Protein AF-A0A099KH28-F1 (afdb_monomer_lite)

Organism: Colwellia psychrerythraea (NCBI:txid28229)

Structure (mmCIF, N/CA/C/O backbone):
data_AF-A0A099KH28-F1
#
_entry.id   AF-A0A099KH28-F1
#
loop_
_atom_site.group_PDB
_atom_site.id
_atom_site.type_symbol
_atom_site.label_atom_id
_atom_site.label_alt_id
_atom_site.label_comp_id
_atom_site.label_asym_id
_atom_site.label_entity_id
_atom_site.label_seq_id
_atom_site.pdbx_PDB_ins_code
_atom_site.Cartn_x
_atom_site.Cartn_y
_atom_site.Cartn_z
_atom_site.occupancy
_atom_site.B_iso_or_equiv
_atom_site.auth_seq_id
_atom_site.auth_comp_id
_atom_site.auth_asym_id
_atom_site.auth_atom_id
_atom_site.pdbx_PDB_model_num
ATOM 1 N N . MET A 1 1 ? 15.726 55.937 -79.355 1.00 38.59 1 MET A N 1
ATOM 2 C CA . MET A 1 1 ? 15.031 55.006 -80.270 1.00 38.59 1 MET A CA 1
ATOM 3 C C . MET A 1 1 ? 15.348 53.570 -79.877 1.00 38.59 1 MET A C 1
ATOM 5 O O . MET A 1 1 ? 16.279 52.956 -80.372 1.00 38.59 1 MET A O 1
ATOM 9 N N . LYS A 1 2 ? 14.594 53.097 -78.889 1.00 41.78 2 LYS A N 1
ATOM 10 C CA . LYS A 1 2 ? 14.445 51.715 -78.422 1.00 41.78 2 LYS A CA 1
ATOM 11 C C . LYS A 1 2 ? 12.955 51.394 -78.629 1.00 41.78 2 LYS A C 1
ATOM 13 O O . LYS A 1 2 ? 12.173 52.337 -78.676 1.00 41.78 2 LYS A O 1
ATOM 18 N N . LEU A 1 3 ? 12.589 50.115 -78.699 1.00 41.41 3 LEU A N 1
ATOM 19 C CA . LEU A 1 3 ? 11.306 49.544 -79.164 1.00 41.41 3 LEU A CA 1
ATOM 20 C C . LEU A 1 3 ? 11.269 49.260 -80.670 1.00 41.41 3 LEU A C 1
ATOM 22 O O . LEU A 1 3 ? 10.902 50.130 -81.450 1.00 41.41 3 LEU A O 1
ATOM 26 N N . ARG A 1 4 ? 11.602 48.012 -81.040 1.00 39.97 4 ARG A N 1
ATOM 27 C CA . ARG A 1 4 ? 10.895 47.217 -82.077 1.00 39.97 4 ARG A CA 1
ATOM 28 C C . ARG A 1 4 ? 11.436 45.794 -82.310 1.00 39.97 4 ARG A C 1
ATOM 30 O O . ARG A 1 4 ? 10.966 45.129 -83.218 1.00 39.97 4 ARG A O 1
ATOM 37 N N . ILE A 1 5 ? 12.348 45.284 -81.473 1.00 47.41 5 ILE A N 1
ATOM 38 C CA . ILE A 1 5 ? 12.841 43.888 -81.581 1.00 47.41 5 ILE A CA 1
ATOM 39 C C . ILE A 1 5 ? 12.370 42.992 -80.413 1.00 47.41 5 ILE A C 1
ATOM 41 O O . ILE A 1 5 ? 12.363 41.773 -80.526 1.00 47.41 5 ILE A O 1
ATOM 45 N N . PHE A 1 6 ? 11.845 43.563 -79.323 1.00 40.78 6 PHE A N 1
ATOM 46 C CA . PHE A 1 6 ? 11.377 42.782 -78.163 1.00 40.78 6 PHE A CA 1
ATOM 47 C C . PHE A 1 6 ? 9.974 42.164 -78.311 1.00 40.78 6 PHE A C 1
ATOM 49 O O . PHE A 1 6 ? 9.549 41.400 -77.451 1.00 40.78 6 PHE A O 1
ATOM 56 N N . SER A 1 7 ? 9.253 42.463 -79.393 1.00 39.69 7 SER A N 1
ATOM 57 C CA . SER A 1 7 ? 7.846 42.064 -79.560 1.00 39.69 7 SER A CA 1
ATOM 58 C C . SER A 1 7 ? 7.646 40.790 -80.389 1.00 39.69 7 SER A C 1
ATOM 60 O O . SER A 1 7 ? 6.521 40.313 -80.465 1.00 39.69 7 SER A O 1
ATOM 62 N N . LEU A 1 8 ? 8.706 40.225 -80.987 1.00 36.72 8 LEU A N 1
ATOM 63 C CA . LEU A 1 8 ? 8.608 39.001 -81.803 1.00 36.72 8 LEU A CA 1
ATOM 64 C C . LEU A 1 8 ? 9.158 37.735 -81.122 1.00 36.72 8 LEU A C 1
ATOM 66 O O . LEU A 1 8 ? 8.902 36.639 -81.601 1.00 36.72 8 LEU A O 1
ATOM 70 N N . VAL A 1 9 ? 9.856 37.864 -79.987 1.00 40.44 9 VAL A N 1
ATOM 71 C CA . VAL A 1 9 ? 10.317 36.714 -79.177 1.00 40.44 9 VAL A CA 1
ATOM 72 C C . VAL A 1 9 ? 9.330 36.382 -78.044 1.00 40.44 9 VAL A C 1
ATOM 74 O O . VAL A 1 9 ? 9.375 35.299 -77.475 1.00 40.44 9 VAL A O 1
ATOM 77 N N . LEU A 1 10 ? 8.381 37.279 -77.743 1.00 38.94 10 LEU A N 1
ATOM 78 C CA . LEU A 1 10 ? 7.411 37.098 -76.655 1.00 38.94 10 LEU A CA 1
ATOM 79 C C . LEU A 1 10 ? 6.073 36.460 -77.086 1.00 38.94 10 LEU A C 1
ATOM 81 O O . LEU A 1 10 ? 5.221 36.233 -76.235 1.00 38.94 10 LEU A O 1
ATOM 85 N N . MET A 1 11 ? 5.874 36.178 -78.381 1.00 33.53 11 MET A N 1
ATOM 86 C CA . MET A 1 11 ? 4.630 35.586 -78.913 1.00 33.53 11 MET A CA 1
ATOM 87 C C . MET A 1 11 ? 4.768 34.138 -79.411 1.00 33.53 11 MET A C 1
ATOM 89 O O . MET A 1 11 ? 3.835 33.598 -79.993 1.00 33.53 11 MET A O 1
ATOM 93 N N . SER A 1 12 ? 5.894 33.479 -79.132 1.00 36.12 12 SER A N 1
ATOM 94 C CA . SER A 1 12 ? 6.093 32.034 -79.345 1.00 36.12 12 SER A CA 1
ATOM 95 C C . SER A 1 12 ? 6.120 31.221 -78.040 1.00 36.12 12 SER A C 1
ATOM 97 O O . SER A 1 12 ? 6.329 30.012 -78.072 1.00 36.12 12 SER A O 1
ATOM 99 N N . SER A 1 13 ? 5.854 31.849 -76.889 1.00 36.50 13 SER A N 1
ATOM 100 C CA . SER A 1 13 ? 5.781 31.199 -75.567 1.00 36.50 13 SER A CA 1
ATOM 101 C C . SER A 1 13 ? 4.354 30.984 -75.044 1.00 36.50 13 SER A C 1
ATOM 103 O O . SER A 1 13 ? 4.171 30.541 -73.911 1.00 36.50 13 SER A O 1
ATOM 105 N N . ILE A 1 14 ? 3.328 31.244 -75.858 1.00 44.50 14 ILE A N 1
ATOM 106 C CA . ILE A 1 14 ? 1.927 31.009 -75.495 1.00 44.50 14 ILE A CA 1
ATOM 107 C C . ILE A 1 14 ? 1.301 30.146 -76.589 1.00 44.50 14 ILE A C 1
ATOM 109 O O . ILE A 1 14 ? 0.924 30.672 -77.628 1.00 44.50 14 ILE A O 1
ATOM 113 N N . LEU A 1 15 ? 1.234 28.833 -76.317 1.00 33.09 15 LEU A N 1
ATOM 114 C CA . LEU A 1 15 ? 0.427 27.760 -76.943 1.00 33.09 15 LEU A CA 1
ATOM 115 C C . LEU A 1 15 ? 1.265 26.527 -77.330 1.00 33.09 15 LEU A C 1
ATOM 117 O O . LEU A 1 15 ? 1.525 26.286 -78.502 1.00 33.09 15 LEU A O 1
ATOM 121 N N . CYS A 1 16 ? 1.648 25.720 -76.334 1.00 28.89 16 CYS A N 1
ATOM 122 C CA . CYS A 1 16 ? 1.421 24.261 -76.315 1.00 28.89 16 CYS A CA 1
ATOM 123 C C . CYS A 1 16 ? 2.163 23.593 -75.149 1.00 28.89 16 CYS A C 1
ATOM 125 O O . CYS A 1 16 ? 3.308 23.169 -75.256 1.00 28.89 16 CYS A O 1
ATOM 127 N N . SER A 1 17 ? 1.476 23.501 -74.016 1.00 28.42 17 SER A N 1
ATOM 128 C CA . SER A 1 17 ? 1.350 22.303 -73.170 1.00 28.42 17 SER A CA 1
ATOM 129 C C . SER A 1 17 ? 0.640 22.798 -71.907 1.00 28.42 17 SER A C 1
ATOM 131 O O . SER A 1 17 ? 1.212 23.453 -71.053 1.00 28.42 17 SER A O 1
ATOM 133 N N . CYS A 1 18 ? -0.674 22.638 -71.751 1.00 34.62 18 CYS A N 1
ATOM 134 C CA . CYS A 1 18 ? -1.283 21.332 -71.514 1.00 34.62 18 CYS A CA 1
ATOM 135 C C . CYS A 1 18 ? -0.309 20.352 -70.838 1.00 34.62 18 CYS A C 1
ATOM 137 O O . CYS A 1 18 ? -0.177 19.209 -71.260 1.00 34.62 18 CYS A O 1
ATOM 139 N N . ALA A 1 19 ? 0.369 20.789 -69.771 1.00 31.89 19 ALA A N 1
ATOM 140 C CA . ALA A 1 19 ? 0.719 19.871 -68.705 1.00 31.89 19 ALA A CA 1
ATOM 141 C C . ALA A 1 19 ? -0.605 19.499 -68.044 1.00 31.89 19 ALA A C 1
ATOM 143 O O . ALA A 1 19 ? -1.118 20.193 -67.166 1.00 31.89 19 ALA A O 1
ATOM 144 N N . SER A 1 20 ? -1.192 18.436 -68.586 1.00 27.61 20 SER A N 1
ATOM 145 C CA . SER A 1 20 ? -2.231 17.647 -67.960 1.00 27.61 20 SER A CA 1
ATOM 146 C C . SER A 1 20 ? -2.029 17.656 -66.450 1.00 27.61 20 SER A C 1
ATOM 148 O O . SER A 1 20 ? -0.919 17.390 -65.969 1.00 27.61 20 SER A O 1
ATOM 150 N N . THR A 1 21 ? -3.102 17.906 -65.707 1.00 34.91 21 THR A N 1
ATOM 151 C CA . THR A 1 21 ? -3.273 17.402 -64.347 1.00 34.91 21 THR A CA 1
ATOM 152 C C . THR A 1 21 ? -3.148 15.884 -64.406 1.00 34.91 21 THR A C 1
ATOM 154 O O . THR A 1 21 ? -4.115 15.129 -64.421 1.00 34.91 21 THR A O 1
ATOM 157 N N . SER A 1 22 ? -1.902 15.439 -64.512 1.00 28.25 22 SER A N 1
ATOM 158 C CA . SER A 1 22 ? -1.502 14.061 -64.362 1.00 28.25 22 SER A CA 1
ATOM 159 C C . SER A 1 22 ? -2.029 13.657 -62.992 1.00 28.25 22 SER A C 1
ATOM 161 O O . SER A 1 22 ? -1.884 14.452 -62.050 1.00 28.25 22 SER A O 1
ATOM 163 N N . PRO A 1 23 ? -2.649 12.477 -62.843 1.00 30.72 23 PRO A N 1
ATOM 164 C CA . PRO A 1 23 ? -2.986 11.994 -61.515 1.00 30.72 23 PRO A CA 1
ATOM 165 C C . PRO A 1 23 ? -1.705 12.108 -60.693 1.00 30.72 23 PRO A C 1
ATOM 167 O O . PRO A 1 23 ? -0.655 11.682 -61.183 1.00 30.72 23 PRO A O 1
ATOM 170 N N . LYS A 1 24 ? -1.757 12.781 -59.528 1.00 35.69 24 LYS A N 1
ATOM 171 C CA . LYS A 1 24 ? -0.627 12.858 -58.589 1.00 35.69 24 LYS A CA 1
ATOM 172 C C . LYS A 1 24 ? -0.091 11.438 -58.488 1.00 35.69 24 LYS A C 1
ATOM 174 O O . LYS A 1 24 ? -0.749 10.604 -57.870 1.00 35.69 24 LYS A O 1
ATOM 179 N N . LYS A 1 25 ? 1.026 11.146 -59.170 1.00 39.75 25 LYS A N 1
ATOM 180 C CA . LYS A 1 25 ? 1.624 9.817 -59.142 1.00 39.75 25 LYS A CA 1
ATOM 181 C C . LYS A 1 25 ? 1.888 9.574 -57.674 1.00 39.75 25 LYS A C 1
ATOM 183 O O . LYS A 1 25 ? 2.644 10.326 -57.058 1.00 39.75 25 LYS A O 1
ATOM 188 N N . THR A 1 26 ? 1.181 8.606 -57.107 1.00 46.62 26 THR A N 1
ATOM 189 C CA . THR A 1 26 ? 1.431 8.140 -55.752 1.00 46.62 26 THR A CA 1
ATOM 190 C C . THR A 1 26 ? 2.940 7.926 -55.670 1.00 46.62 26 THR A C 1
ATOM 192 O O . THR A 1 26 ? 3.465 7.237 -56.550 1.00 46.62 26 THR A O 1
ATOM 195 N N . PRO A 1 27 ? 3.663 8.588 -54.749 1.00 54.19 27 PRO A N 1
ATOM 196 C CA . PRO A 1 27 ? 5.117 8.517 -54.739 1.00 54.19 27 PRO A CA 1
ATOM 197 C C . PRO A 1 27 ? 5.497 7.044 -54.634 1.00 54.19 27 PRO A C 1
ATOM 199 O O . PRO A 1 27 ? 5.148 6.401 -53.649 1.00 54.19 27 PRO A O 1
ATOM 202 N N . MET A 1 28 ? 6.116 6.479 -55.674 1.00 60.16 28 MET A N 1
ATOM 203 C CA . MET A 1 28 ? 6.602 5.104 -55.596 1.00 60.16 28 MET A CA 1
ATOM 204 C C . MET A 1 28 ? 7.652 5.056 -54.492 1.00 60.16 28 MET A C 1
ATOM 206 O O . MET A 1 28 ? 8.473 5.967 -54.379 1.00 60.16 28 MET A O 1
ATOM 210 N N . LEU A 1 29 ? 7.649 3.986 -53.697 1.00 71.31 29 LEU A N 1
ATOM 211 C CA . LEU A 1 29 ? 8.588 3.774 -52.591 1.00 71.31 29 LEU A CA 1
ATOM 212 C C . LEU A 1 29 ? 10.009 3.438 -53.095 1.00 71.31 29 LEU A C 1
ATOM 214 O O . LEU A 1 29 ? 10.719 2.636 -52.504 1.00 71.31 29 LEU A O 1
ATOM 218 N N . GLN A 1 30 ? 10.431 4.010 -54.223 1.00 77.69 30 GLN A N 1
ATOM 219 C CA . GLN A 1 30 ? 11.746 3.805 -54.815 1.00 77.69 30 GLN A CA 1
ATOM 220 C C . GLN A 1 30 ? 12.762 4.750 -54.180 1.00 77.69 30 GLN A C 1
ATOM 222 O O . GLN A 1 30 ? 12.545 5.956 -54.082 1.00 77.69 30 GLN A O 1
ATOM 227 N N . LEU A 1 31 ? 13.898 4.194 -53.773 1.00 80.88 31 LEU A N 1
ATOM 228 C CA . LEU A 1 31 ? 15.011 4.967 -53.245 1.00 80.88 31 LEU A CA 1
ATOM 229 C C . LEU A 1 31 ? 15.893 5.494 -54.389 1.00 80.88 31 LEU A C 1
ATOM 231 O O . LEU A 1 31 ? 16.514 4.716 -55.117 1.00 80.88 31 LEU A O 1
ATOM 235 N N . THR A 1 32 ? 15.967 6.812 -54.553 1.00 85.69 32 THR A N 1
ATOM 236 C CA . THR A 1 32 ? 16.828 7.477 -55.553 1.00 85.69 32 THR A CA 1
ATOM 237 C C . THR A 1 32 ? 18.271 7.639 -55.057 1.00 85.69 32 THR A C 1
ATOM 239 O O . THR A 1 32 ? 18.492 7.700 -53.847 1.00 85.69 32 THR A O 1
ATOM 242 N N . ASN A 1 33 ? 19.241 7.787 -55.969 1.00 84.81 33 ASN A N 1
ATOM 243 C CA . ASN A 1 33 ? 20.641 8.065 -55.606 1.00 84.81 33 ASN A CA 1
ATOM 244 C C . ASN A 1 33 ? 20.808 9.404 -54.867 1.00 84.81 33 ASN A C 1
ATOM 246 O O . ASN A 1 33 ? 21.551 9.460 -53.898 1.00 84.81 33 ASN A O 1
ATOM 250 N N . GLU A 1 34 ? 20.049 10.434 -55.242 1.00 85.69 34 GLU A N 1
ATOM 251 C CA . GLU A 1 34 ? 20.071 11.746 -54.575 1.00 85.69 34 GLU A CA 1
ATOM 252 C C . GLU A 1 34 ? 19.713 11.634 -53.086 1.00 85.69 34 GLU A C 1
ATOM 254 O O . GLU A 1 34 ? 20.405 12.174 -52.228 1.00 85.69 34 GLU A O 1
ATOM 259 N N . ILE A 1 35 ? 18.667 10.866 -52.759 1.00 84.44 35 ILE A N 1
ATOM 260 C CA . ILE A 1 35 ? 18.275 10.589 -51.369 1.00 84.44 35 ILE A CA 1
ATOM 261 C C . ILE A 1 35 ? 19.341 9.751 -50.644 1.00 84.44 35 ILE A C 1
ATOM 263 O O . ILE A 1 35 ? 19.626 10.021 -49.479 1.00 84.44 35 ILE A O 1
ATOM 267 N N . LEU A 1 36 ? 19.945 8.758 -51.310 1.00 84.12 36 LEU A N 1
ATOM 268 C CA . LEU A 1 36 ? 21.043 7.958 -50.741 1.00 84.12 36 LEU A CA 1
ATOM 269 C C . LEU A 1 36 ? 22.250 8.829 -50.367 1.00 84.12 36 LEU A C 1
ATOM 271 O O . LEU A 1 36 ? 22.803 8.683 -49.276 1.00 84.12 36 LEU A O 1
ATOM 275 N N . GLU A 1 37 ? 22.638 9.735 -51.259 1.00 85.50 37 GLU A N 1
ATOM 276 C CA . GLU A 1 37 ? 23.742 10.674 -51.062 1.00 85.50 37 GLU A CA 1
ATOM 277 C C . GLU A 1 37 ? 23.404 11.708 -49.983 1.00 85.50 37 GLU A C 1
ATOM 279 O O . GLU A 1 37 ? 24.198 11.927 -49.068 1.00 85.50 37 GLU A O 1
ATOM 284 N N . ALA A 1 38 ? 22.194 12.276 -50.011 1.00 86.88 38 ALA A N 1
ATOM 285 C CA . ALA A 1 38 ? 21.730 13.248 -49.023 1.00 86.88 38 ALA A CA 1
ATOM 286 C C . ALA A 1 38 ? 21.603 12.655 -47.610 1.00 86.88 38 ALA A C 1
ATOM 288 O O . ALA A 1 38 ? 21.879 13.348 -46.621 1.00 86.88 38 ALA A O 1
ATOM 289 N N . ALA A 1 39 ? 21.211 11.380 -47.505 1.00 84.12 39 ALA A N 1
ATOM 290 C CA . ALA A 1 39 ? 21.202 10.632 -46.252 1.00 84.12 39 ALA A CA 1
ATOM 291 C C . ALA A 1 39 ? 22.624 10.396 -45.716 1.00 84.12 39 ALA A C 1
ATOM 293 O O . ALA A 1 39 ? 22.793 10.267 -44.509 1.00 84.12 39 ALA A O 1
ATOM 294 N N . ASN A 1 40 ? 23.646 10.379 -46.582 1.00 86.19 40 ASN A N 1
ATOM 295 C CA . ASN A 1 40 ? 25.063 10.264 -46.223 1.00 86.19 40 ASN A CA 1
ATOM 296 C C . ASN A 1 40 ? 25.344 9.149 -45.198 1.00 86.19 40 ASN A C 1
ATOM 298 O O . ASN A 1 40 ? 25.969 9.372 -44.162 1.00 86.19 40 ASN A O 1
ATOM 302 N N . LYS A 1 41 ? 24.841 7.938 -45.473 1.00 81.75 41 LYS A N 1
ATOM 303 C CA . LYS A 1 41 ? 24.972 6.754 -44.599 1.00 81.75 41 LYS A CA 1
ATOM 304 C C . LYS A 1 41 ? 24.302 6.883 -43.214 1.00 81.75 41 LYS A C 1
ATOM 306 O O . LYS A 1 41 ? 24.467 5.986 -42.389 1.00 81.75 41 LYS A O 1
ATOM 311 N N . ASP A 1 42 ? 23.516 7.931 -42.961 1.00 83.81 42 ASP A N 1
ATOM 312 C CA . ASP A 1 42 ? 22.706 8.085 -41.748 1.00 83.81 42 ASP A CA 1
ATOM 313 C C . ASP A 1 42 ? 21.317 7.448 -41.936 1.00 83.81 42 ASP A C 1
ATOM 315 O O . ASP A 1 42 ? 20.541 7.821 -42.819 1.00 83.81 42 ASP A O 1
ATOM 319 N N . TYR A 1 43 ? 21.014 6.455 -41.098 1.00 81.81 43 TYR A N 1
ATOM 320 C CA . TYR A 1 43 ? 19.775 5.677 -41.144 1.00 81.81 43 TYR A CA 1
ATOM 321 C C . TYR A 1 43 ? 18.533 6.491 -40.738 1.00 81.81 43 TYR A C 1
ATOM 323 O O . TYR A 1 43 ? 17.461 6.262 -41.295 1.00 81.81 43 TYR A O 1
ATOM 331 N N . GLU A 1 44 ? 18.655 7.434 -39.796 1.00 81.00 44 GLU A N 1
ATOM 332 C CA . GLU A 1 44 ? 17.536 8.306 -39.397 1.00 81.00 44 GLU A CA 1
ATOM 333 C C . GLU A 1 44 ? 17.245 9.312 -40.505 1.00 81.00 44 GLU A C 1
ATOM 335 O O . GLU A 1 44 ? 16.103 9.488 -40.924 1.00 81.00 44 GLU A O 1
ATOM 340 N N . LYS A 1 45 ? 18.300 9.896 -41.076 1.00 83.44 45 LYS A N 1
ATOM 341 C CA . LYS A 1 45 ? 18.153 10.825 -42.196 1.00 83.44 45 LYS A CA 1
ATOM 342 C C . LYS A 1 45 ? 17.558 10.142 -43.430 1.00 83.44 45 LYS A C 1
ATOM 344 O O . LYS A 1 45 ? 16.752 10.739 -44.138 1.00 83.44 45 LYS A O 1
ATOM 349 N N . LEU A 1 46 ? 17.897 8.873 -43.673 1.00 82.31 46 LEU A N 1
ATOM 350 C CA . LEU A 1 46 ? 17.250 8.075 -44.715 1.00 82.31 46 LEU A CA 1
ATOM 351 C C . LEU A 1 46 ? 15.745 7.922 -44.455 1.00 82.31 46 LEU A C 1
ATOM 353 O O . LEU A 1 46 ? 14.951 8.070 -45.381 1.00 82.31 46 LEU A O 1
ATOM 357 N N . TYR A 1 47 ? 15.338 7.644 -43.214 1.00 77.75 47 TYR A N 1
ATOM 358 C CA . TYR A 1 47 ? 13.921 7.571 -42.860 1.00 77.75 47 TYR A CA 1
ATOM 359 C C . TYR A 1 47 ? 13.200 8.884 -43.128 1.00 77.75 47 TYR A C 1
ATOM 361 O O . TYR A 1 47 ? 12.173 8.876 -43.803 1.00 77.75 47 TYR A O 1
ATOM 369 N N . GLU A 1 48 ? 13.750 9.994 -42.643 1.00 80.62 48 GLU A N 1
ATOM 370 C CA . GLU A 1 48 ? 13.168 11.329 -42.791 1.00 80.62 48 GLU A CA 1
ATOM 371 C C . GLU A 1 48 ? 13.015 11.744 -44.259 1.00 80.62 48 GLU A C 1
ATOM 373 O O . GLU A 1 48 ? 11.992 12.313 -44.640 1.00 80.62 48 GLU A O 1
ATOM 378 N N . LEU A 1 49 ? 14.013 11.441 -45.097 1.00 81.81 49 LEU A N 1
ATOM 379 C CA . LEU A 1 49 ? 14.040 11.857 -46.501 1.00 81.81 49 LEU A CA 1
ATOM 380 C C . LEU A 1 49 ? 13.266 10.922 -47.438 1.00 81.81 49 LEU A C 1
ATOM 382 O O . LEU A 1 49 ? 12.752 11.379 -48.458 1.00 81.81 49 LEU A O 1
ATOM 386 N N . TRP A 1 50 ? 13.183 9.627 -47.126 1.00 81.00 50 TRP A N 1
ATOM 387 C CA . TRP A 1 50 ? 12.607 8.622 -48.027 1.00 81.00 50 TRP A CA 1
ATOM 388 C C . TRP A 1 50 ? 11.262 8.078 -47.548 1.00 81.00 50 TRP A C 1
ATOM 390 O O . TRP A 1 50 ? 10.273 8.098 -48.280 1.00 81.00 50 TRP A O 1
ATOM 400 N N . LEU A 1 51 ? 11.218 7.574 -46.316 1.00 75.06 51 LEU A N 1
ATOM 401 C CA . LEU A 1 51 ? 10.110 6.754 -45.828 1.00 75.06 51 LEU A CA 1
ATOM 402 C C . LEU A 1 51 ? 9.038 7.608 -45.145 1.00 75.06 51 LEU A C 1
ATOM 404 O O . LEU A 1 51 ? 7.848 7.459 -45.419 1.00 75.06 51 LEU A O 1
ATOM 408 N N . GLN A 1 52 ? 9.439 8.556 -44.299 1.00 74.88 52 GLN A N 1
ATOM 409 C CA . GLN A 1 52 ? 8.529 9.450 -43.590 1.00 74.88 52 GLN A CA 1
ATOM 410 C C . GLN A 1 52 ? 7.601 10.237 -44.534 1.00 74.88 52 GLN A C 1
ATOM 412 O O . GLN A 1 52 ? 6.406 10.288 -44.237 1.00 74.88 52 GLN A O 1
ATOM 417 N N . PRO A 1 53 ? 8.049 10.799 -45.678 1.00 75.62 53 PRO A N 1
ATOM 418 C CA . PRO A 1 53 ? 7.166 11.508 -46.605 1.00 75.62 53 PRO A CA 1
ATOM 419 C C . PRO A 1 53 ? 6.091 10.602 -47.216 1.00 75.62 53 PRO A C 1
ATOM 421 O O . PRO A 1 53 ? 4.971 11.053 -47.446 1.00 75.62 53 PRO A O 1
ATOM 424 N N . PHE A 1 54 ? 6.398 9.317 -47.422 1.00 69.56 54 PHE A N 1
ATOM 425 C CA . PHE A 1 54 ? 5.447 8.327 -47.932 1.00 69.56 54 PHE A CA 1
ATOM 426 C C . PHE A 1 54 ? 4.367 7.949 -46.896 1.00 69.56 54 PHE A C 1
ATOM 428 O O . PHE A 1 54 ? 3.226 7.640 -47.265 1.00 69.56 54 PHE A O 1
ATOM 435 N N . PHE A 1 55 ? 4.705 8.006 -45.602 1.00 65.19 55 PHE A N 1
ATOM 436 C CA . PHE A 1 55 ? 3.798 7.690 -44.487 1.00 65.19 55 PHE A CA 1
ATOM 437 C C . PHE A 1 55 ? 3.140 8.919 -43.837 1.00 65.19 55 PHE A C 1
ATOM 439 O O . PHE A 1 55 ? 2.193 8.776 -43.059 1.00 65.19 55 PHE A O 1
ATOM 446 N N . LYS A 1 56 ? 3.592 10.138 -44.154 1.00 61.72 56 LYS A N 1
ATOM 447 C CA . LYS A 1 56 ? 3.081 11.385 -43.571 1.00 61.72 56 LYS A CA 1
ATOM 448 C C . LYS A 1 56 ? 1.583 11.551 -43.861 1.00 61.72 56 LYS A C 1
ATOM 450 O O . LYS A 1 56 ? 1.161 11.596 -45.011 1.00 61.72 56 LYS A O 1
ATOM 455 N N . GLY A 1 57 ? 0.776 11.662 -42.803 1.00 52.84 57 GLY A N 1
ATOM 456 C CA . GLY A 1 57 ? -0.677 11.865 -42.894 1.00 52.84 57 GLY A CA 1
ATOM 457 C C . GLY A 1 57 ? -1.519 10.591 -43.050 1.00 52.84 57 GLY A C 1
ATOM 458 O O . GLY A 1 57 ? -2.745 10.679 -43.006 1.00 52.84 57 GLY A O 1
ATOM 459 N N . LYS A 1 58 ? -0.905 9.406 -43.165 1.00 56.97 58 LYS A N 1
ATOM 460 C CA . LYS A 1 58 ? -1.621 8.122 -43.185 1.00 56.97 58 LYS A CA 1
ATOM 461 C C . LYS A 1 58 ? -1.817 7.623 -41.746 1.00 56.97 58 LYS A C 1
ATOM 463 O O . LYS A 1 58 ? -0.868 7.173 -41.114 1.00 56.97 58 LYS A O 1
ATOM 468 N N . LYS A 1 59 ? -3.038 7.743 -41.201 1.00 42.47 59 LYS A N 1
ATOM 469 C CA . LYS A 1 59 ? -3.390 7.232 -39.852 1.00 42.47 59 LYS A CA 1
ATOM 470 C C . LYS A 1 59 ? -3.547 5.707 -39.813 1.00 42.47 59 LYS A C 1
ATOM 472 O O . LYS A 1 59 ? -3.375 5.101 -38.763 1.00 42.47 59 LYS A O 1
ATOM 477 N N . SER A 1 60 ? -3.852 5.107 -40.956 1.00 48.09 60 SER A N 1
ATOM 478 C CA . SER A 1 60 ? -3.845 3.672 -41.202 1.00 48.09 60 SER A CA 1
ATOM 479 C C . SER A 1 60 ? -3.058 3.424 -42.482 1.00 48.09 60 SER A C 1
ATOM 481 O O . SER A 1 60 ? -3.123 4.213 -43.427 1.00 48.09 60 SER A O 1
ATOM 483 N N . LEU A 1 61 ? -2.291 2.337 -42.513 1.00 50.91 61 LEU A N 1
ATOM 484 C CA . LEU A 1 61 ? -1.590 1.927 -43.727 1.00 50.91 61 LEU A CA 1
ATOM 485 C C . LEU A 1 61 ? -2.543 1.266 -44.746 1.00 50.91 61 LEU A C 1
ATOM 487 O O . LEU A 1 61 ? -2.108 1.043 -45.870 1.00 50.91 61 LEU A O 1
ATOM 491 N N . HIS A 1 62 ? -3.827 1.033 -44.394 1.00 50.75 62 HIS A N 1
ATOM 492 C CA . HIS A 1 62 ? -4.800 0.271 -45.200 1.00 50.75 62 HIS A CA 1
ATOM 493 C C . HIS A 1 62 ? -6.270 0.720 -45.143 1.00 50.75 62 HIS A C 1
ATOM 495 O O . HIS A 1 62 ? -6.708 1.400 -44.207 1.00 50.75 62 HIS A O 1
ATOM 501 N N . THR A 1 63 ? -7.003 0.207 -46.146 1.00 41.66 63 THR A N 1
ATOM 502 C CA . THR A 1 63 ? -8.439 -0.123 -46.217 1.00 41.66 63 THR A CA 1
ATOM 503 C C . THR A 1 63 ? -8.612 -1.662 -46.173 1.00 41.66 63 THR A C 1
ATOM 505 O O . THR A 1 63 ? -8.395 -2.318 -47.187 1.00 41.66 63 THR A O 1
ATOM 508 N N . GLY A 1 64 ? -8.985 -2.264 -45.031 1.00 45.78 64 GLY A N 1
ATOM 509 C CA . GLY A 1 64 ? -9.237 -3.722 -44.898 1.00 45.78 64 GLY A CA 1
ATOM 510 C C . GLY A 1 64 ? -8.144 -4.532 -44.169 1.00 45.78 64 GLY A C 1
ATOM 511 O O . GLY A 1 64 ? -7.255 -3.938 -43.574 1.00 45.78 64 GLY A O 1
ATOM 512 N N . ASN A 1 65 ? -8.229 -5.876 -44.205 1.00 39.94 65 ASN A N 1
ATOM 513 C CA . ASN A 1 65 ? -7.477 -6.847 -43.367 1.00 39.94 65 ASN A CA 1
ATOM 514 C C . ASN A 1 65 ? -6.069 -7.263 -43.869 1.00 39.94 65 ASN A C 1
ATOM 516 O O . ASN A 1 65 ? -5.498 -8.206 -43.327 1.00 39.94 65 ASN A O 1
ATOM 520 N N . TYR A 1 66 ? -5.498 -6.611 -44.886 1.00 49.59 66 TYR A N 1
ATOM 521 C CA . TYR A 1 66 ? -4.228 -7.029 -45.505 1.00 49.59 66 TYR A CA 1
ATOM 522 C C . TYR A 1 66 ? -3.273 -5.858 -45.696 1.00 49.59 66 TYR A C 1
ATOM 524 O O . TYR A 1 66 ? -3.734 -4.734 -45.910 1.00 49.59 66 TYR A O 1
ATOM 532 N N . ILE A 1 67 ? -1.958 -6.130 -45.699 1.00 49.72 67 ILE A N 1
ATOM 533 C CA . ILE A 1 67 ? -0.974 -5.130 -46.120 1.00 49.72 67 ILE A CA 1
ATOM 534 C C . ILE A 1 67 ? -1.029 -4.931 -47.645 1.00 49.72 67 ILE A C 1
ATOM 536 O O . ILE A 1 67 ? -0.225 -5.489 -48.385 1.00 49.72 67 ILE A O 1
ATOM 540 N N . ASP A 1 68 ? -1.968 -4.122 -48.141 1.00 51.47 68 ASP A N 1
ATOM 541 C CA . ASP A 1 68 ? -2.017 -3.677 -49.543 1.00 51.47 68 ASP A CA 1
ATOM 542 C C . ASP A 1 68 ? -0.955 -2.598 -49.847 1.00 51.47 68 ASP A C 1
ATOM 544 O O . ASP A 1 68 ? -1.239 -1.418 -50.055 1.00 51.47 68 ASP A O 1
ATOM 548 N N . TRP A 1 69 ? 0.319 -2.986 -49.775 1.00 55.41 69 TRP A N 1
ATOM 549 C CA . TRP A 1 69 ? 1.440 -2.217 -50.338 1.00 55.41 69 TRP A CA 1
ATOM 550 C C . TRP A 1 69 ? 1.773 -2.678 -51.770 1.00 55.41 69 TRP A C 1
ATOM 552 O O . TRP A 1 69 ? 2.507 -1.991 -52.490 1.00 55.41 69 TRP A O 1
ATOM 562 N N . ASP A 1 70 ? 1.230 -3.823 -52.195 1.00 51.78 70 ASP A N 1
ATOM 563 C CA . ASP A 1 70 ? 1.673 -4.553 -53.385 1.00 51.78 70 ASP A CA 1
ATOM 564 C C . ASP A 1 70 ? 0.899 -4.267 -54.669 1.00 51.78 70 ASP A C 1
ATOM 566 O O . ASP A 1 70 ? 1.403 -4.620 -55.734 1.00 51.78 70 ASP A O 1
ATOM 570 N N . GLY A 1 71 ? -0.218 -3.526 -54.633 1.00 50.16 71 GLY A N 1
ATOM 571 C CA . GLY A 1 71 ? -0.890 -3.078 -55.864 1.00 50.16 71 GLY A CA 1
ATOM 572 C C . GLY A 1 71 ? 0.020 -2.314 -56.849 1.00 50.16 71 GLY A C 1
ATOM 573 O O . GLY A 1 71 ? -0.335 -2.148 -58.012 1.00 50.16 71 GLY A O 1
ATOM 574 N N . TRP A 1 72 ? 1.206 -1.873 -56.397 1.00 53.09 72 TRP A N 1
ATOM 575 C CA . TRP A 1 72 ? 2.202 -1.113 -57.167 1.00 53.09 72 TRP A CA 1
ATOM 576 C C . TRP A 1 72 ? 3.657 -1.603 -56.979 1.00 53.09 72 TRP A C 1
ATOM 578 O O . TRP A 1 72 ? 4.592 -0.886 -57.337 1.00 53.09 72 TRP A O 1
ATOM 588 N N . GLY A 1 73 ? 3.882 -2.786 -56.388 1.00 59.84 73 GLY A N 1
ATOM 589 C CA . GLY A 1 73 ? 5.231 -3.340 -56.166 1.00 59.84 73 GLY A CA 1
ATOM 590 C C . GLY A 1 73 ? 6.078 -2.622 -55.102 1.00 59.84 73 GLY A C 1
ATOM 591 O O . GLY A 1 73 ? 7.311 -2.697 -55.134 1.00 59.84 73 GLY A O 1
ATOM 592 N N . ASN A 1 74 ? 5.450 -1.915 -54.151 1.00 68.44 74 ASN A N 1
ATOM 593 C CA . ASN A 1 74 ? 6.179 -1.148 -53.135 1.00 68.44 74 ASN A CA 1
ATOM 594 C C . ASN A 1 74 ? 6.905 -2.036 -52.118 1.00 68.44 74 ASN A C 1
ATOM 596 O O . ASN A 1 74 ? 7.893 -1.584 -51.550 1.00 68.44 74 ASN A O 1
ATOM 600 N N . ASN A 1 75 ? 6.482 -3.288 -51.915 1.00 69.44 75 ASN A N 1
ATOM 601 C CA . ASN A 1 75 ? 7.178 -4.221 -51.023 1.00 69.44 75 ASN A CA 1
ATOM 602 C C . ASN A 1 75 ? 8.572 -4.541 -51.551 1.00 69.44 75 ASN A C 1
ATOM 604 O O . ASN A 1 75 ? 9.570 -4.414 -50.841 1.00 69.44 75 ASN A O 1
ATOM 608 N N . ARG A 1 76 ? 8.649 -4.871 -52.842 1.00 72.12 76 ARG A N 1
ATOM 609 C CA . ARG A 1 76 ? 9.918 -5.087 -53.531 1.00 72.12 76 ARG A CA 1
ATOM 610 C C . ARG A 1 76 ? 10.748 -3.805 -53.581 1.00 72.12 76 ARG A C 1
ATOM 612 O O . ARG A 1 76 ? 11.922 -3.845 -53.241 1.00 72.12 76 ARG A O 1
ATOM 619 N N . ALA A 1 77 ? 10.138 -2.663 -53.912 1.00 75.81 77 ALA A N 1
ATOM 620 C CA . ALA A 1 77 ? 10.840 -1.376 -53.950 1.00 75.81 77 ALA A CA 1
ATOM 621 C C . ALA A 1 77 ? 11.405 -0.956 -52.579 1.00 75.81 77 ALA A C 1
ATOM 623 O O . ALA A 1 77 ? 12.510 -0.417 -52.505 1.00 75.81 77 ALA A O 1
ATOM 624 N N . PHE A 1 78 ? 10.683 -1.250 -51.496 1.00 77.50 78 PHE A N 1
ATOM 625 C CA . PHE A 1 78 ? 11.127 -1.040 -50.124 1.00 77.50 78 PHE A CA 1
ATOM 626 C C . PHE A 1 78 ? 12.340 -1.902 -49.781 1.00 77.50 78 PHE A C 1
ATOM 628 O O . PHE A 1 78 ? 13.360 -1.373 -49.338 1.00 77.50 78 PHE A O 1
ATOM 635 N N . ILE A 1 79 ? 12.254 -3.216 -50.010 1.00 75.88 79 ILE A N 1
ATOM 636 C CA . ILE A 1 79 ? 13.362 -4.136 -49.734 1.00 75.88 79 ILE A CA 1
ATOM 637 C C . ILE A 1 79 ? 14.572 -3.790 -50.601 1.00 75.88 79 ILE A C 1
ATOM 639 O O . ILE A 1 79 ? 15.683 -3.722 -50.080 1.00 75.88 79 ILE A O 1
ATOM 643 N N . ASP A 1 80 ? 14.378 -3.502 -51.887 1.00 80.81 80 ASP A N 1
ATOM 644 C CA . ASP A 1 80 ? 15.454 -3.132 -52.809 1.00 80.81 80 ASP A CA 1
ATOM 645 C C . ASP A 1 80 ? 16.112 -1.808 -52.401 1.00 80.81 80 ASP A C 1
ATOM 647 O O . ASP A 1 80 ? 17.341 -1.697 -52.379 1.00 80.81 80 ASP A O 1
ATOM 651 N N . GLY A 1 81 ? 15.317 -0.802 -52.029 1.00 82.25 81 GLY A N 1
ATOM 652 C CA . GLY A 1 81 ? 15.826 0.474 -51.534 1.00 82.25 81 GLY A CA 1
ATOM 653 C C . GLY A 1 81 ? 16.616 0.303 -50.237 1.00 82.25 81 GLY A C 1
ATOM 654 O O . GLY A 1 81 ? 17.770 0.727 -50.151 1.00 82.25 81 GLY A O 1
ATOM 655 N N . PHE A 1 82 ? 16.056 -0.409 -49.258 1.00 83.00 82 PHE A N 1
ATOM 656 C CA . PHE A 1 82 ? 16.735 -0.670 -47.993 1.00 83.00 82 PHE A CA 1
ATOM 657 C C . PHE A 1 82 ? 18.011 -1.503 -48.202 1.00 83.00 82 PHE A C 1
ATOM 659 O O . PHE A 1 82 ? 19.052 -1.183 -47.634 1.00 83.00 82 PHE A O 1
ATOM 666 N N . SER A 1 83 ? 17.984 -2.493 -49.103 1.00 82.62 83 SER A N 1
ATOM 667 C CA . SER A 1 83 ? 19.153 -3.288 -49.518 1.00 82.62 83 SER A CA 1
ATOM 668 C C . SER A 1 83 ? 20.262 -2.429 -50.109 1.00 82.62 83 SER A C 1
ATOM 670 O O . SER A 1 83 ? 21.435 -2.624 -49.788 1.00 82.62 83 SER A O 1
ATOM 672 N N . ARG A 1 84 ? 19.913 -1.485 -50.990 1.00 84.69 84 ARG A N 1
ATOM 673 C CA . ARG A 1 84 ? 20.877 -0.571 -51.616 1.00 84.69 84 ARG A CA 1
ATOM 674 C C . ARG A 1 84 ? 21.537 0.325 -50.581 1.00 84.69 84 ARG A C 1
ATOM 676 O O . ARG A 1 84 ? 22.758 0.459 -50.600 1.00 84.69 84 ARG A O 1
ATOM 683 N N . PHE A 1 85 ? 20.758 0.872 -49.652 1.00 84.31 85 PHE A N 1
ATOM 684 C CA . PHE A 1 85 ? 21.312 1.657 -48.555 1.00 84.31 85 PHE A CA 1
ATOM 685 C C . PHE A 1 85 ? 22.227 0.816 -47.660 1.00 84.31 85 PHE A C 1
ATOM 687 O O . PHE A 1 85 ? 23.357 1.209 -47.377 1.00 84.31 85 PHE A O 1
ATOM 694 N N . CYS A 1 86 ? 21.787 -0.390 -47.301 1.00 85.19 86 CYS A N 1
ATOM 695 C CA . CYS A 1 86 ? 22.566 -1.326 -46.502 1.00 85.19 86 CYS A CA 1
ATOM 696 C C . CYS A 1 86 ? 23.952 -1.588 -47.102 1.00 85.19 86 CYS A C 1
ATOM 698 O O . CYS A 1 86 ? 24.981 -1.400 -46.448 1.00 85.19 86 CYS A O 1
ATOM 700 N N . LYS A 1 87 ? 23.979 -1.913 -48.399 1.00 85.12 87 LYS A N 1
ATOM 701 C CA . LYS A 1 87 ? 25.208 -2.145 -49.163 1.00 85.12 87 LYS A CA 1
ATOM 702 C C . LYS A 1 87 ? 26.084 -0.893 -49.246 1.00 85.12 87 LYS A C 1
ATOM 704 O O . LYS A 1 87 ? 27.295 -1.003 -49.081 1.00 85.12 87 LYS A O 1
ATOM 709 N N . ALA A 1 88 ? 25.499 0.294 -49.424 1.00 84.38 88 ALA A N 1
ATOM 710 C CA . ALA A 1 88 ? 26.234 1.566 -49.450 1.00 84.38 88 ALA A CA 1
ATOM 711 C C . ALA A 1 88 ? 26.937 1.890 -48.114 1.00 84.38 88 ALA A C 1
ATOM 713 O O . ALA A 1 88 ? 27.940 2.607 -48.086 1.00 84.38 88 ALA A O 1
ATOM 714 N N . THR A 1 89 ? 26.446 1.328 -47.006 1.00 80.81 89 THR A N 1
ATOM 715 C CA . THR A 1 89 ? 27.103 1.407 -45.691 1.00 80.81 89 THR A CA 1
ATOM 716 C C . THR A 1 89 ? 28.128 0.292 -45.434 1.00 80.81 89 THR A C 1
ATOM 718 O O . THR A 1 89 ? 28.744 0.277 -44.374 1.00 80.81 89 THR A O 1
ATOM 721 N N . GLY A 1 90 ? 28.356 -0.608 -46.399 1.00 83.81 90 GLY A N 1
ATOM 722 C CA . GLY A 1 90 ? 29.302 -1.725 -46.291 1.00 83.81 90 GLY A CA 1
ATOM 723 C C . GLY A 1 90 ? 28.744 -2.975 -45.602 1.00 83.81 90 GLY A C 1
ATOM 724 O O . GLY A 1 90 ? 29.527 -3.831 -45.191 1.00 83.81 90 GLY A O 1
ATOM 725 N N . ASN A 1 91 ? 27.417 -3.074 -45.476 1.00 88.31 91 ASN A N 1
ATOM 726 C CA . ASN A 1 91 ? 26.724 -4.106 -44.707 1.00 88.31 91 ASN A CA 1
ATOM 727 C C . ASN A 1 91 ? 25.887 -5.027 -45.605 1.00 88.31 91 ASN A C 1
ATOM 729 O O . ASN A 1 91 ? 25.596 -4.722 -46.765 1.00 88.31 91 ASN A O 1
ATOM 733 N N . THR A 1 92 ? 25.514 -6.180 -45.061 1.00 86.31 92 THR A N 1
ATOM 734 C CA . THR A 1 92 ? 24.700 -7.196 -45.739 1.00 86.31 92 THR A CA 1
ATOM 735 C C . THR A 1 92 ? 23.242 -7.088 -45.312 1.00 86.31 92 THR A C 1
ATOM 737 O O . THR A 1 92 ? 22.945 -6.541 -44.254 1.00 86.31 92 THR A O 1
ATOM 740 N N . ILE A 1 93 ? 22.315 -7.578 -46.136 1.00 85.25 93 ILE A N 1
ATOM 741 C CA . ILE A 1 93 ? 20.888 -7.573 -45.805 1.00 85.25 93 ILE A CA 1
ATOM 742 C C . ILE A 1 93 ? 20.399 -8.987 -45.503 1.00 85.25 93 ILE A C 1
ATOM 744 O O . ILE A 1 93 ? 20.723 -9.932 -46.219 1.00 85.25 93 ILE A O 1
ATOM 748 N N . LYS A 1 94 ? 19.547 -9.104 -44.487 1.00 84.69 94 LYS A N 1
ATOM 749 C CA . LYS A 1 94 ? 18.670 -10.250 -44.257 1.00 84.69 94 LYS A CA 1
ATOM 750 C C . LYS A 1 94 ? 17.226 -9.774 -44.318 1.00 84.69 94 LYS A C 1
ATOM 752 O O . LYS A 1 94 ? 16.878 -8.778 -43.693 1.00 84.69 94 LYS A O 1
ATOM 757 N N . SER A 1 95 ? 16.377 -10.457 -45.074 1.00 78.00 95 SER A N 1
ATOM 758 C CA . SER A 1 95 ? 14.957 -10.110 -45.170 1.00 78.00 95 SER A CA 1
ATOM 759 C C . SER A 1 95 ? 14.093 -11.362 -45.137 1.00 78.00 95 SER A C 1
ATOM 761 O O . SER A 1 95 ? 14.559 -12.450 -45.471 1.00 78.00 95 SER A O 1
ATOM 763 N N . ASN A 1 96 ? 12.835 -11.217 -44.730 1.00 68.06 96 ASN A N 1
ATOM 764 C CA . ASN A 1 96 ? 11.843 -12.296 -44.757 1.00 68.06 96 ASN A CA 1
ATOM 765 C C . ASN A 1 96 ? 11.083 -12.369 -46.099 1.00 68.06 96 ASN A C 1
ATOM 767 O O . ASN A 1 96 ? 9.960 -12.865 -46.145 1.00 68.06 96 ASN A O 1
ATOM 771 N N . MET A 1 97 ? 11.691 -11.880 -47.187 1.00 63.78 97 MET A N 1
ATOM 772 C CA . MET A 1 97 ? 11.058 -11.699 -48.499 1.00 63.78 97 MET A CA 1
ATOM 773 C C . MET A 1 97 ? 10.560 -13.008 -49.143 1.00 63.78 97 MET A C 1
ATOM 775 O O . MET A 1 97 ? 9.656 -12.969 -49.969 1.00 63.78 97 MET A O 1
ATOM 779 N N . GLU A 1 98 ? 11.097 -14.166 -48.752 1.00 54.16 98 GLU A N 1
ATOM 780 C CA . GLU A 1 98 ? 10.652 -15.480 -49.253 1.00 54.16 98 GLU A CA 1
ATOM 781 C C . GLU A 1 98 ? 9.371 -15.998 -48.567 1.00 54.16 98 GLU A C 1
ATOM 783 O O . GLU A 1 98 ? 8.714 -16.898 -49.081 1.00 54.16 98 GLU A O 1
ATOM 788 N N . LEU A 1 99 ? 8.987 -15.421 -47.421 1.00 50.47 99 LEU A N 1
ATOM 789 C CA . LEU A 1 99 ? 7.863 -15.850 -46.577 1.00 50.47 99 LEU A CA 1
ATOM 790 C C . LEU A 1 99 ? 6.862 -14.707 -46.360 1.00 50.47 99 LEU A C 1
ATOM 792 O O . LEU A 1 99 ? 6.378 -14.521 -45.242 1.00 50.47 99 LEU A O 1
ATOM 796 N N . VAL A 1 100 ? 6.560 -13.921 -47.402 1.00 50.03 100 VAL A N 1
ATOM 797 C CA . VAL A 1 100 ? 5.547 -12.846 -47.366 1.00 50.03 100 VAL A CA 1
ATOM 798 C C . VAL A 1 100 ? 4.150 -13.457 -47.180 1.00 50.03 100 VAL A C 1
ATOM 800 O O . VAL A 1 100 ? 3.305 -13.468 -48.067 1.00 50.03 100 VAL A O 1
ATOM 803 N N . ASN A 1 101 ? 3.877 -13.971 -45.985 1.00 48.59 101 ASN A N 1
ATOM 804 C CA . ASN A 1 101 ? 2.540 -14.261 -45.498 1.00 48.59 101 ASN A CA 1
ATOM 805 C C . ASN A 1 101 ? 1.933 -12.939 -45.020 1.00 48.59 101 ASN A C 1
ATOM 807 O O . ASN A 1 101 ? 1.905 -12.665 -43.827 1.00 48.59 101 ASN A O 1
ATOM 811 N N . GLN A 1 102 ? 1.533 -12.109 -45.990 1.00 55.69 102 GLN A N 1
ATOM 812 C CA . GLN A 1 102 ? 0.503 -11.048 -46.003 1.00 55.69 102 GLN A CA 1
ATOM 813 C C . GLN A 1 102 ? 0.395 -10.003 -44.854 1.00 55.69 102 GLN A C 1
ATOM 815 O O . GLN A 1 102 ? -0.362 -9.044 -45.004 1.00 55.69 102 GLN A O 1
ATOM 820 N N . ASN A 1 103 ? 1.158 -10.105 -43.758 1.00 58.75 103 ASN A N 1
ATOM 821 C CA . ASN A 1 103 ? 0.936 -9.356 -42.510 1.00 58.75 103 ASN A CA 1
ATOM 822 C C . ASN A 1 103 ? 2.193 -8.687 -41.911 1.00 58.75 103 ASN A C 1
ATOM 824 O O . ASN A 1 103 ? 2.052 -7.869 -40.998 1.00 58.75 103 ASN A O 1
ATOM 828 N N . GLU A 1 104 ? 3.405 -9.005 -42.386 1.00 68.56 104 GLU A N 1
ATOM 829 C CA . GLU A 1 104 ? 4.653 -8.396 -41.897 1.00 68.56 104 GLU A CA 1
ATOM 830 C C . GLU A 1 104 ? 5.784 -8.421 -42.943 1.00 68.56 104 GLU A C 1
ATOM 832 O O . GLU A 1 104 ? 6.116 -9.475 -43.486 1.00 68.56 104 GLU A O 1
ATOM 837 N N . ILE A 1 105 ? 6.442 -7.277 -43.160 1.00 74.38 105 ILE A N 1
ATOM 838 C CA . ILE A 1 105 ? 7.672 -7.148 -43.957 1.00 74.38 105 ILE A CA 1
ATOM 839 C C . ILE A 1 105 ? 8.801 -6.705 -43.037 1.00 74.38 105 ILE A C 1
ATOM 841 O O . ILE A 1 105 ? 8.673 -5.705 -42.331 1.00 74.38 105 ILE A O 1
ATOM 845 N N . MET A 1 106 ? 9.921 -7.420 -43.069 1.00 80.00 106 MET A N 1
ATOM 846 C CA . MET A 1 106 ? 11.092 -7.124 -42.256 1.00 80.00 106 MET A CA 1
ATOM 847 C C . MET A 1 106 ? 12.372 -7.181 -43.093 1.00 80.00 106 MET A C 1
ATOM 849 O O . MET A 1 106 ? 12.648 -8.163 -43.784 1.00 80.00 106 MET A O 1
ATOM 853 N N . ALA A 1 107 ? 13.186 -6.137 -42.962 1.00 84.19 107 ALA A N 1
ATOM 854 C CA . ALA A 1 107 ? 14.546 -6.073 -43.473 1.00 84.19 107 ALA A CA 1
ATOM 855 C C . ALA A 1 107 ? 15.515 -5.692 -42.353 1.00 84.19 107 ALA A C 1
ATOM 857 O O . ALA A 1 107 ? 15.268 -4.764 -41.583 1.00 84.19 107 ALA A O 1
ATOM 858 N N . GLU A 1 108 ? 16.635 -6.397 -42.280 1.00 89.12 108 GLU A N 1
ATOM 859 C CA . GLU A 1 108 ? 17.703 -6.186 -41.313 1.00 89.12 108 GLU A CA 1
ATOM 860 C C . GLU A 1 108 ? 19.009 -5.927 -42.055 1.00 89.12 108 GLU A C 1
ATOM 862 O O . GLU A 1 108 ? 19.409 -6.703 -42.922 1.00 89.12 108 GLU A O 1
ATOM 867 N N . CYS A 1 109 ? 19.682 -4.842 -41.690 1.00 89.06 109 CYS A N 1
ATOM 868 C CA . CYS A 1 109 ? 21.069 -4.611 -42.043 1.00 89.06 109 CYS A CA 1
ATOM 869 C C . CYS A 1 109 ? 21.976 -5.279 -41.030 1.00 89.06 109 CYS A C 1
ATOM 871 O O . CYS A 1 109 ? 21.808 -5.076 -39.827 1.00 89.06 109 CYS A O 1
ATOM 873 N N . ILE A 1 110 ? 22.941 -6.039 -41.529 1.00 90.12 110 ILE A N 1
ATOM 874 C CA . ILE A 1 110 ? 23.830 -6.881 -40.749 1.00 90.12 110 ILE A CA 1
ATOM 875 C C . ILE A 1 110 ? 25.285 -6.541 -41.075 1.00 90.12 110 ILE A C 1
ATOM 877 O O . ILE A 1 110 ? 25.666 -6.470 -42.248 1.00 90.12 110 ILE A O 1
ATOM 881 N N . ASP A 1 111 ? 26.094 -6.341 -40.039 1.00 88.06 111 ASP A N 1
ATOM 882 C CA . ASP A 1 111 ? 27.532 -6.111 -40.178 1.00 88.06 111 ASP A CA 1
ATOM 883 C C . ASP A 1 111 ? 28.317 -7.392 -40.535 1.00 88.06 111 ASP A C 1
ATOM 885 O O . ASP A 1 111 ? 27.765 -8.478 -40.726 1.00 88.06 111 ASP A O 1
ATOM 889 N N . ARG A 1 112 ? 29.643 -7.270 -40.653 1.00 85.00 112 ARG A N 1
ATOM 890 C CA . ARG A 1 112 ? 30.536 -8.399 -40.976 1.00 85.00 112 ARG A CA 1
ATOM 891 C C . ARG A 1 112 ? 30.611 -9.459 -39.871 1.00 85.00 112 ARG A C 1
ATOM 893 O O . ARG A 1 112 ? 31.030 -10.577 -40.147 1.00 85.00 112 ARG A O 1
ATOM 900 N N . GLU A 1 113 ? 30.214 -9.114 -38.651 1.00 87.06 113 GLU A N 1
ATOM 901 C CA . GLU A 1 113 ? 30.180 -9.995 -37.479 1.00 87.06 113 GLU A CA 1
ATOM 902 C C . GLU A 1 113 ? 28.797 -10.637 -37.281 1.00 87.06 113 GLU A C 1
ATOM 904 O O . GLU A 1 113 ? 28.556 -11.322 -36.287 1.00 87.06 113 GLU A O 1
ATOM 909 N N . ASN A 1 114 ? 27.894 -10.459 -38.249 1.00 85.06 114 ASN A N 1
ATOM 910 C CA . ASN A 1 114 ? 26.527 -10.956 -38.226 1.00 85.06 114 ASN A CA 1
ATOM 911 C C . ASN A 1 114 ? 25.617 -10.275 -37.172 1.00 85.06 114 ASN A C 1
ATOM 913 O O . ASN A 1 114 ? 24.593 -10.841 -36.775 1.00 85.06 114 ASN A O 1
ATOM 917 N N . ASN A 1 115 ? 25.945 -9.054 -36.727 1.00 85.38 115 ASN A N 1
ATOM 918 C CA . ASN A 1 115 ? 25.097 -8.261 -35.832 1.00 85.38 115 ASN A CA 1
ATOM 919 C C . ASN A 1 115 ? 24.128 -7.365 -36.613 1.00 85.38 115 ASN A C 1
ATOM 921 O O . ASN A 1 115 ? 24.507 -6.704 -37.577 1.00 85.38 115 ASN A O 1
ATOM 925 N N . VAL A 1 116 ? 22.882 -7.263 -36.140 1.00 87.44 116 VAL A N 1
ATOM 926 C CA . VAL A 1 116 ? 21.879 -6.349 -36.712 1.00 87.44 116 VAL A CA 1
ATOM 927 C C . VAL A 1 116 ? 22.198 -4.903 -36.317 1.00 87.44 116 VAL A C 1
ATOM 929 O O . VAL A 1 116 ? 22.127 -4.550 -35.140 1.00 87.44 116 VAL A O 1
ATOM 932 N N . ILE A 1 117 ? 22.497 -4.060 -37.305 1.00 87.25 117 ILE A N 1
ATOM 933 C CA . ILE A 1 117 ? 22.825 -2.635 -37.135 1.00 87.25 117 ILE A CA 1
ATOM 934 C C . ILE A 1 117 ? 21.660 -1.701 -37.467 1.00 87.25 117 ILE A C 1
ATOM 936 O O . ILE A 1 117 ? 21.634 -0.560 -37.017 1.00 87.25 117 ILE A O 1
ATOM 940 N N . SER A 1 118 ? 20.678 -2.172 -38.232 1.00 86.81 118 SER A N 1
ATOM 941 C CA . SER A 1 118 ? 19.415 -1.472 -38.445 1.00 86.81 118 SER A CA 1
ATOM 942 C C . SER A 1 118 ? 18.334 -2.467 -38.829 1.00 86.81 118 SER A C 1
ATOM 944 O O . SER A 1 118 ? 18.613 -3.455 -39.507 1.00 86.81 118 SER A O 1
ATOM 946 N N . ARG A 1 119 ? 17.099 -2.213 -38.406 1.00 86.25 119 ARG A N 1
ATOM 947 C CA . ARG A 1 119 ? 15.937 -3.022 -38.769 1.00 86.25 119 ARG A CA 1
ATOM 948 C C . ARG A 1 119 ? 14.817 -2.117 -39.233 1.00 86.25 119 ARG A C 1
ATOM 950 O O . ARG A 1 119 ? 14.448 -1.186 -38.528 1.00 86.25 119 ARG A O 1
ATOM 957 N N . ALA A 1 120 ? 14.226 -2.433 -40.371 1.00 81.00 120 ALA A N 1
ATOM 958 C CA . ALA A 1 120 ? 12.993 -1.826 -40.824 1.00 81.00 120 ALA A CA 1
ATOM 959 C C . ALA A 1 120 ? 11.896 -2.892 -40.832 1.00 81.00 120 ALA A C 1
ATOM 961 O O . ALA A 1 120 ? 12.080 -3.980 -41.379 1.00 81.00 120 ALA A O 1
ATOM 962 N N . LYS A 1 121 ? 10.774 -2.594 -40.182 1.00 78.00 121 LYS A N 1
ATOM 963 C CA . LYS A 1 121 ? 9.657 -3.517 -40.013 1.00 78.00 121 LYS A CA 1
ATOM 964 C C . LYS A 1 121 ? 8.337 -2.813 -40.308 1.00 78.00 121 LYS A C 1
ATOM 966 O O . LYS A 1 121 ? 8.037 -1.783 -39.706 1.00 78.00 121 LYS A O 1
ATOM 971 N N . ALA A 1 122 ? 7.551 -3.380 -41.211 1.00 71.94 122 ALA A N 1
ATOM 972 C CA . ALA A 1 122 ? 6.201 -2.947 -41.536 1.00 71.94 122 ALA A CA 1
ATOM 973 C C . ALA A 1 122 ? 5.209 -4.049 -41.140 1.00 71.94 122 ALA A C 1
ATOM 975 O O . ALA A 1 122 ? 5.259 -5.148 -41.679 1.00 71.94 122 ALA A O 1
ATOM 976 N N . GLU A 1 123 ? 4.328 -3.755 -40.188 1.00 67.56 123 GLU A N 1
ATOM 977 C CA . GLU A 1 123 ? 3.192 -4.585 -39.768 1.00 67.56 123 GLU A CA 1
ATOM 978 C C . GLU A 1 123 ? 1.873 -3.916 -40.187 1.00 67.56 123 GLU A C 1
ATOM 980 O O . GLU A 1 123 ? 1.843 -2.711 -40.446 1.00 67.56 123 GLU A O 1
ATOM 985 N N . TYR A 1 124 ? 0.771 -4.674 -40.137 1.00 57.81 124 TYR A N 1
ATOM 986 C CA . TYR A 1 124 ? -0.605 -4.259 -40.466 1.00 57.81 124 TYR A CA 1
ATOM 987 C C . TYR A 1 124 ? -0.999 -2.826 -40.034 1.00 57.81 124 TYR A C 1
ATOM 989 O O . TYR A 1 124 ? -1.690 -2.111 -40.755 1.00 57.81 124 TYR A O 1
ATOM 997 N N . TRP A 1 125 ? -0.536 -2.371 -38.869 1.00 57.53 125 TRP A N 1
ATOM 998 C CA . TRP A 1 125 ? -0.866 -1.064 -38.283 1.00 57.53 125 TRP A CA 1
ATOM 999 C C . TRP A 1 125 ? 0.338 -0.154 -38.016 1.00 57.53 125 TRP A C 1
ATOM 1001 O O . TRP A 1 125 ? 0.170 0.935 -37.466 1.00 57.53 125 TRP A O 1
ATOM 1011 N N . ARG A 1 126 ? 1.565 -0.585 -38.332 1.00 64.00 126 ARG A N 1
ATOM 1012 C CA . ARG A 1 126 ? 2.761 0.101 -37.834 1.00 64.00 126 ARG A CA 1
ATOM 1013 C C . ARG A 1 126 ? 3.966 -0.092 -38.740 1.00 64.00 126 ARG A C 1
ATOM 1015 O O . ARG A 1 126 ? 4.406 -1.211 -38.968 1.00 64.00 126 ARG A O 1
ATOM 1022 N N . PHE A 1 127 ? 4.580 1.020 -39.127 1.00 67.12 127 PHE A N 1
ATOM 1023 C CA . PHE A 1 127 ? 5.955 1.035 -39.608 1.00 67.12 127 PHE A CA 1
ATOM 1024 C C . PHE A 1 127 ? 6.905 1.364 -38.452 1.00 67.12 127 PHE A C 1
ATOM 1026 O O . PHE A 1 127 ? 6.640 2.262 -37.653 1.00 67.12 127 PHE A O 1
ATOM 1033 N N . THR A 1 128 ? 8.010 0.635 -38.349 1.00 72.75 128 THR A N 1
ATOM 1034 C CA . THR A 1 128 ? 9.076 0.895 -37.383 1.00 72.75 128 THR A CA 1
ATOM 1035 C C . THR A 1 128 ? 10.416 0.823 -38.099 1.00 72.75 128 THR A C 1
ATOM 1037 O O . THR A 1 128 ? 10.771 -0.234 -38.618 1.00 72.75 128 THR A O 1
ATOM 1040 N N . LEU A 1 129 ? 11.176 1.919 -38.080 1.00 77.56 129 LEU A N 1
ATOM 1041 C CA . LEU A 1 129 ? 12.612 1.872 -38.327 1.00 77.56 129 LEU A CA 1
ATOM 1042 C C . LEU A 1 129 ? 13.344 1.885 -36.987 1.00 77.56 129 LEU A C 1
ATOM 1044 O O . LEU A 1 129 ? 13.059 2.688 -36.103 1.00 77.56 129 LEU A O 1
ATOM 1048 N N . GLU A 1 130 ? 14.286 0.969 -36.847 1.00 82.62 130 GLU A N 1
ATOM 1049 C CA . GLU A 1 130 ? 15.247 0.904 -35.763 1.00 82.62 130 GLU A CA 1
ATOM 1050 C C . GLU A 1 130 ? 16.616 1.244 -36.372 1.00 82.62 130 GLU A C 1
ATOM 1052 O O . GLU A 1 130 ? 17.224 0.416 -37.057 1.00 82.62 130 GLU A O 1
ATOM 1057 N N . SER A 1 131 ? 17.083 2.481 -36.186 1.00 82.31 131 SER A N 1
ATOM 1058 C CA . SER A 1 131 ? 18.428 2.902 -36.600 1.00 82.31 131 SER A CA 1
ATOM 1059 C C . SER A 1 131 ? 19.499 2.296 -35.677 1.00 82.31 131 SER A C 1
ATOM 1061 O O . SER A 1 131 ? 19.152 1.770 -34.612 1.00 82.31 131 SER A O 1
ATOM 1063 N N . PRO A 1 132 ? 20.804 2.412 -35.998 1.00 81.50 132 PRO A N 1
ATOM 1064 C CA . PRO A 1 132 ? 21.866 2.010 -35.077 1.00 81.50 132 PRO A CA 1
ATOM 1065 C C . PRO A 1 132 ? 21.729 2.660 -33.694 1.00 81.50 132 PRO A C 1
ATOM 1067 O O . PRO A 1 132 ? 21.913 1.994 -32.676 1.00 81.50 132 PRO A O 1
ATOM 1070 N N . LYS A 1 133 ? 21.324 3.939 -33.641 1.00 79.38 133 LYS A N 1
ATOM 1071 C CA . LYS A 1 133 ? 21.073 4.663 -32.385 1.00 79.38 133 LYS A CA 1
ATOM 1072 C C . LYS A 1 133 ? 19.882 4.066 -31.633 1.00 79.38 133 LYS A C 1
ATOM 1074 O O . LYS A 1 133 ? 19.995 3.784 -30.441 1.00 79.38 133 LYS A O 1
ATOM 1079 N N . THR A 1 134 ? 18.762 3.809 -32.316 1.00 78.94 134 THR A N 1
ATOM 1080 C CA . THR A 1 134 ? 17.573 3.197 -31.698 1.00 78.94 134 THR A CA 1
ATOM 1081 C C . THR A 1 134 ? 17.851 1.778 -31.201 1.00 78.94 134 THR A C 1
ATOM 1083 O O . THR A 1 134 ? 17.391 1.399 -30.125 1.00 78.94 134 THR A O 1
ATOM 1086 N N . LEU A 1 135 ? 18.594 0.974 -31.965 1.00 81.75 135 LEU A N 1
ATOM 1087 C CA . LEU A 1 135 ? 18.959 -0.393 -31.594 1.00 81.75 135 LEU A CA 1
ATOM 1088 C C . LEU A 1 135 ? 19.936 -0.422 -30.421 1.00 81.75 135 LEU A C 1
ATOM 1090 O O . LEU A 1 135 ? 19.732 -1.210 -29.496 1.00 81.75 135 LEU A O 1
ATOM 1094 N N . ALA A 1 136 ? 20.942 0.458 -30.417 1.00 80.81 136 ALA A N 1
ATOM 1095 C CA . ALA A 1 136 ? 21.848 0.630 -29.286 1.00 80.81 136 ALA A CA 1
ATOM 1096 C C . ALA A 1 136 ? 21.071 1.010 -28.018 1.00 80.81 136 ALA A C 1
ATOM 1098 O O . ALA A 1 136 ? 21.245 0.368 -26.983 1.00 80.81 136 ALA A O 1
ATOM 1099 N N . LEU A 1 137 ? 20.136 1.961 -28.120 1.00 78.69 137 LEU A N 1
ATOM 1100 C CA . LEU A 1 137 ? 19.258 2.340 -27.016 1.00 78.69 137 LEU A CA 1
ATOM 1101 C C . LEU A 1 137 ? 18.406 1.154 -26.537 1.00 78.69 137 LEU A C 1
ATOM 1103 O O . LEU A 1 137 ? 18.412 0.835 -25.353 1.00 78.69 137 LEU A O 1
ATOM 1107 N N . LYS A 1 138 ? 17.732 0.426 -27.441 1.00 79.31 138 LYS A N 1
ATOM 1108 C CA . LYS A 1 138 ? 16.934 -0.764 -27.082 1.00 79.31 138 LYS A CA 1
ATOM 1109 C C . LYS A 1 138 ? 17.772 -1.851 -26.414 1.00 79.31 138 LYS A C 1
ATOM 1111 O O . LYS A 1 138 ? 17.289 -2.509 -25.489 1.00 79.31 138 LYS A O 1
ATOM 1116 N N . ARG A 1 139 ? 19.008 -2.058 -26.876 1.00 81.44 139 ARG A N 1
ATOM 1117 C CA . ARG A 1 139 ? 19.962 -2.994 -26.275 1.00 81.44 139 ARG A CA 1
ATOM 1118 C C . ARG A 1 139 ? 20.328 -2.551 -24.863 1.00 81.44 139 ARG A C 1
ATOM 1120 O O . ARG A 1 139 ? 20.147 -3.349 -23.947 1.00 81.44 139 ARG A O 1
ATOM 1127 N N . GLN A 1 140 ? 20.707 -1.287 -24.676 1.00 78.25 140 GLN A N 1
ATOM 1128 C CA . GLN A 1 140 ? 20.979 -0.707 -23.358 1.00 78.25 140 GLN A CA 1
ATOM 1129 C C . GLN A 1 140 ? 19.768 -0.841 -22.422 1.00 78.25 140 GLN A C 1
ATOM 1131 O O . GLN A 1 140 ? 19.904 -1.327 -21.303 1.00 78.25 140 GLN A O 1
ATOM 1136 N N . THR A 1 141 ? 18.552 -0.527 -22.886 1.00 71.81 141 THR A N 1
ATOM 1137 C CA . THR A 1 141 ? 17.322 -0.702 -22.096 1.00 71.81 141 THR A CA 1
ATOM 1138 C C . THR A 1 141 ? 17.080 -2.170 -21.727 1.00 71.81 141 THR A C 1
ATOM 1140 O O . THR A 1 141 ? 16.664 -2.479 -20.607 1.00 71.81 141 THR A O 1
ATOM 1143 N N . LYS A 1 142 ? 17.323 -3.108 -22.652 1.00 77.69 142 LYS A N 1
ATOM 1144 C CA . LYS A 1 142 ? 17.161 -4.551 -22.412 1.00 77.69 142 LYS A CA 1
ATOM 1145 C C . LYS A 1 142 ? 18.191 -5.075 -21.410 1.00 77.69 142 LYS A C 1
ATOM 1147 O O . LYS A 1 142 ? 17.819 -5.859 -20.535 1.00 77.69 142 LYS A O 1
ATOM 1152 N N .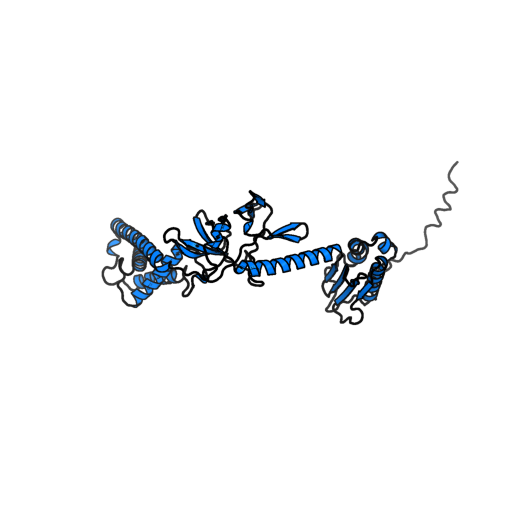 GLU A 1 143 ? 19.445 -4.653 -21.531 1.00 79.25 143 GLU A N 1
ATOM 1153 C CA . GLU A 1 143 ? 20.541 -4.995 -20.621 1.00 79.25 143 GLU A CA 1
ATOM 1154 C C . GLU A 1 143 ? 20.265 -4.445 -19.217 1.00 79.25 143 GLU A C 1
ATOM 1156 O O . GLU A 1 143 ? 20.203 -5.232 -18.270 1.00 79.25 143 GLU A O 1
ATOM 1161 N N . ALA A 1 144 ? 19.922 -3.158 -19.100 1.00 68.31 144 ALA A N 1
ATOM 1162 C CA . ALA A 1 144 ? 19.519 -2.531 -17.840 1.00 68.31 144 ALA A CA 1
ATOM 1163 C C . ALA A 1 144 ? 18.323 -3.254 -17.189 1.00 68.31 144 ALA A C 1
ATOM 1165 O O . ALA A 1 144 ? 18.307 -3.529 -15.988 1.00 68.31 144 ALA A O 1
ATOM 1166 N N . LYS A 1 145 ? 17.323 -3.664 -17.983 1.00 70.94 145 LYS A N 1
ATOM 1167 C CA . LYS A 1 145 ? 16.174 -4.447 -17.492 1.00 70.94 145 LYS A CA 1
ATOM 1168 C C . LYS A 1 145 ? 16.575 -5.837 -16.988 1.00 70.94 145 LYS A C 1
ATOM 1170 O O . LYS A 1 145 ? 15.995 -6.333 -16.016 1.00 70.94 145 LYS A O 1
ATOM 1175 N N . ALA A 1 146 ? 17.515 -6.499 -17.658 1.00 73.81 146 ALA A N 1
ATOM 1176 C CA . ALA A 1 146 ? 18.011 -7.810 -17.252 1.00 73.81 146 ALA A CA 1
ATOM 1177 C C . ALA A 1 146 ? 18.837 -7.720 -15.961 1.00 73.81 146 ALA A C 1
ATOM 1179 O O . ALA A 1 146 ? 18.639 -8.532 -15.053 1.00 73.81 146 ALA A O 1
ATOM 1180 N N . GLU A 1 147 ? 19.702 -6.715 -15.858 1.00 72.69 147 GLU A N 1
ATOM 1181 C CA . GLU A 1 147 ? 20.476 -6.403 -14.658 1.00 72.69 147 GLU A CA 1
ATOM 1182 C C . GLU A 1 147 ? 19.556 -6.112 -13.466 1.00 72.69 147 GLU A C 1
ATOM 1184 O O . GLU A 1 147 ? 19.658 -6.775 -12.430 1.00 72.69 147 GLU A O 1
ATOM 1189 N N . ARG A 1 148 ? 18.548 -5.252 -13.661 1.00 65.31 148 ARG A N 1
ATOM 1190 C CA . ARG A 1 148 ? 17.490 -4.974 -12.679 1.00 65.31 148 ARG A CA 1
ATOM 1191 C C . ARG A 1 148 ? 16.835 -6.252 -12.163 1.00 65.31 148 ARG A C 1
ATOM 1193 O O . ARG A 1 148 ? 16.677 -6.423 -10.956 1.00 65.31 148 ARG A O 1
ATOM 1200 N N . LYS A 1 149 ? 16.458 -7.179 -13.054 1.00 69.00 149 LYS A N 1
ATOM 1201 C CA . LYS A 1 149 ? 15.834 -8.454 -12.655 1.00 69.00 149 LYS A CA 1
ATOM 1202 C C . LYS A 1 149 ? 16.775 -9.295 -11.784 1.00 69.00 149 LYS A C 1
ATOM 1204 O O . LYS A 1 149 ? 16.319 -9.884 -10.803 1.00 69.00 149 LYS A O 1
ATOM 1209 N N . LYS A 1 150 ? 18.063 -9.364 -12.135 1.00 72.94 150 LYS A N 1
ATOM 1210 C CA . LYS A 1 150 ? 19.073 -10.115 -11.371 1.00 72.94 150 LYS A CA 1
ATOM 1211 C C . LYS A 1 150 ? 19.287 -9.504 -9.987 1.00 72.94 150 LYS A C 1
ATOM 1213 O O . LYS A 1 150 ? 19.241 -10.227 -8.992 1.00 72.94 150 LYS A O 1
ATOM 1218 N N . LEU A 1 151 ? 19.463 -8.186 -9.912 1.00 68.31 151 LEU A N 1
ATOM 1219 C CA . LEU A 1 151 ? 19.686 -7.497 -8.646 1.00 68.31 151 LEU A CA 1
ATOM 1220 C C . LEU A 1 151 ? 18.456 -7.578 -7.736 1.00 68.31 151 LEU A C 1
ATOM 1222 O O . LEU A 1 151 ? 18.594 -7.912 -6.562 1.00 68.31 151 LEU A O 1
ATOM 1226 N N . PHE A 1 152 ? 17.252 -7.387 -8.281 1.00 66.38 152 PHE A N 1
ATOM 1227 C CA . PHE A 1 152 ? 15.994 -7.568 -7.552 1.00 66.38 152 PHE A CA 1
ATOM 1228 C C . PHE A 1 152 ? 15.889 -8.967 -6.931 1.00 66.38 152 PHE A C 1
ATOM 1230 O O . PHE A 1 152 ? 15.619 -9.106 -5.739 1.00 66.38 152 PHE A O 1
ATOM 1237 N N . ALA A 1 153 ? 16.157 -10.016 -7.717 1.00 68.31 153 ALA A N 1
ATOM 1238 C CA . ALA A 1 153 ? 16.117 -11.397 -7.240 1.00 68.31 153 ALA A CA 1
ATOM 1239 C C . ALA A 1 153 ? 17.152 -11.682 -6.134 1.00 68.31 153 ALA A C 1
ATOM 1241 O O . ALA A 1 153 ? 16.908 -12.522 -5.267 1.00 68.31 153 ALA A O 1
ATOM 1242 N N . LYS A 1 154 ? 18.290 -10.975 -6.141 1.00 69.12 154 LYS A N 1
ATOM 1243 C CA . LYS A 1 154 ? 19.297 -11.033 -5.072 1.00 69.12 154 LYS A CA 1
ATOM 1244 C C . LYS A 1 154 ? 18.834 -10.278 -3.820 1.00 69.12 154 LYS A C 1
ATOM 1246 O O . LYS A 1 154 ? 18.948 -10.804 -2.717 1.00 69.12 154 LYS A O 1
ATOM 1251 N N . LYS A 1 155 ? 18.297 -9.066 -3.987 1.00 65.44 155 LYS A N 1
ATOM 1252 C CA . LYS A 1 155 ? 17.948 -8.143 -2.894 1.00 65.44 155 LYS A CA 1
ATOM 1253 C C . LYS A 1 155 ? 16.635 -8.498 -2.185 1.00 65.44 155 LYS A C 1
ATOM 1255 O O . LYS A 1 155 ? 16.549 -8.273 -0.988 1.00 65.44 155 LYS A O 1
ATOM 1260 N N . ILE A 1 156 ? 15.664 -9.142 -2.845 1.00 62.31 156 ILE A N 1
ATOM 1261 C CA . ILE A 1 156 ? 14.415 -9.604 -2.193 1.00 62.31 156 ILE A CA 1
ATOM 1262 C C . ILE A 1 156 ? 14.664 -10.616 -1.061 1.00 62.31 156 ILE A C 1
ATOM 1264 O O . ILE A 1 156 ? 13.790 -10.842 -0.235 1.00 62.31 156 ILE A O 1
ATOM 1268 N N . LYS A 1 157 ? 15.847 -11.241 -1.021 1.00 63.88 157 LYS A N 1
ATOM 1269 C CA . LYS A 1 157 ? 16.258 -12.155 0.055 1.00 63.88 157 LYS A CA 1
ATOM 1270 C C . LYS A 1 157 ? 16.945 -11.446 1.224 1.00 63.88 157 LYS A C 1
ATOM 1272 O O . LYS A 1 157 ? 17.193 -12.079 2.245 1.00 63.88 157 LYS A O 1
ATOM 1277 N N . LEU A 1 158 ? 17.287 -10.171 1.066 1.00 66.31 158 LEU A N 1
ATOM 1278 C CA . LEU A 1 158 ? 17.898 -9.354 2.108 1.00 66.31 158 LEU A CA 1
ATOM 1279 C C . LEU A 1 158 ? 16.815 -8.607 2.883 1.00 66.31 158 LEU A C 1
ATOM 1281 O O . LEU A 1 158 ? 15.651 -8.555 2.472 1.00 66.31 158 LEU A O 1
ATOM 1285 N N . ASN A 1 159 ? 17.203 -8.054 4.027 1.00 69.25 159 ASN A N 1
ATOM 1286 C CA . ASN A 1 159 ? 16.308 -7.230 4.821 1.00 69.25 159 ASN A CA 1
ATOM 1287 C C . ASN A 1 159 ? 16.039 -5.908 4.097 1.00 69.25 159 ASN A C 1
ATOM 1289 O O . ASN A 1 159 ? 16.907 -5.382 3.399 1.00 69.25 159 ASN A O 1
ATOM 1293 N N . GLY A 1 160 ? 14.800 -5.435 4.209 1.00 71.56 160 GLY A N 1
ATOM 1294 C CA . GLY A 1 160 ? 14.354 -4.202 3.572 1.00 71.56 160 GLY A CA 1
ATOM 1295 C C . GLY A 1 160 ? 14.686 -2.965 4.409 1.00 71.56 160 GLY A C 1
ATOM 1296 O O . GLY A 1 160 ? 15.079 -3.101 5.567 1.00 71.56 160 GLY A O 1
ATOM 1297 N N . PRO A 1 161 ? 14.498 -1.768 3.838 1.00 78.31 161 PRO A N 1
ATOM 1298 C CA . PRO A 1 161 ? 14.684 -0.511 4.545 1.00 78.31 161 PRO A CA 1
ATOM 1299 C C . PRO A 1 161 ? 13.694 -0.391 5.705 1.00 78.31 161 PRO A C 1
ATOM 1301 O O . PRO A 1 161 ? 12.489 -0.615 5.548 1.00 78.31 161 PRO A O 1
ATOM 1304 N N . THR A 1 162 ? 14.221 -0.004 6.860 1.00 87.88 162 THR A N 1
ATOM 1305 C CA . THR A 1 162 ? 13.452 0.416 8.032 1.00 87.88 162 THR A CA 1
ATOM 1306 C C . THR A 1 162 ? 13.508 1.933 8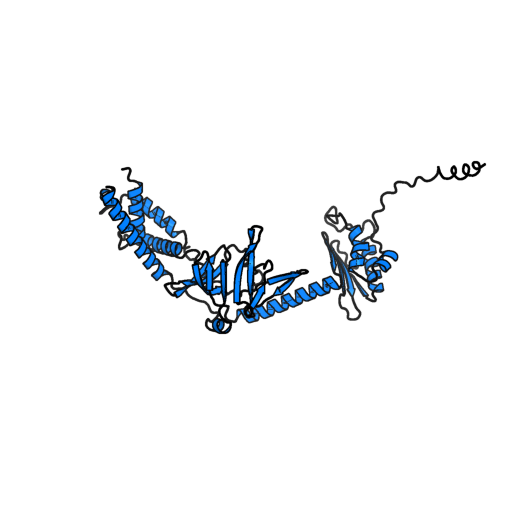.148 1.00 87.88 162 THR A C 1
ATOM 1308 O O . THR A 1 162 ? 14.316 2.589 7.485 1.00 87.88 162 THR A O 1
ATOM 1311 N N . GLY A 1 163 ? 12.636 2.518 8.962 1.00 92.19 163 GLY A N 1
ATOM 1312 C CA . GLY A 1 163 ? 12.673 3.959 9.154 1.00 92.19 163 GLY A CA 1
ATOM 1313 C C . GLY A 1 163 ? 11.415 4.522 9.775 1.00 92.19 163 GLY A C 1
ATOM 1314 O O . GLY A 1 163 ? 10.833 3.949 10.697 1.00 92.19 163 GLY A O 1
ATOM 1315 N N . TRP A 1 164 ? 10.990 5.662 9.256 1.00 94.38 164 TRP A N 1
ATOM 1316 C CA . TRP A 1 164 ? 9.795 6.373 9.674 1.00 94.38 164 TRP A CA 1
ATOM 1317 C C . TRP A 1 164 ? 8.970 6.761 8.458 1.00 94.38 164 TRP A C 1
ATOM 1319 O O . TRP A 1 164 ? 9.507 7.277 7.479 1.00 94.38 164 TRP A O 1
ATOM 1329 N N . ILE A 1 165 ? 7.664 6.531 8.540 1.00 92.06 165 ILE A N 1
ATOM 1330 C CA . ILE A 1 165 ? 6.697 6.927 7.519 1.00 92.06 165 ILE A CA 1
ATOM 1331 C C . ILE A 1 165 ? 5.678 7.892 8.120 1.00 92.06 165 ILE A C 1
ATOM 1333 O O . ILE A 1 165 ? 5.284 7.744 9.278 1.00 92.06 165 ILE A O 1
ATOM 1337 N N . TYR A 1 166 ? 5.294 8.896 7.335 1.00 92.12 166 TYR A N 1
ATOM 1338 C CA . TYR A 1 166 ? 4.437 9.992 7.765 1.00 92.12 166 TYR A CA 1
ATOM 1339 C C . TYR A 1 166 ? 3.194 10.068 6.876 1.00 92.12 166 TYR A C 1
ATOM 1341 O O . TYR A 1 166 ? 3.316 10.190 5.655 1.00 92.12 166 TYR A O 1
ATOM 1349 N N . PHE A 1 167 ? 2.017 10.021 7.498 1.00 87.31 167 PHE A N 1
ATOM 1350 C CA . PHE A 1 167 ? 0.714 10.173 6.847 1.00 87.31 167 PHE A CA 1
ATOM 1351 C C . PHE A 1 167 ? -0.138 11.160 7.631 1.00 87.31 167 PHE A C 1
ATOM 1353 O O . PHE A 1 167 ? -0.387 10.916 8.808 1.00 87.31 167 PHE A O 1
ATOM 1360 N N . ASN A 1 168 ? -0.622 12.232 6.997 1.00 82.19 168 ASN A N 1
ATOM 1361 C CA . ASN A 1 168 ? -1.560 13.179 7.613 1.00 82.19 168 ASN A CA 1
ATOM 1362 C C . ASN A 1 168 ? -1.083 13.655 9.003 1.00 82.19 168 ASN A C 1
ATOM 1364 O O . ASN A 1 168 ? -1.844 13.659 9.966 1.00 82.19 168 ASN A O 1
ATOM 1368 N N . ASN A 1 169 ? 0.202 14.013 9.116 1.00 80.81 169 ASN A N 1
ATOM 1369 C CA . ASN A 1 169 ? 0.893 14.394 10.363 1.00 80.81 169 ASN A CA 1
ATOM 1370 C C . ASN A 1 169 ? 1.081 13.285 11.417 1.00 80.81 169 ASN A C 1
ATOM 1372 O O . ASN A 1 169 ? 1.670 13.544 12.466 1.00 80.81 169 ASN A O 1
ATOM 1376 N N . VAL A 1 170 ? 0.666 12.048 11.150 1.00 88.56 170 VAL A N 1
ATOM 1377 C CA . VAL A 1 170 ? 0.948 10.901 12.017 1.00 88.56 170 VAL A CA 1
ATOM 1378 C C . VAL A 1 170 ? 2.261 10.248 11.601 1.00 88.56 170 VAL A C 1
ATOM 1380 O O . VAL A 1 170 ? 2.496 9.970 10.425 1.00 88.56 170 VAL A O 1
ATOM 1383 N N . LYS A 1 171 ? 3.129 10.004 12.585 1.00 93.50 171 LYS A N 1
ATOM 1384 C CA . LYS A 1 171 ? 4.431 9.351 12.425 1.00 93.50 171 LYS A CA 1
ATOM 1385 C C . LYS A 1 171 ? 4.329 7.890 12.865 1.00 93.50 171 LYS A C 1
ATOM 1387 O O . LYS A 1 171 ? 3.923 7.629 13.995 1.00 93.50 171 LYS A O 1
ATOM 1392 N N . TYR A 1 172 ? 4.769 6.967 12.011 1.00 93.88 172 TYR A N 1
ATOM 1393 C CA . TYR A 1 172 ? 4.813 5.531 12.303 1.00 93.88 172 TYR A CA 1
ATOM 1394 C C . TYR A 1 172 ? 6.214 4.962 12.100 1.00 93.88 172 TYR A C 1
ATOM 1396 O O . TYR A 1 172 ? 6.901 5.305 11.130 1.00 93.88 172 TYR A O 1
ATOM 1404 N N . ARG A 1 173 ? 6.637 4.053 12.986 1.00 94.75 173 ARG A N 1
ATOM 1405 C CA . ARG A 1 173 ? 7.889 3.309 12.801 1.00 94.75 173 ARG A CA 1
ATOM 1406 C C . ARG A 1 173 ? 7.703 2.308 11.666 1.00 94.75 173 ARG A C 1
ATOM 1408 O O . ARG A 1 173 ? 6.923 1.371 11.800 1.00 94.75 173 ARG A O 1
ATOM 1415 N N . LEU A 1 174 ? 8.418 2.500 10.562 1.00 91.62 174 LEU A N 1
ATOM 1416 C CA . LEU A 1 174 ? 8.386 1.628 9.392 1.00 91.62 174 LEU A CA 1
ATOM 1417 C C . LEU A 1 174 ? 9.325 0.437 9.597 1.00 91.62 174 LEU A C 1
ATOM 1419 O O . LEU A 1 174 ? 10.516 0.616 9.855 1.00 91.62 174 LEU A O 1
ATOM 1423 N N . LEU A 1 175 ? 8.796 -0.774 9.421 1.00 88.62 175 LEU A N 1
ATOM 1424 C CA . LEU A 1 175 ? 9.585 -2.006 9.426 1.00 88.62 175 LEU A CA 1
ATOM 1425 C C . LEU A 1 175 ? 9.927 -2.490 8.015 1.00 88.62 175 LEU A C 1
ATOM 1427 O O . LEU A 1 175 ? 11.018 -3.002 7.796 1.00 88.62 175 LEU A O 1
ATOM 1431 N N . ARG A 1 176 ? 8.979 -2.397 7.074 1.00 83.31 176 ARG A N 1
ATOM 1432 C CA . ARG A 1 176 ? 9.181 -2.723 5.652 1.00 83.31 176 ARG A CA 1
ATOM 1433 C C . ARG A 1 176 ? 7.998 -2.273 4.802 1.00 83.31 176 ARG A C 1
ATOM 1435 O O . ARG A 1 176 ? 6.905 -2.072 5.324 1.00 83.31 176 ARG A O 1
ATOM 1442 N N . ILE A 1 177 ? 8.178 -2.247 3.485 1.00 81.06 177 ILE A N 1
ATOM 1443 C CA . ILE A 1 177 ? 7.061 -2.179 2.533 1.00 81.06 177 ILE A CA 1
ATOM 1444 C C . ILE A 1 177 ? 6.482 -3.576 2.278 1.00 81.06 177 ILE A C 1
ATOM 1446 O O . ILE A 1 177 ? 7.204 -4.580 2.236 1.00 81.06 177 ILE A O 1
ATOM 1450 N N . GLY A 1 178 ? 5.160 -3.631 2.132 1.00 81.19 178 GLY A N 1
ATOM 1451 C CA . GLY A 1 178 ? 4.372 -4.834 1.913 1.00 81.19 178 GLY A CA 1
ATOM 1452 C C . GLY A 1 178 ? 3.444 -5.149 3.078 1.00 81.19 178 GLY A C 1
ATOM 1453 O O . GLY A 1 178 ? 2.980 -4.265 3.790 1.00 81.19 178 GLY A O 1
ATOM 1454 N N . SER A 1 179 ? 3.149 -6.434 3.248 1.00 83.50 179 SER A N 1
ATOM 1455 C CA . SER A 1 179 ? 2.257 -6.949 4.285 1.00 83.50 179 SER A CA 1
ATOM 1456 C C . SER A 1 179 ? 3.019 -7.757 5.335 1.00 83.50 179 SER A C 1
ATOM 1458 O O . SER A 1 179 ? 4.216 -8.017 5.209 1.00 83.50 179 SER A O 1
ATOM 1460 N N . LEU A 1 180 ? 2.331 -8.245 6.367 1.00 83.56 180 LEU A N 1
ATOM 1461 C CA . LEU A 1 180 ? 2.907 -9.191 7.336 1.00 83.56 180 LEU A CA 1
ATOM 1462 C C . LEU A 1 180 ? 3.358 -10.523 6.695 1.00 83.56 180 LEU A C 1
ATOM 1464 O O . LEU A 1 180 ? 4.295 -11.152 7.191 1.00 83.56 180 LEU A O 1
ATOM 1468 N N . ASN A 1 181 ? 2.783 -10.914 5.551 1.00 80.25 181 ASN A N 1
ATOM 1469 C CA . ASN A 1 181 ? 3.119 -12.161 4.848 1.00 80.25 181 ASN A CA 1
ATOM 1470 C C . ASN A 1 181 ? 4.031 -11.974 3.632 1.00 80.25 181 ASN A C 1
ATOM 1472 O O . ASN A 1 181 ? 4.649 -12.939 3.189 1.00 80.25 181 ASN A O 1
ATOM 1476 N N . THR A 1 182 ? 4.112 -10.763 3.085 1.00 76.25 182 THR A N 1
ATOM 1477 C CA . THR A 1 182 ? 4.863 -10.467 1.860 1.00 76.25 182 THR A CA 1
ATOM 1478 C C . THR A 1 182 ? 5.698 -9.214 2.041 1.00 76.25 182 THR A C 1
ATOM 1480 O O . THR A 1 182 ? 5.201 -8.206 2.529 1.00 76.25 182 THR A O 1
ATOM 1483 N N . SER A 1 183 ? 6.957 -9.251 1.623 1.00 73.00 183 SER A N 1
ATOM 1484 C CA . SER A 1 183 ? 7.792 -8.057 1.530 1.00 73.00 183 SER A CA 1
ATOM 1485 C C . SER A 1 183 ? 7.906 -7.594 0.085 1.00 73.00 183 SER A C 1
ATOM 1487 O O . SER A 1 183 ? 7.911 -8.401 -0.854 1.00 73.00 183 SER A O 1
ATOM 1489 N N . HIS A 1 184 ? 8.012 -6.283 -0.080 1.00 70.69 184 HIS A N 1
ATOM 1490 C CA . HIS A 1 184 ? 8.299 -5.652 -1.355 1.00 70.69 184 HIS A CA 1
ATOM 1491 C C . HIS A 1 184 ? 9.490 -4.706 -1.175 1.00 70.69 184 HIS A C 1
ATOM 1493 O O . HIS A 1 184 ? 9.554 -3.986 -0.175 1.00 70.69 184 HIS A O 1
ATOM 1499 N N . PRO A 1 185 ? 10.482 -4.727 -2.076 1.00 62.72 185 PRO A N 1
ATOM 1500 C CA . PRO A 1 185 ? 11.552 -3.748 -2.035 1.00 62.72 185 PRO A CA 1
ATOM 1501 C C . PRO A 1 185 ? 11.079 -2.434 -2.672 1.00 62.72 185 PRO A C 1
ATOM 1503 O O . PRO A 1 185 ? 10.410 -2.432 -3.704 1.00 62.72 185 PRO A O 1
ATOM 1506 N N . ILE A 1 186 ? 11.490 -1.314 -2.086 1.00 64.44 186 ILE A N 1
ATOM 1507 C CA . ILE A 1 186 ? 11.384 0.006 -2.715 1.00 64.44 186 ILE A CA 1
ATOM 1508 C C . ILE A 1 186 ? 12.427 0.081 -3.827 1.00 64.44 186 ILE A C 1
ATOM 1510 O O . ILE A 1 186 ? 13.582 -0.261 -3.603 1.00 64.44 186 ILE A O 1
ATOM 1514 N N . VAL A 1 187 ? 12.074 0.570 -5.009 1.00 60.84 187 VAL A N 1
ATOM 1515 C CA . VAL A 1 187 ? 13.062 1.237 -5.863 1.00 60.84 187 VAL A CA 1
ATOM 1516 C C . VAL A 1 187 ? 12.386 2.437 -6.498 1.00 60.84 187 VAL A C 1
ATOM 1518 O O . VAL A 1 187 ? 11.181 2.426 -6.734 1.00 60.84 187 VAL A O 1
ATOM 1521 N N . LEU A 1 188 ? 13.163 3.484 -6.721 1.00 60.09 188 LEU A N 1
ATOM 1522 C CA . LEU A 1 188 ? 12.707 4.666 -7.421 1.00 60.09 188 LEU A CA 1
ATOM 1523 C C . LEU A 1 188 ? 13.343 4.666 -8.806 1.00 60.09 188 LEU A C 1
ATOM 1525 O O . LEU A 1 188 ? 14.542 4.435 -8.971 1.00 60.09 188 LEU A O 1
ATOM 1529 N N . GLU A 1 189 ? 12.498 4.867 -9.805 1.00 61.44 189 GLU A N 1
ATOM 1530 C CA . GLU A 1 189 ? 12.884 4.911 -11.204 1.00 61.44 189 GLU A CA 1
ATOM 1531 C C . GLU A 1 189 ? 12.760 6.368 -11.646 1.00 61.44 189 GLU A C 1
ATOM 1533 O O . GLU A 1 189 ? 11.665 6.927 -11.689 1.00 61.44 189 GLU A O 1
ATOM 1538 N N . GLN A 1 190 ? 13.897 7.010 -11.902 1.00 61.88 190 GLN A N 1
ATOM 1539 C CA . GLN A 1 190 ? 13.935 8.362 -12.435 1.00 61.88 190 GLN A CA 1
ATOM 1540 C C . GLN A 1 190 ? 13.932 8.260 -13.959 1.00 61.88 190 GLN A C 1
ATOM 1542 O O . GLN A 1 190 ? 14.833 7.666 -14.548 1.00 61.88 190 GLN A O 1
ATOM 1547 N N . GLU A 1 191 ? 12.924 8.837 -14.601 1.00 56.84 191 GLU A N 1
ATOM 1548 C CA . GLU A 1 191 ? 12.925 9.013 -16.052 1.00 56.84 191 GLU A CA 1
ATOM 1549 C C . GLU A 1 191 ? 14.014 10.044 -16.395 1.00 56.84 191 GLU A C 1
ATOM 1551 O O . GLU A 1 191 ? 13.931 11.192 -15.956 1.00 56.84 191 GLU A O 1
ATOM 1556 N N . VAL A 1 192 ? 15.071 9.626 -17.101 1.00 59.94 192 VAL A N 1
ATOM 1557 C CA . VAL A 1 192 ? 16.059 10.547 -17.687 1.00 59.94 192 VAL A CA 1
ATOM 1558 C C . VAL A 1 192 ? 15.782 10.727 -19.182 1.00 59.94 192 VAL A C 1
ATOM 1560 O O . VAL A 1 192 ? 14.950 10.028 -19.768 1.00 59.94 192 VAL A O 1
ATOM 1563 N N . GLU A 1 193 ? 16.430 11.724 -19.793 1.00 52.41 193 GLU A N 1
ATOM 1564 C CA . GLU A 1 193 ? 16.246 12.066 -21.208 1.00 52.41 193 GLU A CA 1
ATOM 1565 C C . GLU A 1 193 ? 16.307 10.829 -22.122 1.00 52.41 193 GLU A C 1
ATOM 1567 O O . GLU A 1 193 ? 17.090 9.899 -21.914 1.00 52.41 193 GLU A O 1
ATOM 1572 N N . ASN A 1 194 ? 15.476 10.832 -23.168 1.00 51.59 194 ASN A N 1
ATOM 1573 C CA . ASN A 1 194 ? 15.382 9.772 -24.178 1.00 51.59 194 ASN A CA 1
ATOM 1574 C C . ASN A 1 194 ? 14.894 8.400 -23.665 1.00 51.59 194 ASN A C 1
ATOM 1576 O O . ASN A 1 194 ? 15.143 7.376 -24.302 1.00 51.59 194 ASN A O 1
ATOM 1580 N N . GLY A 1 195 ? 14.161 8.360 -22.545 1.00 51.84 195 GLY A N 1
ATOM 1581 C CA . GLY A 1 195 ? 13.472 7.151 -22.068 1.00 51.84 195 GLY A CA 1
ATOM 1582 C C . GLY A 1 195 ? 14.397 6.102 -21.446 1.00 51.84 195 GLY A C 1
ATOM 1583 O O . GLY A 1 195 ? 13.979 4.967 -21.196 1.00 51.84 195 GLY A O 1
ATOM 1584 N N . VAL A 1 196 ? 15.655 6.466 -21.191 1.00 54.09 196 VAL A N 1
ATOM 1585 C CA . VAL A 1 196 ? 16.517 5.710 -20.288 1.00 54.09 196 VAL A CA 1
ATOM 1586 C C . VAL A 1 196 ? 16.042 6.030 -18.877 1.00 54.09 196 VAL A C 1
ATOM 1588 O O . VAL A 1 196 ? 15.807 7.183 -18.544 1.00 54.09 196 VAL A O 1
ATOM 1591 N N . ASN A 1 197 ? 15.866 5.019 -18.037 1.00 60.03 197 ASN A N 1
ATOM 1592 C CA . ASN A 1 197 ? 15.543 5.248 -16.636 1.00 60.03 197 ASN A CA 1
ATOM 1593 C C . ASN A 1 197 ? 16.825 5.140 -15.814 1.00 60.03 197 ASN A C 1
ATOM 1595 O O . ASN A 1 197 ? 17.519 4.122 -15.888 1.00 60.03 197 ASN A O 1
ATOM 1599 N N . LYS A 1 198 ? 17.138 6.170 -15.025 1.00 61.00 198 LYS A N 1
ATOM 1600 C CA . LYS A 1 198 ? 18.173 6.090 -13.998 1.00 61.00 198 LYS A CA 1
ATOM 1601 C C . LYS A 1 198 ? 17.554 5.441 -12.769 1.00 61.00 198 LYS A C 1
ATOM 1603 O O . LYS A 1 198 ? 16.529 5.882 -12.252 1.00 61.00 198 LYS A O 1
ATOM 1608 N N . PHE A 1 199 ? 18.182 4.366 -12.320 1.00 62.66 199 PHE A N 1
ATOM 1609 C CA . PHE A 1 199 ? 17.809 3.699 -11.086 1.00 62.66 199 PHE A CA 1
ATOM 1610 C C . PHE A 1 199 ? 18.752 4.155 -10.000 1.00 62.66 199 PHE A C 1
ATOM 1612 O O . PHE A 1 199 ? 19.970 4.092 -10.161 1.00 62.66 199 PHE A O 1
ATOM 1619 N N . THR A 1 200 ? 18.169 4.562 -8.891 1.00 65.38 200 THR A N 1
ATOM 1620 C CA . THR A 1 200 ? 18.917 4.791 -7.671 1.00 65.38 200 THR A CA 1
ATOM 1621 C C . THR A 1 200 ? 18.491 3.717 -6.689 1.00 65.38 200 THR A C 1
ATOM 1623 O O . THR A 1 200 ? 17.308 3.364 -6.583 1.00 65.38 200 THR A O 1
ATOM 1626 N N . TYR A 1 201 ? 19.477 3.097 -6.056 1.00 68.19 201 TYR A N 1
ATOM 1627 C CA . TYR A 1 201 ? 19.238 1.954 -5.204 1.00 68.19 201 TYR A CA 1
ATOM 1628 C C . TYR A 1 201 ? 18.796 2.408 -3.828 1.00 68.19 201 TYR A C 1
ATOM 1630 O O . TYR A 1 201 ? 18.950 3.555 -3.425 1.00 68.19 201 TYR A O 1
ATOM 1638 N N . LEU A 1 202 ? 18.219 1.468 -3.089 1.00 62.62 202 LEU A N 1
ATOM 1639 C CA . LEU A 1 202 ? 17.696 1.754 -1.766 1.00 62.62 202 LEU A CA 1
ATOM 1640 C C . LEU A 1 202 ? 18.721 2.331 -0.816 1.00 62.62 202 LEU A C 1
ATOM 1642 O O . LEU A 1 202 ? 18.424 3.295 -0.125 1.00 62.62 202 LEU A O 1
ATOM 1646 N N . GLU A 1 203 ? 19.905 1.726 -0.824 1.00 67.62 203 GLU A N 1
ATOM 1647 C CA . GLU A 1 203 ? 21.063 2.109 -0.016 1.00 67.62 203 GLU A CA 1
ATOM 1648 C C . GLU A 1 203 ? 21.516 3.536 -0.303 1.00 67.62 203 GLU A C 1
ATOM 1650 O O . GLU A 1 203 ? 22.244 4.102 0.494 1.00 67.62 203 GLU A O 1
ATOM 1655 N N . ASP A 1 204 ? 21.056 4.130 -1.399 1.00 75.44 204 ASP A N 1
ATOM 1656 C CA . ASP A 1 204 ? 21.399 5.491 -1.750 1.00 75.44 204 ASP A CA 1
ATOM 1657 C C . ASP A 1 204 ? 20.378 6.482 -1.188 1.00 75.44 204 ASP A C 1
ATOM 1659 O O . ASP A 1 204 ? 20.658 7.668 -1.198 1.00 75.44 204 ASP A O 1
ATOM 1663 N N . TYR A 1 205 ? 19.215 6.052 -0.681 1.00 79.00 205 TYR A N 1
ATOM 1664 C CA . TYR A 1 205 ? 18.160 6.947 -0.204 1.00 79.00 205 TYR A CA 1
ATOM 1665 C C . TYR A 1 205 ? 18.210 7.195 1.299 1.00 79.00 205 TYR A C 1
ATOM 1667 O O . TYR A 1 205 ? 18.162 6.274 2.110 1.00 79.00 205 TYR A O 1
ATOM 1675 N N . LYS A 1 206 ? 18.166 8.477 1.666 1.00 87.19 206 LYS A N 1
ATOM 1676 C CA . LYS A 1 206 ? 17.984 8.938 3.046 1.00 87.19 206 LYS A CA 1
ATOM 1677 C C . LYS A 1 206 ? 16.544 9.362 3.317 1.00 87.19 206 LYS A C 1
ATOM 1679 O O . LYS A 1 206 ? 15.978 9.055 4.365 1.00 87.19 206 LYS A O 1
ATOM 1684 N N . GLU A 1 207 ? 15.942 10.078 2.372 1.00 88.75 207 GLU A N 1
ATOM 1685 C CA . GLU A 1 207 ? 14.611 10.660 2.529 1.00 88.75 207 GLU A CA 1
ATOM 1686 C C . GLU A 1 207 ? 13.861 10.679 1.197 1.00 88.75 207 GLU A C 1
ATOM 1688 O O . GLU A 1 207 ? 14.436 10.976 0.152 1.00 88.75 207 GLU A O 1
ATOM 1693 N N . ILE A 1 208 ? 12.559 10.402 1.245 1.00 84.69 208 ILE A N 1
ATOM 1694 C CA . ILE A 1 208 ? 11.621 10.629 0.143 1.00 84.69 208 ILE A CA 1
ATOM 1695 C C . ILE A 1 208 ? 10.487 11.485 0.694 1.00 84.69 208 ILE A C 1
ATOM 1697 O O . ILE A 1 208 ? 9.902 11.152 1.725 1.00 84.69 208 ILE A O 1
ATOM 1701 N N . ARG A 1 209 ? 10.152 12.579 0.016 1.00 86.19 209 ARG A N 1
ATOM 1702 C CA . ARG A 1 209 ? 9.066 13.470 0.429 1.00 86.19 209 ARG A CA 1
ATOM 1703 C C . ARG A 1 209 ? 8.154 13.806 -0.732 1.00 86.19 209 ARG A C 1
ATOM 1705 O O . ARG A 1 209 ? 8.599 14.011 -1.862 1.00 86.19 209 ARG A O 1
ATOM 1712 N N . ARG A 1 210 ? 6.872 13.912 -0.418 1.00 80.25 210 ARG A N 1
ATOM 1713 C CA . ARG A 1 210 ? 5.852 14.396 -1.334 1.00 80.25 210 ARG A CA 1
ATOM 1714 C C . ARG A 1 210 ? 6.098 15.875 -1.635 1.00 80.25 210 ARG A C 1
ATOM 1716 O O . ARG A 1 210 ? 6.296 16.672 -0.719 1.00 80.25 210 ARG A O 1
ATOM 1723 N N . THR A 1 211 ? 6.065 16.253 -2.907 1.00 74.69 211 THR A N 1
ATOM 1724 C CA . THR A 1 211 ? 6.154 17.650 -3.348 1.00 74.69 211 THR A CA 1
ATOM 1725 C C . THR A 1 211 ? 4.871 18.060 -4.061 1.00 74.69 211 THR A C 1
ATOM 1727 O O . THR A 1 211 ? 4.139 17.234 -4.611 1.00 74.69 211 THR A O 1
ATOM 1730 N N . LYS A 1 212 ? 4.556 19.356 -4.019 1.00 67.94 212 LYS A N 1
ATOM 1731 C CA . LYS A 1 212 ? 3.480 19.942 -4.822 1.00 67.94 212 LYS A CA 1
ATOM 1732 C C . LYS A 1 212 ? 4.127 20.655 -5.999 1.00 67.94 212 LYS A C 1
ATOM 1734 O O . LYS A 1 212 ? 4.925 21.565 -5.790 1.00 67.94 212 LYS A O 1
ATOM 1739 N N . SER A 1 213 ? 3.794 20.247 -7.218 1.00 61.03 213 SER A N 1
ATOM 1740 C CA . SER A 1 213 ? 4.107 21.069 -8.388 1.00 61.03 213 SER A CA 1
ATOM 1741 C C . SER A 1 213 ? 3.233 22.331 -8.392 1.00 61.03 213 SER A C 1
ATOM 1743 O O . SER A 1 213 ? 2.173 22.367 -7.759 1.00 61.03 213 SER A O 1
ATOM 1745 N N . LYS A 1 214 ? 3.655 23.361 -9.136 1.00 51.72 214 LYS A N 1
ATOM 1746 C CA . LYS A 1 214 ? 2.877 24.599 -9.332 1.00 51.72 214 LYS A CA 1
ATOM 1747 C C . LYS A 1 214 ? 1.491 24.350 -9.954 1.00 51.72 214 LYS A C 1
ATOM 1749 O O . LYS A 1 214 ? 0.593 25.155 -9.757 1.00 51.72 214 LYS A O 1
ATOM 1754 N N . GLU A 1 215 ? 1.315 23.228 -10.650 1.00 55.22 215 GLU A N 1
ATOM 1755 C CA . GLU A 1 215 ? 0.082 22.831 -11.347 1.00 55.22 215 GLU A CA 1
ATOM 1756 C C . GLU A 1 215 ? -0.803 21.875 -10.521 1.00 55.22 215 GLU A C 1
ATOM 1758 O O . GLU A 1 215 ? -1.802 21.364 -11.014 1.00 55.22 215 GLU A O 1
ATOM 1763 N N . GLY A 1 216 ? -0.453 21.603 -9.258 1.00 53.47 216 GLY A N 1
ATOM 1764 C CA . GLY A 1 216 ? -1.251 20.750 -8.371 1.00 53.47 216 GLY A CA 1
ATOM 1765 C C . GLY A 1 216 ? -0.990 19.244 -8.501 1.00 53.47 216 GLY A C 1
ATOM 1766 O O . GLY A 1 216 ? -1.525 18.473 -7.703 1.00 53.47 216 GLY A O 1
ATOM 1767 N N . TYR A 1 217 ? -0.121 18.802 -9.418 1.00 51.97 217 TYR A N 1
ATOM 1768 C CA . TYR A 1 217 ? 0.348 17.413 -9.436 1.00 51.97 217 TYR A CA 1
ATOM 1769 C C . TYR A 1 217 ? 1.202 17.111 -8.201 1.00 51.97 217 TYR A C 1
ATOM 1771 O O . TYR A 1 217 ? 2.082 17.901 -7.831 1.00 51.97 217 TYR A O 1
ATOM 1779 N N . ILE A 1 218 ? 0.946 15.954 -7.584 1.00 59.88 218 ILE A N 1
ATOM 1780 C CA . ILE A 1 218 ? 1.747 15.411 -6.486 1.00 59.88 218 ILE A CA 1
ATOM 1781 C C . ILE A 1 218 ? 3.012 14.796 -7.090 1.00 59.88 218 ILE A C 1
ATOM 1783 O O . ILE A 1 218 ? 2.966 13.709 -7.663 1.00 59.88 218 ILE A O 1
ATOM 1787 N N . GLY A 1 219 ? 4.125 15.516 -6.981 1.00 65.88 219 GLY A N 1
ATOM 1788 C CA . GLY A 1 219 ? 5.453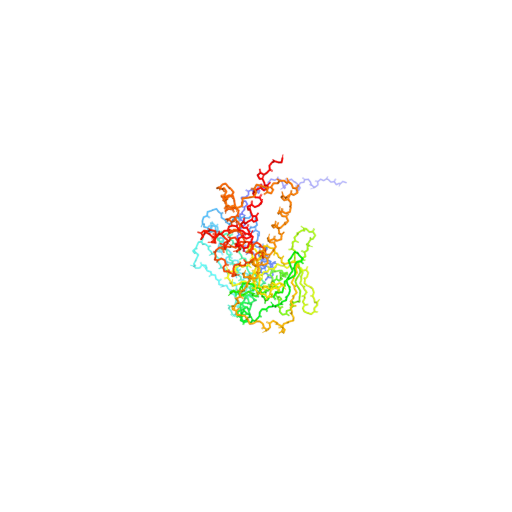 15.001 -7.286 1.00 65.88 219 GLY A CA 1
ATOM 1789 C C . GLY A 1 219 ? 6.104 14.388 -6.050 1.00 65.88 219 GLY A C 1
ATOM 1790 O O . GLY A 1 219 ? 5.520 14.325 -4.962 1.00 65.88 219 GLY A O 1
ATOM 1791 N N . MET A 1 220 ? 7.353 13.965 -6.204 1.00 73.25 220 MET A N 1
ATOM 1792 C CA . MET A 1 220 ? 8.213 13.611 -5.084 1.00 73.25 220 MET A CA 1
ATOM 1793 C C . MET A 1 220 ? 9.614 14.150 -5.311 1.00 73.25 220 MET A C 1
ATOM 1795 O O . MET A 1 220 ? 10.107 14.144 -6.438 1.00 73.25 220 MET A O 1
ATOM 1799 N N . ALA A 1 221 ? 10.254 14.537 -4.217 1.00 78.50 221 ALA A N 1
ATOM 1800 C CA . ALA A 1 221 ? 11.684 14.778 -4.158 1.00 78.50 221 ALA A CA 1
ATOM 1801 C C . ALA A 1 221 ? 12.324 13.701 -3.285 1.00 78.50 221 ALA A C 1
ATOM 1803 O O . ALA A 1 221 ? 11.714 13.225 -2.319 1.00 78.50 221 ALA A O 1
ATOM 1804 N N . ALA A 1 222 ? 13.556 13.336 -3.610 1.00 80.50 222 ALA A N 1
ATOM 1805 C CA . ALA A 1 222 ? 14.327 12.397 -2.814 1.00 80.50 222 ALA A CA 1
ATOM 1806 C C . ALA A 1 222 ? 15.705 12.970 -2.488 1.00 80.50 222 ALA A C 1
ATOM 1808 O O . ALA A 1 222 ? 16.338 13.600 -3.332 1.00 80.50 222 ALA A O 1
ATOM 1809 N N . THR A 1 223 ? 16.161 12.727 -1.265 1.00 86.25 223 THR A N 1
ATOM 1810 C CA . THR A 1 223 ? 17.507 13.065 -0.806 1.00 86.25 223 THR A CA 1
ATOM 1811 C C . THR A 1 223 ? 18.295 11.779 -0.646 1.00 86.25 223 THR A C 1
ATOM 1813 O O . THR A 1 223 ? 17.831 10.837 0.012 1.00 86.25 223 THR A O 1
ATOM 1816 N N . LEU A 1 224 ? 19.482 11.744 -1.238 1.00 85.38 224 LEU A N 1
ATOM 1817 C CA . LEU A 1 224 ? 20.374 10.602 -1.146 1.00 85.38 224 LEU A CA 1
ATOM 1818 C C . LEU A 1 224 ? 21.210 10.633 0.143 1.00 85.38 224 LEU A C 1
ATOM 1820 O O . LEU A 1 224 ? 21.283 11.655 0.830 1.00 85.38 224 LEU A O 1
ATOM 1824 N N . ILE A 1 225 ? 21.836 9.508 0.497 1.00 82.06 225 ILE A N 1
ATOM 1825 C CA . ILE A 1 225 ? 22.727 9.402 1.664 1.00 82.06 225 ILE A CA 1
ATOM 1826 C C . ILE A 1 225 ? 23.916 10.363 1.535 1.00 82.06 225 ILE A C 1
ATOM 1828 O O . ILE A 1 225 ? 24.316 10.960 2.533 1.00 82.06 225 ILE A O 1
ATOM 1832 N N . ASP A 1 226 ? 24.416 10.579 0.316 1.00 81.69 226 ASP A N 1
ATOM 1833 C CA . ASP A 1 226 ? 25.495 11.533 0.018 1.00 81.69 226 ASP A CA 1
ATOM 1834 C C . ASP A 1 226 ? 25.065 13.015 0.088 1.00 81.69 226 ASP A C 1
ATOM 1836 O O . ASP A 1 226 ? 25.892 13.911 -0.066 1.00 81.69 226 ASP A O 1
ATOM 1840 N N . GLY A 1 227 ? 23.781 13.286 0.349 1.00 82.56 227 GLY A N 1
ATOM 1841 C CA . GLY A 1 227 ? 23.216 14.630 0.458 1.00 82.56 227 GLY A CA 1
ATOM 1842 C C . GLY A 1 227 ? 22.731 15.231 -0.861 1.00 82.56 227 GLY A C 1
ATOM 1843 O O . GLY A 1 227 ? 22.117 16.298 -0.838 1.00 82.56 227 GLY A O 1
ATOM 1844 N N . SER A 1 228 ? 22.943 14.562 -1.997 1.00 82.75 228 SER A N 1
ATOM 1845 C CA . SER A 1 228 ? 22.405 15.014 -3.279 1.00 82.75 228 SER A CA 1
ATOM 1846 C C . SER A 1 228 ? 20.874 14.942 -3.306 1.00 82.75 228 SER A C 1
ATOM 1848 O O . SER A 1 228 ? 20.245 14.105 -2.650 1.00 82.75 228 SER A O 1
ATOM 1850 N N . ILE A 1 229 ? 20.259 15.862 -4.051 1.00 81.19 229 ILE A N 1
ATOM 1851 C CA . ILE A 1 229 ? 18.803 15.987 -4.155 1.00 81.19 229 ILE A CA 1
ATOM 1852 C C . ILE A 1 229 ? 18.376 15.649 -5.579 1.00 81.19 229 ILE A C 1
ATOM 1854 O O . ILE A 1 229 ? 18.893 16.201 -6.549 1.00 81.19 229 ILE A O 1
ATOM 1858 N N . ILE A 1 230 ? 17.389 14.766 -5.690 1.00 74.12 230 ILE A N 1
ATOM 1859 C CA . ILE A 1 230 ? 16.694 14.448 -6.933 1.00 74.12 230 ILE A CA 1
ATOM 1860 C C . ILE A 1 230 ? 15.341 15.171 -6.895 1.00 74.12 230 ILE A C 1
ATOM 1862 O O . ILE A 1 230 ? 14.442 14.759 -6.159 1.00 74.12 230 ILE A O 1
ATOM 1866 N N . ASP A 1 231 ? 15.210 16.254 -7.671 1.00 64.38 231 ASP A N 1
ATOM 1867 C CA . ASP A 1 231 ? 14.032 17.151 -7.691 1.00 64.38 231 ASP A CA 1
ATOM 1868 C C . ASP A 1 231 ? 13.205 17.071 -8.993 1.00 64.38 231 ASP A C 1
ATOM 1870 O O . ASP A 1 231 ? 12.436 17.961 -9.344 1.00 64.38 231 ASP A O 1
ATOM 1874 N N . SER A 1 232 ? 13.367 16.001 -9.769 1.00 54.81 232 SER A N 1
ATOM 1875 C CA . SER A 1 232 ? 12.696 15.849 -11.063 1.00 54.81 232 SER A CA 1
ATOM 1876 C C . SER A 1 232 ? 11.529 14.879 -10.951 1.00 54.81 232 SER A C 1
ATOM 1878 O O . SER A 1 232 ? 11.821 13.709 -10.746 1.00 54.81 232 SER A O 1
ATOM 1880 N N . ASN A 1 233 ? 10.272 15.325 -11.119 1.00 55.66 233 ASN A N 1
ATOM 1881 C CA . ASN A 1 233 ? 9.051 14.533 -11.407 1.00 55.66 233 ASN A CA 1
ATOM 1882 C C . ASN A 1 233 ? 9.197 12.998 -11.268 1.00 55.66 233 ASN A C 1
ATOM 1884 O O . ASN A 1 233 ? 8.996 12.256 -12.233 1.00 55.66 233 ASN A O 1
ATOM 1888 N N . ILE A 1 234 ? 9.585 12.510 -10.082 1.00 54.91 234 ILE A N 1
ATOM 1889 C CA . ILE A 1 234 ? 9.959 11.106 -9.922 1.00 54.91 234 ILE A CA 1
ATOM 1890 C C . ILE A 1 234 ? 8.655 10.327 -9.970 1.00 54.91 234 ILE A C 1
ATOM 1892 O O . ILE A 1 234 ? 7.804 10.476 -9.090 1.00 54.91 234 ILE A O 1
ATOM 1896 N N . LYS A 1 235 ? 8.486 9.481 -10.985 1.00 55.34 235 LYS A N 1
ATOM 1897 C CA . LYS A 1 235 ? 7.399 8.505 -10.989 1.00 55.34 235 LYS A CA 1
ATOM 1898 C C . LYS A 1 235 ? 7.784 7.407 -9.999 1.00 55.34 235 LYS A C 1
ATOM 1900 O O . LYS A 1 235 ? 8.701 6.629 -10.254 1.00 55.34 235 LYS A O 1
ATOM 1905 N N . TYR A 1 236 ? 7.110 7.355 -8.847 1.00 50.16 236 TYR A N 1
ATOM 1906 C CA . TYR A 1 236 ? 7.287 6.241 -7.912 1.00 50.16 236 TYR A CA 1
ATOM 1907 C C . TYR A 1 236 ? 6.796 4.960 -8.590 1.00 50.16 236 TYR A C 1
ATOM 1909 O O . TYR A 1 236 ? 5.593 4.754 -8.744 1.00 50.16 236 TYR A O 1
ATOM 1917 N N . ASN A 1 237 ? 7.713 4.074 -8.957 1.00 52.66 237 ASN A N 1
ATOM 1918 C CA . ASN A 1 237 ? 7.370 2.752 -9.459 1.00 52.66 237 ASN A CA 1
ATOM 1919 C C . ASN A 1 237 ? 7.872 1.706 -8.468 1.00 52.66 237 ASN A C 1
ATOM 1921 O O . ASN A 1 237 ? 9.049 1.359 -8.469 1.00 52.66 237 ASN A O 1
ATOM 1925 N N . GLU A 1 238 ? 6.975 1.164 -7.642 1.00 50.97 238 GLU A N 1
ATOM 1926 C CA . GLU A 1 238 ? 7.316 -0.004 -6.835 1.00 50.97 238 GLU A CA 1
ATOM 1927 C C . GLU A 1 238 ? 7.577 -1.190 -7.757 1.00 50.97 238 GLU A C 1
ATOM 1929 O O . GLU A 1 238 ? 6.788 -1.507 -8.656 1.00 50.97 238 GLU A O 1
ATOM 1934 N N . LEU A 1 239 ? 8.693 -1.877 -7.542 1.00 46.34 239 LEU A N 1
ATOM 1935 C CA . LEU A 1 239 ? 8.982 -3.076 -8.303 1.00 46.34 239 LEU A CA 1
ATOM 1936 C C . LEU A 1 239 ? 8.354 -4.270 -7.603 1.00 46.34 239 LEU A C 1
ATOM 1938 O O . LEU A 1 239 ? 8.999 -4.991 -6.853 1.00 46.34 239 LEU A O 1
ATOM 1942 N N . GLY A 1 240 ? 7.083 -4.524 -7.885 1.00 45.00 240 GLY A N 1
ATOM 1943 C CA . GLY A 1 240 ? 6.530 -5.851 -7.652 1.00 45.00 240 GLY A CA 1
ATOM 1944 C C . GLY A 1 240 ? 7.191 -6.908 -8.552 1.00 45.00 240 GLY A C 1
ATOM 1945 O O . GLY A 1 240 ? 7.925 -6.603 -9.502 1.00 45.00 240 GLY A O 1
ATOM 1946 N N . ARG A 1 241 ? 6.897 -8.193 -8.299 1.00 39.53 241 ARG A N 1
ATOM 1947 C CA . ARG A 1 241 ? 7.133 -9.251 -9.298 1.00 39.53 241 ARG A CA 1
ATOM 1948 C C . ARG A 1 241 ? 6.499 -8.817 -10.628 1.00 39.53 241 ARG A C 1
ATOM 1950 O O . ARG A 1 241 ? 5.460 -8.169 -10.652 1.00 39.53 241 ARG A O 1
ATOM 1957 N N . LYS A 1 242 ? 7.111 -9.182 -11.755 1.00 38.00 242 LYS A N 1
ATOM 1958 C CA . LYS A 1 242 ? 6.570 -8.926 -13.103 1.00 38.00 242 LYS A CA 1
ATOM 1959 C C . LYS A 1 242 ? 5.082 -9.349 -13.145 1.00 38.00 242 LYS A C 1
ATOM 1961 O O . LYS A 1 242 ? 4.805 -10.525 -12.940 1.00 38.00 242 LYS A O 1
ATOM 1966 N N . GLY A 1 243 ? 4.152 -8.411 -13.350 1.00 35.81 243 GLY A N 1
ATOM 1967 C CA . GLY A 1 243 ? 2.698 -8.667 -13.344 1.00 35.81 243 GLY A CA 1
ATOM 1968 C C . GLY A 1 243 ? 1.980 -8.460 -12.000 1.00 35.81 243 GLY A C 1
ATOM 1969 O O . GLY A 1 243 ? 0.779 -8.225 -12.002 1.00 35.81 243 GLY A O 1
ATOM 1970 N N . SER A 1 244 ? 2.686 -8.427 -10.865 1.00 37.91 244 SER A N 1
ATOM 1971 C CA . SER A 1 244 ? 2.173 -7.805 -9.639 1.00 37.91 244 SER A CA 1
ATOM 1972 C C . SER A 1 244 ? 2.511 -6.323 -9.710 1.00 37.91 244 SER A C 1
ATOM 1974 O O . SER A 1 244 ? 3.399 -5.827 -9.017 1.00 37.91 244 SER A O 1
ATOM 1976 N N . ALA A 1 245 ? 1.867 -5.622 -10.633 1.00 33.62 245 ALA A N 1
ATOM 1977 C CA . ALA A 1 245 ? 1.864 -4.183 -10.574 1.00 33.62 245 ALA A CA 1
ATOM 1978 C C . ALA A 1 245 ? 1.087 -3.782 -9.315 1.00 33.62 245 ALA A C 1
ATOM 1980 O O . ALA A 1 245 ? -0.100 -3.483 -9.370 1.00 33.62 245 ALA A O 1
ATOM 1981 N N . VAL A 1 246 ? 1.778 -3.712 -8.179 1.00 38.44 246 VAL A N 1
ATOM 1982 C CA . VAL A 1 246 ? 1.531 -2.582 -7.293 1.00 38.44 246 VAL A CA 1
ATOM 1983 C C . VAL A 1 246 ? 2.154 -1.397 -8.027 1.00 38.44 246 VAL A C 1
ATOM 1985 O O . VAL A 1 246 ? 3.228 -0.912 -7.703 1.00 38.44 246 VAL A O 1
ATOM 1988 N N . HIS A 1 247 ? 1.515 -0.981 -9.128 1.00 37.44 247 HIS A N 1
ATOM 1989 C CA . HIS A 1 247 ? 1.642 0.405 -9.533 1.00 37.44 247 HIS A CA 1
ATOM 1990 C C . HIS A 1 247 ? 1.325 1.208 -8.273 1.00 37.44 247 HIS A C 1
ATOM 1992 O O . HIS A 1 247 ? 0.442 0.811 -7.506 1.00 37.44 247 HIS A O 1
ATOM 1998 N N . PHE A 1 248 ? 1.981 2.337 -8.056 1.00 40.59 248 PHE A N 1
ATOM 1999 C CA . PHE A 1 248 ? 1.372 3.360 -7.219 1.00 40.59 248 PHE A CA 1
ATOM 2000 C C . PHE A 1 248 ? 0.126 3.877 -7.976 1.00 40.59 248 PHE A C 1
ATOM 2002 O O . PHE A 1 248 ? 0.172 4.874 -8.682 1.00 40.59 248 PHE A O 1
ATOM 2009 N N . GLY A 1 249 ? -0.933 3.059 -7.960 1.00 35.25 249 GLY A N 1
ATOM 2010 C CA . GLY A 1 249 ? -2.007 2.960 -8.956 1.00 35.25 249 GLY A CA 1
ATOM 2011 C C . GLY A 1 249 ? -2.814 1.652 -8.831 1.00 35.25 249 GLY A C 1
ATOM 2012 O O . GLY A 1 249 ? -4.002 1.627 -9.148 1.00 35.25 249 GLY A O 1
ATOM 2013 N N . ALA A 1 250 ? -2.233 0.582 -8.263 1.00 44.97 250 ALA A N 1
ATOM 2014 C CA . ALA A 1 250 ? -3.023 -0.343 -7.463 1.00 44.97 250 ALA A CA 1
ATOM 2015 C C . ALA A 1 250 ? -3.531 0.469 -6.275 1.00 44.97 250 ALA A C 1
ATOM 2017 O O . ALA A 1 250 ? -2.752 1.051 -5.529 1.00 44.97 250 ALA A O 1
ATOM 2018 N N . ARG A 1 251 ? -4.848 0.535 -6.169 1.00 52.88 251 ARG A N 1
ATOM 2019 C CA . ARG A 1 251 ? -5.636 1.376 -5.274 1.00 52.88 251 ARG A CA 1
ATOM 2020 C C . ARG A 1 251 ? -5.131 1.485 -3.808 1.00 52.88 251 ARG A C 1
ATOM 2022 O O . ARG A 1 251 ? -5.421 2.480 -3.170 1.00 52.88 251 ARG A O 1
ATOM 2029 N N . ASN A 1 252 ? -4.329 0.540 -3.302 1.00 68.06 252 ASN A N 1
ATOM 2030 C CA . ASN A 1 252 ? -3.836 0.506 -1.920 1.00 68.06 252 ASN A CA 1
ATOM 2031 C C . ASN A 1 252 ? -2.324 0.234 -1.798 1.00 68.06 252 ASN A C 1
ATOM 2033 O O . ASN A 1 252 ? -1.854 -0.846 -2.162 1.00 68.06 252 ASN A O 1
ATOM 2037 N N . HIS A 1 253 ? -1.585 1.167 -1.197 1.00 77.25 253 HIS A N 1
ATOM 2038 C CA . HIS A 1 253 ? -0.213 0.999 -0.707 1.00 77.25 253 HIS A CA 1
ATOM 2039 C C . HIS A 1 253 ? -0.204 0.246 0.621 1.00 77.25 253 HIS A C 1
ATOM 2041 O O . HIS A 1 253 ? -1.097 0.448 1.439 1.00 77.25 253 HIS A O 1
ATOM 2047 N N . ARG A 1 254 ? 0.815 -0.587 0.866 1.00 81.94 254 ARG A N 1
ATOM 2048 C CA . ARG A 1 254 ? 0.919 -1.386 2.095 1.00 81.94 254 ARG A CA 1
ATOM 2049 C C . ARG A 1 254 ? 2.282 -1.242 2.751 1.00 81.94 254 ARG A C 1
ATOM 2051 O O . ARG A 1 254 ? 3.311 -1.457 2.112 1.00 81.94 254 ARG A O 1
ATOM 2058 N N . PHE A 1 255 ? 2.275 -0.940 4.041 1.00 86.44 255 PHE A N 1
ATOM 2059 C CA . PHE A 1 255 ? 3.474 -0.771 4.851 1.00 86.44 255 PHE A CA 1
ATOM 2060 C C . PHE A 1 255 ? 3.333 -1.586 6.123 1.00 86.44 255 PHE A C 1
ATOM 2062 O O . PHE A 1 255 ? 2.294 -1.540 6.768 1.00 86.44 255 PHE A O 1
ATOM 2069 N N . VAL A 1 256 ? 4.376 -2.299 6.533 1.00 89.06 256 VAL A N 1
ATOM 2070 C CA . VAL A 1 256 ? 4.408 -2.868 7.879 1.00 89.06 256 VAL A CA 1
ATOM 2071 C C . VAL A 1 256 ? 4.980 -1.821 8.819 1.00 89.06 256 VAL A C 1
ATOM 2073 O O . VAL A 1 256 ? 6.147 -1.444 8.686 1.00 89.06 256 VAL A O 1
ATOM 2076 N N . VAL A 1 257 ? 4.166 -1.374 9.769 1.00 92.44 257 VAL A N 1
ATOM 2077 C CA . VAL A 1 257 ? 4.527 -0.352 10.753 1.00 92.44 257 VAL A CA 1
ATOM 2078 C C . VAL A 1 257 ? 4.265 -0.837 12.176 1.00 92.44 257 VAL A C 1
ATOM 2080 O O . VAL A 1 257 ? 3.581 -1.842 12.365 1.00 92.44 257 VAL A O 1
ATOM 2083 N N . LEU A 1 258 ? 4.812 -0.142 13.173 1.00 91.88 258 LEU A N 1
ATOM 2084 C CA . LEU A 1 258 ? 4.469 -0.358 14.581 1.00 91.88 258 LEU A CA 1
ATOM 2085 C C . LEU A 1 258 ? 3.352 0.587 15.021 1.00 91.88 258 LEU A C 1
ATOM 2087 O O . LEU A 1 258 ? 3.371 1.772 14.684 1.00 91.88 258 LEU A O 1
ATOM 2091 N N . ASP A 1 259 ? 2.418 0.066 15.814 1.00 90.12 259 ASP A N 1
ATOM 2092 C CA . ASP A 1 259 ? 1.549 0.902 16.639 1.00 90.12 259 ASP A CA 1
ATOM 2093 C C . ASP A 1 259 ? 2.393 1.669 17.670 1.00 90.12 259 ASP A C 1
ATOM 2095 O O . ASP A 1 259 ? 3.232 1.079 18.355 1.00 90.12 259 ASP A O 1
ATOM 2099 N N . ASN A 1 260 ? 2.169 2.979 17.783 1.00 87.19 260 ASN A N 1
ATOM 2100 C CA . ASN A 1 260 ? 2.987 3.865 18.613 1.00 87.19 260 ASN A CA 1
ATOM 2101 C C . ASN A 1 260 ? 2.908 3.505 20.101 1.00 87.19 260 ASN A C 1
ATOM 2103 O O . ASN A 1 260 ? 3.889 3.669 20.823 1.00 87.19 260 ASN A O 1
ATOM 2107 N N . GLU A 1 261 ? 1.777 2.970 20.553 1.00 83.81 261 GLU A N 1
ATOM 2108 C CA . GLU A 1 261 ? 1.568 2.655 21.963 1.00 83.81 261 GLU A CA 1
ATOM 2109 C C . GLU A 1 261 ? 1.932 1.202 22.296 1.00 83.81 261 GLU A C 1
ATOM 2111 O O . GLU A 1 261 ? 2.694 0.951 23.223 1.00 83.81 261 GLU A O 1
ATOM 2116 N N . SER A 1 262 ? 1.397 0.221 21.559 1.00 84.75 262 SER A N 1
ATOM 2117 C CA . SER A 1 262 ? 1.620 -1.206 21.856 1.00 84.75 262 SER A CA 1
ATOM 2118 C C . SER A 1 262 ? 2.927 -1.768 21.294 1.00 84.75 262 SER A C 1
ATOM 2120 O O . SER A 1 262 ? 3.304 -2.891 21.640 1.00 84.75 262 SER A O 1
ATOM 2122 N N . GLN A 1 263 ? 3.586 -1.031 20.391 1.00 88.69 263 GLN A N 1
ATOM 2123 C CA . GLN A 1 263 ? 4.762 -1.481 19.639 1.00 88.69 263 GLN A CA 1
ATOM 2124 C C . GLN A 1 263 ? 4.525 -2.787 18.860 1.00 88.69 263 GLN A C 1
ATOM 2126 O O . GLN A 1 263 ? 5.472 -3.450 18.434 1.00 88.69 263 GLN A O 1
ATOM 2131 N N . GLN A 1 264 ? 3.262 -3.177 18.651 1.00 88.06 264 GLN A N 1
ATOM 2132 C CA . GLN A 1 264 ? 2.922 -4.354 17.863 1.00 88.06 264 GLN A CA 1
ATOM 2133 C C . GLN A 1 264 ? 2.913 -3.997 16.375 1.00 88.06 264 GLN A C 1
ATOM 2135 O O . GLN A 1 264 ? 2.378 -2.952 15.990 1.00 88.06 264 GLN A O 1
ATOM 2140 N N . PRO A 1 265 ? 3.476 -4.858 15.511 1.00 89.69 265 PRO A N 1
ATOM 2141 C CA . PRO A 1 265 ? 3.482 -4.607 14.084 1.00 89.69 265 PRO A CA 1
ATOM 2142 C C . PRO A 1 265 ? 2.096 -4.833 13.483 1.00 89.69 265 PRO A C 1
ATOM 2144 O O . PRO A 1 265 ? 1.365 -5.744 13.883 1.00 89.69 265 PRO A O 1
ATOM 2147 N N . TYR A 1 266 ? 1.764 -4.069 12.451 1.00 89.12 266 TYR A N 1
ATOM 2148 C CA . TYR A 1 266 ? 0.597 -4.299 11.608 1.00 89.12 266 TYR A CA 1
ATOM 2149 C C . TYR A 1 266 ? 0.843 -3.813 10.186 1.00 89.12 266 TYR A C 1
ATOM 2151 O O . TYR A 1 266 ? 1.798 -3.087 9.922 1.00 89.12 266 TYR A O 1
ATOM 2159 N N . THR A 1 267 ? 0.009 -4.262 9.247 1.00 89.12 267 THR A N 1
ATOM 2160 C CA . THR A 1 267 ? 0.057 -3.735 7.879 1.00 89.12 267 THR A CA 1
ATOM 2161 C C . THR A 1 267 ? -0.841 -2.510 7.822 1.00 89.12 267 THR A C 1
ATOM 2163 O O . THR A 1 267 ? -2.048 -2.654 7.946 1.00 89.12 267 THR A O 1
ATOM 2166 N N . LEU A 1 268 ? -0.274 -1.328 7.642 1.00 88.94 268 LEU A N 1
ATOM 2167 C CA . LEU A 1 268 ? -0.981 -0.101 7.304 1.00 88.94 268 LEU A CA 1
ATOM 2168 C C . LEU A 1 268 ? -1.309 -0.123 5.808 1.00 88.94 268 LEU A C 1
ATOM 2170 O O . LEU A 1 268 ? -0.404 -0.311 4.991 1.00 88.94 268 LEU A O 1
ATOM 2174 N N . THR A 1 269 ? -2.582 0.058 5.449 1.00 85.69 269 THR A N 1
ATOM 2175 C CA . THR A 1 269 ? -2.998 0.256 4.052 1.00 85.69 269 THR A CA 1
ATOM 2176 C C . THR A 1 269 ? -3.384 1.709 3.812 1.00 85.69 269 THR A C 1
ATOM 2178 O O . THR A 1 269 ? -4.058 2.309 4.641 1.00 85.69 269 THR A O 1
ATOM 2181 N N . SER A 1 270 ? -2.970 2.283 2.685 1.00 80.31 270 SER A N 1
ATOM 2182 C CA . SER A 1 270 ? -3.269 3.677 2.347 1.00 80.31 270 SER A CA 1
ATOM 2183 C C . SER A 1 270 ? -3.538 3.853 0.858 1.00 80.31 270 SER A C 1
ATOM 2185 O O . SER A 1 270 ? -2.830 3.294 0.025 1.00 80.31 270 SER A O 1
ATOM 2187 N N . TRP A 1 271 ? -4.529 4.678 0.532 1.00 75.75 271 TRP A N 1
ATOM 2188 C CA . TRP A 1 271 ? -4.864 5.084 -0.838 1.00 75.75 271 TRP A CA 1
ATOM 2189 C C . TRP A 1 271 ? -4.044 6.285 -1.321 1.00 75.75 271 TRP A C 1
ATOM 2191 O O . TRP A 1 271 ? -4.097 6.649 -2.494 1.00 75.75 271 TRP A O 1
ATOM 2201 N N . ILE A 1 272 ? -3.316 6.929 -0.406 1.00 76.69 272 ILE A N 1
ATOM 2202 C CA . ILE A 1 272 ? -2.504 8.113 -0.675 1.00 76.69 272 ILE A CA 1
ATOM 2203 C C . ILE A 1 272 ? -1.024 7.799 -0.483 1.00 76.69 272 ILE A C 1
ATOM 2205 O O . ILE A 1 272 ? -0.650 6.943 0.320 1.00 76.69 272 ILE A O 1
ATOM 2209 N N . LEU A 1 273 ? -0.172 8.533 -1.196 1.00 75.88 273 LEU A N 1
ATOM 2210 C CA . LEU A 1 273 ? 1.265 8.538 -0.944 1.00 75.88 273 LEU A CA 1
ATOM 2211 C C . LEU A 1 273 ? 1.565 9.039 0.476 1.00 75.88 273 LEU A C 1
ATOM 2213 O O . LEU A 1 273 ? 0.892 9.969 0.928 1.00 75.88 273 LEU A O 1
ATOM 2217 N N . PRO A 1 274 ? 2.584 8.486 1.162 1.00 81.81 274 PRO A N 1
ATOM 2218 C CA . PRO A 1 274 ? 3.075 9.095 2.389 1.00 81.81 274 PRO A CA 1
ATOM 2219 C C . PRO A 1 274 ? 3.577 10.508 2.104 1.00 81.81 274 PRO A C 1
ATOM 2221 O O . PRO A 1 274 ? 4.194 10.769 1.068 1.00 81.81 274 PRO A O 1
ATOM 2224 N N . ASP A 1 275 ? 3.353 11.415 3.048 1.00 86.69 275 ASP A N 1
ATOM 2225 C CA . ASP A 1 275 ? 3.857 12.783 2.951 1.00 86.69 275 ASP A CA 1
ATOM 2226 C C . ASP A 1 275 ? 5.388 12.792 3.013 1.00 86.69 275 ASP A C 1
ATOM 2228 O O . ASP A 1 275 ? 6.055 13.580 2.337 1.00 86.69 275 ASP A O 1
ATOM 2232 N N . LYS A 1 276 ? 5.950 11.873 3.806 1.00 89.31 276 LYS A N 1
ATOM 2233 C CA . LYS A 1 276 ? 7.386 11.727 4.014 1.00 89.31 276 LYS A CA 1
ATOM 2234 C C . LYS A 1 276 ? 7.750 10.291 4.400 1.00 89.31 276 LYS A C 1
ATOM 2236 O O . LYS A 1 276 ? 7.023 9.633 5.142 1.00 89.31 276 LYS A O 1
ATOM 2241 N N . MET A 1 277 ? 8.909 9.830 3.947 1.00 89.12 277 MET A N 1
ATOM 2242 C CA . MET A 1 277 ? 9.604 8.638 4.426 1.00 89.12 277 MET A CA 1
ATOM 2243 C C . MET A 1 277 ? 11.054 9.002 4.738 1.00 89.12 277 MET A C 1
ATOM 2245 O O . MET A 1 277 ? 11.728 9.618 3.916 1.00 89.12 277 MET A O 1
ATOM 2249 N N . VAL A 1 278 ? 11.529 8.620 5.920 1.00 92.06 278 VAL A N 1
ATOM 2250 C CA . VAL A 1 278 ? 12.929 8.764 6.342 1.00 92.06 278 VAL A CA 1
ATOM 2251 C C . VAL A 1 278 ? 13.464 7.375 6.614 1.00 92.06 278 VAL A C 1
ATOM 2253 O O . VAL A 1 278 ? 12.886 6.664 7.437 1.00 92.06 278 VAL A O 1
ATOM 2256 N N . PHE A 1 279 ? 14.536 6.986 5.937 1.00 88.75 279 PHE A N 1
ATOM 2257 C CA . PHE A 1 279 ? 15.131 5.668 6.114 1.00 88.75 279 PHE A CA 1
ATOM 2258 C C . PHE A 1 279 ? 16.224 5.707 7.174 1.00 88.75 279 PHE A C 1
ATOM 2260 O O . PHE A 1 279 ? 16.951 6.693 7.302 1.00 88.75 279 PHE A O 1
ATOM 2267 N N . ASP A 1 280 ? 16.313 4.631 7.952 1.00 89.44 280 ASP A N 1
ATOM 2268 C CA . ASP A 1 280 ? 17.450 4.429 8.844 1.00 89.44 280 ASP A CA 1
ATOM 2269 C C . ASP A 1 280 ? 18.721 4.167 8.026 1.00 89.44 280 ASP A C 1
ATOM 2271 O O . ASP A 1 280 ? 18.654 3.856 6.835 1.00 89.44 280 ASP A O 1
A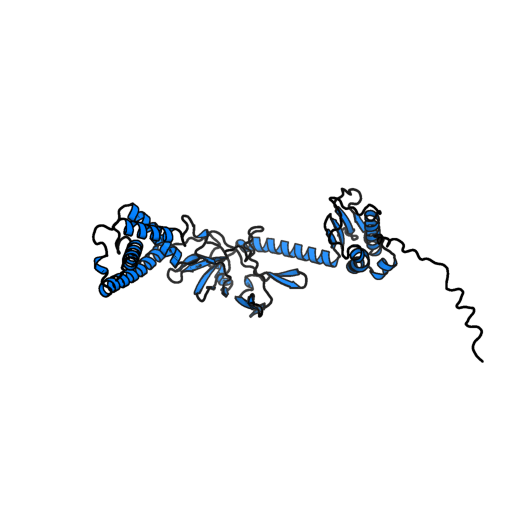TOM 2275 N N . ASP A 1 281 ? 19.876 4.219 8.686 1.00 85.44 281 ASP A N 1
ATOM 2276 C CA . ASP A 1 281 ? 21.143 3.810 8.085 1.00 85.44 281 ASP A CA 1
ATOM 2277 C C . ASP A 1 281 ? 21.083 2.349 7.575 1.00 85.44 281 ASP A C 1
ATOM 2279 O O . ASP A 1 281 ? 20.481 1.496 8.241 1.00 85.44 281 ASP A O 1
ATOM 2283 N N . PRO A 1 282 ? 21.720 2.009 6.435 1.00 80.50 282 PRO A N 1
ATOM 2284 C CA . PRO A 1 282 ? 21.729 0.644 5.901 1.00 80.50 282 PRO A CA 1
ATOM 2285 C C . PRO A 1 282 ? 22.192 -0.444 6.888 1.00 80.50 282 PRO A C 1
ATOM 2287 O O . PRO A 1 282 ? 21.829 -1.617 6.740 1.00 80.50 282 PRO A O 1
ATOM 2290 N N . SER A 1 283 ? 22.988 -0.092 7.903 1.00 81.31 283 SER A N 1
ATOM 2291 C CA . SER A 1 283 ? 23.379 -1.006 8.983 1.00 81.31 283 SER A CA 1
ATOM 2292 C C . SER A 1 283 ? 22.196 -1.468 9.847 1.00 81.31 283 SER A C 1
ATOM 2294 O O . SER A 1 283 ? 22.163 -2.627 10.273 1.00 81.31 283 SER A O 1
ATOM 2296 N N . GLU A 1 284 ? 21.182 -0.622 10.037 1.00 83.31 284 GLU A N 1
ATOM 2297 C CA . GLU A 1 284 ? 19.998 -0.901 10.857 1.00 83.31 284 GLU A CA 1
ATOM 2298 C C . GLU A 1 284 ? 19.023 -1.859 10.171 1.00 83.31 284 GLU A C 1
ATOM 2300 O O . GLU A 1 284 ? 18.385 -2.689 10.823 1.00 83.31 284 GLU A O 1
ATOM 2305 N N . TRP A 1 285 ? 18.968 -1.832 8.838 1.00 78.56 285 TRP A N 1
ATOM 2306 C CA . TRP A 1 285 ? 18.043 -2.653 8.050 1.00 78.56 285 TRP A CA 1
ATOM 2307 C C . TRP A 1 285 ? 18.266 -4.145 8.298 1.00 78.56 285 TRP A C 1
ATOM 2309 O O . TRP A 1 285 ? 17.339 -4.954 8.306 1.00 78.56 285 TRP A O 1
ATOM 2319 N N . LYS A 1 286 ? 19.515 -4.533 8.577 1.00 68.69 286 LYS A N 1
ATOM 2320 C CA . LYS A 1 286 ? 19.906 -5.926 8.817 1.00 68.69 286 LYS A CA 1
ATOM 2321 C C . LYS A 1 286 ? 19.345 -6.509 10.119 1.00 68.69 286 LYS A C 1
ATOM 2323 O O . LYS A 1 286 ? 19.361 -7.729 10.268 1.00 68.69 286 LYS A O 1
ATOM 2328 N N . LYS A 1 287 ? 18.803 -5.693 11.026 1.00 70.38 287 LYS A N 1
ATOM 2329 C CA . LYS A 1 287 ? 18.286 -6.169 12.318 1.00 70.38 287 LYS A CA 1
ATOM 2330 C C . LYS A 1 287 ? 16.963 -6.932 12.197 1.00 70.38 287 LYS A C 1
ATOM 2332 O O . LYS A 1 287 ? 16.709 -7.828 12.998 1.00 70.38 287 LYS A O 1
ATOM 2337 N N . ILE A 1 288 ? 16.143 -6.652 11.179 1.00 66.38 288 ILE A N 1
ATOM 2338 C CA . ILE A 1 288 ? 14.829 -7.295 11.009 1.00 66.38 288 ILE A CA 1
ATOM 2339 C C . ILE A 1 288 ? 14.869 -8.279 9.846 1.00 66.38 288 ILE A C 1
ATOM 2341 O O . ILE A 1 288 ? 14.842 -7.882 8.685 1.00 66.38 288 ILE A O 1
ATOM 2345 N N . LYS A 1 289 ? 14.894 -9.582 10.158 1.00 66.06 289 LYS A N 1
ATOM 2346 C CA . LYS A 1 289 ? 14.887 -10.649 9.146 1.00 66.06 289 LYS A CA 1
ATOM 2347 C C . LYS A 1 289 ? 13.689 -10.509 8.207 1.00 66.06 289 LYS A C 1
ATOM 2349 O O . LYS A 1 289 ? 12.551 -10.387 8.664 1.00 66.06 289 LYS A O 1
ATOM 2354 N N . ASN A 1 290 ? 13.927 -10.650 6.904 1.00 70.50 290 ASN A N 1
ATOM 2355 C CA . ASN A 1 290 ? 12.893 -10.702 5.870 1.00 70.50 290 ASN A CA 1
ATOM 2356 C C . ASN A 1 290 ? 12.092 -12.020 5.912 1.00 70.50 290 ASN A C 1
ATOM 2358 O O . ASN A 1 290 ? 12.143 -12.860 5.018 1.00 70.50 290 ASN A O 1
ATOM 2362 N N . THR A 1 291 ? 11.380 -12.218 7.015 1.00 76.38 291 THR A N 1
ATOM 2363 C CA . THR A 1 291 ? 10.549 -13.384 7.316 1.00 76.38 291 THR A CA 1
ATOM 2364 C C . THR A 1 291 ? 9.103 -12.946 7.513 1.00 76.38 291 THR A C 1
ATOM 2366 O O . THR A 1 291 ? 8.801 -11.752 7.609 1.00 76.38 291 THR A O 1
ATOM 2369 N N . LYS A 1 292 ? 8.173 -13.902 7.527 1.00 83.62 292 LYS A N 1
ATOM 2370 C CA . LYS A 1 292 ? 6.769 -13.630 7.841 1.00 83.62 292 LYS A CA 1
ATOM 2371 C C . LYS A 1 292 ? 6.660 -13.052 9.256 1.00 83.62 292 LYS A C 1
ATOM 2373 O O . LYS A 1 292 ? 7.179 -13.635 10.203 1.00 83.62 292 LYS A O 1
ATOM 2378 N N . LEU A 1 293 ? 5.971 -11.923 9.379 1.00 82.12 293 LEU A N 1
ATOM 2379 C CA . LEU A 1 293 ? 5.701 -11.251 10.645 1.00 82.12 293 LEU A CA 1
ATOM 2380 C C . LEU A 1 293 ? 4.296 -11.636 11.126 1.00 82.12 293 LEU A C 1
ATOM 2382 O O . LEU A 1 293 ? 3.432 -12.002 10.328 1.00 82.12 293 LEU A O 1
ATOM 2386 N N . LYS A 1 294 ? 4.065 -11.569 12.435 1.00 83.69 294 LYS A N 1
ATOM 2387 C CA . LYS A 1 294 ? 2.747 -11.760 13.054 1.00 83.69 294 LYS A CA 1
ATOM 2388 C C . LYS A 1 294 ? 2.385 -10.500 13.823 1.00 83.69 294 LYS A C 1
ATOM 2390 O O . LYS A 1 294 ? 3.275 -9.809 14.302 1.00 83.69 294 LYS A O 1
ATOM 2395 N N . SER A 1 295 ? 1.094 -10.230 13.940 1.00 82.19 295 SER A N 1
ATOM 2396 C CA . SER A 1 295 ? 0.573 -9.097 14.698 1.00 82.19 295 SER A CA 1
ATOM 2397 C C . SER A 1 295 ? -0.271 -9.582 15.866 1.00 82.19 295 SER A C 1
ATOM 2399 O O . SER A 1 295 ? -0.924 -10.620 15.755 1.00 82.19 295 SER A O 1
ATOM 2401 N N . ASN A 1 296 ? -0.274 -8.797 16.943 1.00 79.25 296 ASN A N 1
ATOM 2402 C CA . ASN A 1 296 ? -1.054 -9.035 18.156 1.00 79.25 296 ASN A CA 1
ATOM 2403 C C . ASN A 1 296 ? -1.972 -7.842 18.500 1.00 79.25 296 ASN A C 1
ATOM 2405 O O . ASN A 1 296 ? -2.247 -7.597 19.670 1.00 79.25 296 ASN A O 1
ATOM 2409 N N . LEU A 1 297 ? -2.421 -7.066 17.504 1.00 81.56 297 LEU A N 1
ATOM 2410 C CA . LEU A 1 297 ? -3.180 -5.828 17.740 1.00 81.56 297 LEU A CA 1
ATOM 2411 C C . LEU A 1 297 ? -4.538 -6.015 18.449 1.00 81.56 297 LEU A C 1
ATOM 2413 O O . LEU A 1 297 ? -4.989 -5.096 19.131 1.00 81.56 297 LEU A O 1
ATOM 2417 N N . SER A 1 298 ? -5.221 -7.154 18.275 1.00 74.56 298 SER A N 1
ATOM 2418 C CA . SER A 1 298 ? -6.662 -7.240 18.570 1.00 74.56 298 SER A CA 1
ATOM 2419 C C . SER A 1 298 ? -7.024 -7.016 20.041 1.00 74.56 298 SER A C 1
ATOM 2421 O O . SER A 1 298 ? -7.947 -6.260 20.321 1.00 74.56 298 SER A O 1
ATOM 2423 N N . SER A 1 299 ? -6.320 -7.628 20.995 1.00 76.56 299 SER A N 1
ATOM 2424 C CA . SER A 1 299 ? -6.719 -7.563 22.409 1.00 76.56 299 SER A CA 1
ATOM 2425 C C . SER A 1 299 ? -6.521 -6.174 23.021 1.00 76.56 299 SER A C 1
ATOM 2427 O O . SER A 1 299 ? -7.368 -5.710 23.782 1.00 76.56 299 SER A O 1
ATOM 2429 N N . LEU A 1 300 ? -5.426 -5.497 22.673 1.00 79.88 300 LEU A N 1
ATOM 2430 C CA . LEU A 1 300 ? -5.080 -4.179 23.207 1.00 79.88 300 LEU A CA 1
ATOM 2431 C C . LEU A 1 300 ? -5.948 -3.066 22.619 1.00 79.88 300 LEU A C 1
ATOM 2433 O O . LEU A 1 300 ? -6.466 -2.247 23.374 1.00 79.88 300 LEU A O 1
ATOM 2437 N N . LEU A 1 301 ? -6.144 -3.054 21.298 1.00 84.69 301 LEU A N 1
ATOM 2438 C CA . LEU A 1 301 ? -6.953 -2.021 20.647 1.00 84.69 301 LEU A CA 1
ATOM 2439 C C . LEU A 1 301 ? -8.423 -2.090 21.072 1.00 84.69 301 LEU A C 1
ATOM 2441 O O . LEU A 1 301 ? -9.007 -1.062 21.397 1.00 84.69 301 LEU A O 1
ATOM 2445 N N . VAL A 1 302 ? -9.002 -3.296 21.142 1.00 86.12 302 VAL A N 1
ATOM 2446 C CA . VAL A 1 302 ? -10.389 -3.485 21.605 1.00 86.12 302 VAL A CA 1
ATOM 2447 C C . VAL A 1 302 ? -10.549 -3.025 23.049 1.00 86.12 302 VAL A C 1
ATOM 2449 O O . VAL A 1 302 ? -11.532 -2.371 23.377 1.00 86.12 302 VAL A O 1
ATOM 2452 N N . LYS A 1 303 ? -9.575 -3.321 23.920 1.00 88.00 303 LYS A N 1
ATOM 2453 C CA . LYS A 1 303 ? -9.617 -2.864 25.313 1.00 88.00 303 LYS A CA 1
ATOM 2454 C C . LYS A 1 303 ? -9.673 -1.334 25.398 1.00 88.00 303 LYS A C 1
ATOM 2456 O O . LYS A 1 303 ? -10.538 -0.811 26.090 1.00 88.00 303 LYS A O 1
ATOM 2461 N N . ARG A 1 304 ? -8.802 -0.631 24.666 1.00 87.50 304 ARG A N 1
ATOM 2462 C CA . ARG A 1 304 ? -8.778 0.843 24.647 1.00 87.50 304 ARG A CA 1
ATOM 2463 C C . ARG A 1 304 ? -10.061 1.432 24.077 1.00 87.50 304 ARG A C 1
ATOM 2465 O O . ARG A 1 304 ? -10.622 2.354 24.657 1.00 87.50 304 ARG A O 1
ATOM 2472 N N . HIS A 1 305 ? -10.549 0.875 22.971 1.00 92.69 305 HIS A N 1
ATOM 2473 C CA . HIS A 1 305 ? -11.814 1.306 22.386 1.00 92.69 305 HIS A CA 1
ATOM 2474 C C . HIS A 1 305 ? -12.972 1.151 23.383 1.00 92.69 305 HIS A C 1
ATOM 2476 O O . HIS A 1 305 ? -13.776 2.069 23.540 1.00 92.69 305 HIS A O 1
ATOM 2482 N N . ASN A 1 306 ? -13.014 0.043 24.129 1.00 93.50 306 ASN A N 1
ATOM 2483 C CA . ASN A 1 306 ? -14.000 -0.153 25.189 1.00 93.50 306 ASN A CA 1
ATOM 2484 C C . ASN A 1 306 ? -13.840 0.876 26.317 1.00 93.50 306 ASN A C 1
ATOM 2486 O O . ASN A 1 306 ? -14.839 1.446 26.737 1.00 93.50 306 ASN A O 1
ATOM 2490 N N . GLU A 1 307 ? -12.619 1.174 26.774 1.00 94.44 307 GLU A N 1
ATOM 2491 C CA . GLU A 1 307 ? -12.367 2.222 27.780 1.00 94.44 307 GLU A CA 1
ATOM 2492 C C . GLU A 1 307 ? -12.874 3.599 27.308 1.00 94.44 307 GLU A C 1
ATOM 2494 O O . GLU A 1 307 ? -13.594 4.282 28.039 1.00 94.44 307 GLU A O 1
ATOM 2499 N N . SER A 1 308 ? -12.586 3.992 26.062 1.00 94.94 308 SER A N 1
ATOM 2500 C CA . SER A 1 308 ? -13.124 5.226 25.468 1.00 94.94 308 SER A CA 1
ATOM 2501 C C . SER A 1 308 ? -14.651 5.205 25.347 1.00 94.94 308 SER A C 1
ATOM 2503 O O . SER A 1 308 ? -15.304 6.225 25.575 1.00 94.94 308 SER A O 1
ATOM 2505 N N . THR A 1 309 ? -15.230 4.047 25.031 1.00 96.88 309 THR A N 1
ATOM 2506 C CA . THR A 1 309 ? -16.683 3.861 24.936 1.00 96.88 309 THR A CA 1
ATOM 2507 C C . THR A 1 309 ? -17.355 4.000 26.300 1.00 96.88 309 THR A C 1
ATOM 2509 O O . THR A 1 309 ? -18.376 4.674 26.399 1.00 96.88 309 THR A O 1
ATOM 2512 N N . VAL A 1 310 ? -16.765 3.451 27.367 1.00 97.25 310 VAL A N 1
ATOM 2513 C CA . VAL A 1 310 ? -17.249 3.621 28.748 1.00 97.25 310 VAL A CA 1
ATOM 2514 C C . VAL A 1 310 ? -17.244 5.099 29.143 1.00 97.25 310 VAL A C 1
ATOM 2516 O O . VAL A 1 310 ? -18.259 5.611 29.602 1.00 97.25 310 VAL A O 1
ATOM 2519 N N . ILE A 1 311 ? -16.166 5.833 28.848 1.00 97.00 311 ILE A N 1
ATOM 2520 C CA . ILE A 1 311 ? -16.113 7.285 29.094 1.00 97.00 311 ILE A CA 1
ATOM 2521 C C . ILE A 1 311 ? -17.219 8.023 28.316 1.00 97.00 311 ILE A C 1
ATOM 2523 O O . ILE A 1 311 ? -17.809 8.988 28.810 1.00 97.00 311 ILE A O 1
ATOM 2527 N N . ALA A 1 312 ? -17.505 7.603 27.082 1.00 97.25 312 ALA A N 1
ATOM 2528 C CA . ALA A 1 312 ? -18.573 8.190 26.277 1.00 97.25 312 ALA A CA 1
ATOM 2529 C C . ALA A 1 312 ? -19.972 7.858 26.829 1.00 97.25 312 ALA A C 1
ATOM 2531 O O . ALA A 1 312 ? -20.857 8.716 26.794 1.00 97.25 312 ALA A O 1
ATOM 2532 N N . ILE A 1 313 ? -20.159 6.651 27.368 1.00 97.75 313 ILE A N 1
ATOM 2533 C CA . ILE A 1 313 ? -21.366 6.250 28.094 1.00 97.75 313 ILE A CA 1
ATOM 2534 C C . ILE A 1 313 ? -21.562 7.134 29.322 1.00 97.75 313 ILE A C 1
ATOM 2536 O O . ILE A 1 313 ? -22.637 7.707 29.462 1.00 97.75 313 ILE A O 1
ATOM 2540 N N . ASP A 1 314 ? -20.546 7.308 30.167 1.00 97.12 314 ASP A N 1
ATOM 2541 C CA . ASP A 1 314 ? -20.658 8.110 31.393 1.00 97.12 314 ASP A CA 1
ATOM 2542 C C . ASP A 1 314 ? -21.111 9.544 31.087 1.00 97.12 314 ASP A C 1
ATOM 2544 O O . ASP A 1 314 ? -22.001 10.090 31.745 1.00 97.12 314 ASP A O 1
ATOM 2548 N N . LYS A 1 315 ? -20.573 10.133 30.011 1.00 97.19 315 LYS A N 1
ATOM 2549 C CA . LYS A 1 315 ? -21.005 11.446 29.511 1.00 97.19 315 LYS A CA 1
ATOM 2550 C C . LYS A 1 315 ? -22.469 11.451 29.059 1.00 97.19 315 LYS A C 1
ATOM 2552 O O . LYS A 1 315 ? -23.190 12.396 29.373 1.00 97.19 315 LYS A O 1
ATOM 2557 N N . LEU A 1 316 ? -22.918 10.425 28.330 1.00 96.44 316 LEU A N 1
ATOM 2558 C CA . LEU A 1 316 ? -24.320 10.297 27.910 1.00 96.44 316 LEU A CA 1
ATOM 2559 C C . LEU A 1 316 ? -25.256 10.104 29.107 1.00 96.44 316 LEU A C 1
ATOM 2561 O O . LEU A 1 316 ? -26.328 10.701 29.139 1.00 96.44 316 LEU A O 1
ATOM 2565 N N . MET A 1 317 ? -24.838 9.328 30.104 1.00 96.38 317 MET A N 1
ATOM 2566 C CA . MET A 1 317 ? -25.599 9.086 31.326 1.00 96.38 317 MET A CA 1
ATOM 2567 C C . MET A 1 317 ? -25.774 10.366 32.147 1.00 96.38 317 MET A C 1
ATOM 2569 O O . MET A 1 317 ? -26.877 10.634 32.614 1.00 96.38 317 MET A O 1
ATOM 2573 N N . LEU A 1 318 ? -24.733 11.190 32.293 1.00 96.50 318 LEU A N 1
ATOM 2574 C CA . LEU A 1 318 ? -24.858 12.501 32.941 1.00 96.50 318 LEU A CA 1
ATOM 2575 C C . LEU A 1 318 ? -25.821 13.407 32.169 1.00 96.50 318 LEU A C 1
ATOM 2577 O O . LEU A 1 318 ? -26.814 13.871 32.726 1.00 96.50 318 LEU A O 1
ATOM 2581 N N . LYS A 1 319 ? -25.600 13.539 30.857 1.00 95.19 319 LYS A N 1
ATOM 2582 C CA . LYS A 1 319 ? -26.446 14.345 29.974 1.00 95.19 319 LYS A CA 1
ATOM 2583 C C . LYS A 1 319 ? -27.917 13.918 30.015 1.00 95.19 319 LYS A C 1
ATOM 2585 O O . LYS A 1 319 ? -28.803 14.759 29.935 1.00 95.19 319 LYS A O 1
ATOM 2590 N N . SER A 1 320 ? -28.188 12.625 30.179 1.00 95.88 320 SER A N 1
ATOM 2591 C CA . SER A 1 320 ? -29.554 12.110 30.289 1.00 95.88 320 SER A CA 1
ATOM 2592 C C . SER A 1 320 ? -30.311 12.582 31.521 1.00 95.88 320 SER A C 1
ATOM 2594 O O . SER A 1 320 ? -31.529 12.754 31.457 1.00 95.88 320 SER A O 1
ATOM 2596 N N . LYS A 1 321 ? -29.603 12.809 32.631 1.00 94.56 321 LYS A N 1
ATOM 2597 C CA . LYS A 1 321 ? -30.190 13.358 33.854 1.00 94.56 321 LYS A CA 1
ATOM 2598 C C . LYS A 1 321 ? -30.490 14.838 33.663 1.00 94.56 321 LYS A C 1
ATOM 2600 O O . LYS A 1 321 ? -31.594 15.266 33.978 1.00 94.56 321 LYS A O 1
ATOM 2605 N N . ASP A 1 322 ? -29.542 15.569 33.083 1.00 93.75 322 ASP A N 1
ATOM 2606 C CA . ASP A 1 322 ? -29.653 17.013 32.860 1.00 93.75 322 ASP A CA 1
ATOM 2607 C C . ASP A 1 322 ? -30.764 17.363 31.856 1.00 93.75 322 ASP A C 1
ATOM 2609 O O . ASP A 1 322 ? -31.493 18.333 32.040 1.00 93.75 322 ASP A O 1
ATOM 2613 N N . GLU A 1 323 ? -30.922 16.560 30.799 1.00 93.38 323 GLU A N 1
ATOM 2614 C CA . GLU A 1 323 ? -31.928 16.767 29.748 1.00 93.38 323 GLU A CA 1
ATOM 2615 C C . GLU A 1 323 ? -33.270 16.057 30.021 1.00 93.38 323 GLU A C 1
ATOM 2617 O O . GLU A 1 323 ? -34.203 16.198 29.230 1.00 93.38 323 GLU A O 1
ATOM 2622 N N . GLY A 1 324 ? -33.378 15.280 31.105 1.00 91.50 324 GLY A N 1
ATOM 2623 C CA . GLY A 1 324 ? -34.634 14.676 31.569 1.00 91.50 324 GLY A CA 1
ATOM 2624 C C . GLY A 1 324 ? -35.041 13.337 30.937 1.00 91.50 324 GLY A C 1
ATOM 2625 O O . GLY A 1 324 ? -36.073 12.786 31.311 1.00 91.50 324 GLY A O 1
ATOM 2626 N N . TRP A 1 325 ? -34.243 12.757 30.036 1.00 94.50 325 TRP A N 1
ATOM 2627 C CA . TRP A 1 325 ? -34.567 11.482 29.371 1.00 94.50 325 TRP A CA 1
ATOM 2628 C C . TRP A 1 325 ? -33.988 10.235 30.059 1.00 94.50 325 TRP A C 1
ATOM 2630 O O . TRP A 1 325 ? -34.190 9.123 29.576 1.00 94.50 325 TRP A O 1
ATOM 2640 N N . PHE A 1 326 ? -33.305 10.377 31.202 1.00 93.44 326 PHE A N 1
ATOM 2641 C CA . PHE A 1 326 ? -32.758 9.249 31.977 1.00 93.44 326 PHE A CA 1
ATOM 2642 C C . PHE A 1 326 ? -33.811 8.171 32.296 1.00 93.44 326 PHE A C 1
ATOM 2644 O O . PHE A 1 326 ? -33.512 6.980 32.247 1.00 93.44 326 PHE A O 1
ATOM 2651 N N . SER A 1 327 ? -35.056 8.570 32.578 1.00 91.06 327 SER A N 1
ATOM 2652 C CA . SER A 1 327 ? -36.168 7.654 32.882 1.00 91.06 327 SER A CA 1
ATOM 2653 C C . SER A 1 327 ? -36.574 6.755 31.708 1.00 91.06 327 SER A C 1
ATOM 2655 O O . SER A 1 327 ? -37.236 5.740 31.918 1.00 91.06 327 SER A O 1
ATOM 2657 N N . LEU A 1 328 ? -36.173 7.108 30.482 1.00 90.12 328 LEU A N 1
ATOM 2658 C CA . LEU A 1 328 ? -36.450 6.347 29.264 1.00 90.12 328 LEU A CA 1
ATOM 2659 C C . LEU A 1 328 ? -35.421 5.232 29.019 1.00 90.12 328 LEU A C 1
ATOM 2661 O O . LEU A 1 328 ? -35.610 4.407 28.123 1.00 90.12 328 LEU A O 1
ATOM 2665 N N . ILE A 1 329 ? -34.335 5.191 29.797 1.00 92.12 329 ILE A N 1
ATOM 2666 C CA . ILE A 1 329 ? -33.317 4.145 29.698 1.00 92.12 329 ILE A CA 1
ATOM 2667 C C . ILE A 1 329 ? -33.879 2.854 30.327 1.00 92.12 329 ILE A C 1
ATOM 2669 O O . ILE A 1 329 ? -34.287 2.855 31.490 1.00 92.12 329 ILE A O 1
ATOM 2673 N N . PRO A 1 330 ? -33.931 1.732 29.589 1.00 87.94 330 PRO A N 1
ATOM 2674 C CA . PRO A 1 330 ? -34.520 0.494 30.092 1.00 87.94 330 PRO A CA 1
ATOM 2675 C C . PRO A 1 330 ? -33.645 -0.163 31.171 1.00 87.94 330 PRO A C 1
ATOM 2677 O O . PRO A 1 330 ? -32.491 -0.495 30.921 1.00 87.94 330 PRO A O 1
ATOM 2680 N N . ASN A 1 331 ? -34.230 -0.436 32.344 1.00 78.31 331 ASN A N 1
ATOM 2681 C CA . ASN A 1 331 ? -33.521 -1.051 33.478 1.00 78.31 331 ASN A CA 1
ATOM 2682 C C . ASN A 1 331 ? -33.513 -2.594 33.475 1.00 78.31 331 ASN A C 1
ATOM 2684 O O . ASN A 1 331 ? -32.624 -3.185 34.070 1.00 78.31 331 ASN A O 1
ATOM 2688 N N . ASN A 1 332 ? -34.496 -3.252 32.837 1.00 75.50 332 ASN A N 1
ATOM 2689 C CA . ASN A 1 332 ? -34.654 -4.720 32.883 1.00 75.50 332 ASN A CA 1
ATOM 2690 C C . ASN A 1 332 ? -34.949 -5.348 31.513 1.00 75.50 332 ASN A C 1
ATOM 2692 O O . ASN A 1 332 ? -34.247 -6.253 31.074 1.00 75.50 332 ASN A O 1
ATOM 2696 N N . LYS A 1 333 ? -36.008 -4.892 30.831 1.00 85.06 333 LYS A N 1
ATOM 2697 C CA . LYS A 1 333 ? -36.371 -5.362 29.487 1.00 85.06 333 LYS A CA 1
ATOM 2698 C C . LYS A 1 333 ? -36.205 -4.228 28.491 1.00 85.06 333 LYS A C 1
ATOM 2700 O O . LYS A 1 333 ? -36.852 -3.192 28.616 1.00 85.06 333 LYS A O 1
ATOM 2705 N N . ILE A 1 334 ? -35.351 -4.448 27.500 1.00 88.00 334 ILE A N 1
ATOM 2706 C CA . ILE A 1 334 ? -35.189 -3.547 26.361 1.00 88.00 334 ILE A CA 1
ATOM 2707 C C . ILE A 1 334 ? -36.327 -3.848 25.387 1.00 88.00 334 ILE A C 1
ATOM 2709 O O . ILE A 1 334 ? -36.568 -5.010 25.057 1.00 88.00 334 ILE A O 1
ATOM 2713 N N . ASN A 1 335 ? -37.058 -2.817 24.961 1.00 89.81 335 ASN A N 1
ATOM 2714 C CA . ASN A 1 335 ? -38.122 -3.006 23.980 1.00 89.81 335 ASN A CA 1
ATOM 2715 C C . ASN A 1 335 ? -37.538 -3.433 22.618 1.00 89.81 335 ASN A C 1
ATOM 2717 O O . ASN A 1 335 ? -36.380 -3.156 22.298 1.00 89.81 335 ASN A O 1
ATOM 2721 N N . GLU A 1 336 ? -38.349 -4.103 21.804 1.00 91.31 336 GLU A N 1
ATOM 2722 C CA . GLU A 1 336 ? -37.890 -4.694 20.544 1.00 91.31 336 GLU A CA 1
ATOM 2723 C C . GLU A 1 336 ? -37.358 -3.649 19.548 1.00 91.31 336 GLU A C 1
ATOM 2725 O O . GLU A 1 336 ? -36.364 -3.892 18.869 1.00 91.31 336 GLU A O 1
ATOM 2730 N N . ARG A 1 337 ? -37.954 -2.450 19.506 1.00 91.69 337 ARG A N 1
ATOM 2731 C CA . ARG A 1 337 ? -37.499 -1.341 18.649 1.00 91.69 337 ARG A CA 1
ATOM 2732 C C . ARG A 1 337 ? -36.069 -0.912 18.989 1.00 91.69 337 ARG A C 1
ATOM 2734 O O . ARG A 1 337 ? -35.232 -0.821 18.092 1.00 91.69 337 ARG A O 1
ATOM 2741 N N . LEU A 1 338 ? -35.789 -0.655 20.266 1.00 92.38 338 LEU A N 1
ATOM 2742 C CA . LEU A 1 338 ? -34.472 -0.244 20.757 1.00 92.38 338 LEU A CA 1
ATOM 2743 C C . LEU A 1 338 ? -33.441 -1.349 20.535 1.00 92.38 338 LEU A C 1
ATOM 2745 O O . LEU A 1 338 ? -32.335 -1.071 20.071 1.00 92.38 338 LEU A O 1
ATOM 2749 N N . LEU A 1 339 ? -33.823 -2.602 20.802 1.00 92.56 339 LEU A N 1
ATOM 2750 C CA . LEU A 1 339 ? -32.976 -3.763 20.554 1.00 92.56 339 LEU A CA 1
ATOM 2751 C C . LEU A 1 339 ? -32.616 -3.878 19.066 1.00 92.56 339 LEU A C 1
ATOM 2753 O O . LEU A 1 339 ? -31.439 -3.992 18.732 1.00 92.56 339 LEU A O 1
ATOM 2757 N N . ASN A 1 340 ? -33.602 -3.791 18.170 1.00 93.69 340 ASN A N 1
ATOM 2758 C CA . ASN A 1 340 ? -33.391 -3.885 16.725 1.00 93.69 340 ASN A CA 1
ATOM 2759 C C . ASN A 1 340 ? -32.524 -2.738 16.191 1.00 93.69 340 ASN A C 1
ATOM 2761 O O . ASN A 1 340 ? -31.625 -2.984 15.387 1.00 93.69 340 ASN A O 1
ATOM 2765 N N . SER A 1 341 ? -32.740 -1.508 16.667 1.00 94.44 341 SER A N 1
ATOM 2766 C CA . SER A 1 341 ? -31.911 -0.346 16.315 1.00 94.44 341 SER A CA 1
ATOM 2767 C C . SER A 1 341 ? -30.455 -0.533 16.757 1.00 94.44 341 SER A C 1
ATOM 2769 O O . SER A 1 341 ? -29.530 -0.418 15.954 1.00 94.44 341 SER A O 1
ATOM 2771 N N . MET A 1 342 ? -30.241 -0.919 18.018 1.00 95.12 342 MET A N 1
ATOM 2772 C CA . MET A 1 342 ? -28.911 -1.177 18.572 1.00 95.12 342 MET A CA 1
ATOM 2773 C C . MET A 1 342 ? -28.191 -2.317 17.832 1.00 95.12 342 MET A C 1
ATOM 2775 O O . MET A 1 342 ? -27.031 -2.166 17.450 1.00 95.12 342 MET A O 1
ATOM 2779 N N . ILE A 1 343 ? -28.878 -3.439 17.579 1.00 95.44 343 ILE A N 1
ATOM 2780 C CA . ILE A 1 343 ? -28.356 -4.559 16.778 1.00 95.44 343 ILE A CA 1
ATOM 2781 C C . ILE A 1 343 ? -27.993 -4.084 15.367 1.00 95.44 343 ILE A C 1
ATOM 2783 O O . ILE A 1 343 ? -26.969 -4.502 14.830 1.00 95.44 343 ILE A O 1
ATOM 2787 N N . SER A 1 344 ? -28.815 -3.228 14.752 1.00 95.12 344 SER A N 1
ATOM 2788 C CA . SER A 1 344 ? -28.549 -2.677 13.420 1.00 95.12 344 SER A CA 1
ATOM 2789 C C . SER A 1 344 ? -27.266 -1.845 13.401 1.00 95.12 344 SER A C 1
ATOM 2791 O O . SER A 1 344 ? -26.432 -2.052 12.520 1.00 95.12 344 SER A O 1
ATOM 2793 N N . ASN A 1 345 ? -27.063 -0.977 14.395 1.00 95.06 345 ASN A N 1
ATOM 2794 C CA . ASN A 1 345 ? -25.839 -0.181 14.515 1.00 95.06 345 ASN A CA 1
ATOM 2795 C C . ASN A 1 345 ? -24.609 -1.070 14.724 1.00 95.06 345 ASN A C 1
ATOM 2797 O O . ASN A 1 345 ? -23.637 -0.952 13.985 1.00 95.06 345 ASN A O 1
ATOM 2801 N N . LEU A 1 346 ? -24.681 -2.042 15.640 1.00 94.19 346 LEU A N 1
ATOM 2802 C CA . LEU A 1 346 ? -23.598 -3.009 15.844 1.00 94.19 346 LEU A CA 1
ATOM 2803 C C . LEU A 1 346 ? -23.287 -3.815 14.578 1.00 94.19 346 LEU A C 1
ATOM 2805 O O . LEU A 1 346 ? -22.128 -4.098 14.291 1.00 94.19 346 LEU A O 1
ATOM 2809 N N . ARG A 1 347 ? -24.310 -4.204 13.807 1.00 93.06 347 ARG A N 1
ATOM 2810 C CA . ARG A 1 347 ? -24.115 -4.903 12.530 1.00 93.06 347 ARG A CA 1
ATOM 2811 C C . ARG A 1 347 ? -23.419 -4.017 11.506 1.00 93.06 347 ARG A C 1
ATOM 2813 O O . ARG A 1 347 ? -22.600 -4.547 10.760 1.00 93.06 347 ARG A O 1
ATOM 2820 N N . SER A 1 348 ? -23.725 -2.721 11.472 1.00 91.75 348 SER A N 1
ATOM 2821 C CA . SER A 1 348 ? -23.002 -1.756 10.639 1.00 91.75 348 SER A CA 1
ATOM 2822 C C . SER A 1 348 ? -21.532 -1.702 11.048 1.00 91.75 348 SER A C 1
ATOM 2824 O O . SER A 1 348 ? -20.667 -2.024 10.239 1.00 91.75 348 SER A O 1
ATOM 2826 N N . ASP A 1 349 ? -21.262 -1.450 12.331 1.00 92.44 349 ASP A N 1
ATOM 2827 C CA . ASP A 1 349 ? -19.904 -1.380 12.877 1.00 92.44 349 ASP A CA 1
ATOM 2828 C C . ASP A 1 349 ? -19.117 -2.676 12.635 1.00 92.44 349 ASP A C 1
ATOM 2830 O O . ASP A 1 349 ? -17.927 -2.644 12.359 1.00 92.44 349 ASP A O 1
ATOM 2834 N N . SER A 1 350 ? -19.774 -3.839 12.686 1.00 88.62 350 SER A N 1
ATOM 2835 C CA . SER A 1 350 ? -19.136 -5.141 12.455 1.00 88.62 350 SER A CA 1
ATOM 2836 C C . SER A 1 350 ? -18.729 -5.417 11.001 1.00 88.62 350 SER A C 1
ATOM 2838 O O . SER A 1 350 ? -18.087 -6.434 10.739 1.00 88.62 350 SER A O 1
ATOM 2840 N N . ARG A 1 351 ? -19.142 -4.576 10.047 1.00 82.44 351 ARG A N 1
ATOM 2841 C CA . ARG A 1 351 ? -18.835 -4.733 8.615 1.00 82.44 351 ARG A CA 1
ATOM 2842 C C . ARG A 1 351 ? -17.726 -3.798 8.154 1.00 82.44 351 ARG A C 1
ATOM 2844 O O . ARG A 1 351 ? -16.992 -4.144 7.233 1.00 82.44 351 ARG A O 1
ATOM 2851 N N . ASP A 1 352 ? -17.599 -2.644 8.793 1.00 72.62 352 ASP A N 1
ATOM 2852 C CA . ASP A 1 352 ? -16.698 -1.584 8.361 1.00 72.62 352 ASP A CA 1
ATOM 2853 C C . ASP A 1 352 ? -15.378 -1.653 9.130 1.00 72.62 352 ASP A C 1
ATOM 2855 O O . ASP A 1 352 ? -15.355 -1.847 10.332 1.00 72.62 352 ASP A O 1
ATOM 2859 N N . GLY A 1 353 ? -14.234 -1.518 8.460 1.00 68.69 353 GLY A N 1
ATOM 2860 C CA . GLY A 1 353 ? -12.935 -1.432 9.150 1.00 68.69 353 GLY A CA 1
ATOM 2861 C C . GLY A 1 353 ? -12.367 -2.755 9.688 1.00 68.69 353 GLY A C 1
ATOM 2862 O O . GLY A 1 353 ? -11.181 -2.807 10.020 1.00 68.69 353 GLY A O 1
ATOM 2863 N N . CYS A 1 354 ? -13.139 -3.847 9.701 1.00 72.62 354 CYS A N 1
ATOM 2864 C CA . CYS A 1 354 ? -12.622 -5.203 9.892 1.00 72.62 354 CYS A CA 1
ATOM 2865 C C . CYS A 1 354 ? -13.441 -6.247 9.104 1.00 72.62 354 CYS A C 1
ATOM 2867 O O . CYS A 1 354 ? -14.498 -6.707 9.523 1.00 72.62 354 CYS A O 1
ATOM 2869 N N . ASP A 1 355 ? -12.951 -6.704 7.953 1.00 57.09 355 ASP A N 1
ATOM 2870 C CA . ASP A 1 355 ? -13.602 -7.831 7.266 1.00 57.09 355 ASP A CA 1
ATOM 2871 C C . ASP A 1 355 ? -13.431 -9.122 8.078 1.00 57.09 355 ASP A C 1
ATOM 2873 O O . ASP A 1 355 ? -12.373 -9.382 8.666 1.00 57.09 355 ASP A O 1
ATOM 2877 N N . ASP A 1 356 ? -14.463 -9.970 8.088 1.00 43.12 356 ASP A N 1
ATOM 2878 C CA . ASP A 1 356 ? -14.326 -11.344 8.574 1.00 43.12 356 ASP A CA 1
ATOM 2879 C C . ASP A 1 356 ? -13.260 -12.057 7.744 1.00 43.12 356 ASP A C 1
ATOM 2881 O O . ASP A 1 356 ? -13.392 -12.254 6.539 1.00 43.12 356 ASP A O 1
ATOM 2885 N N . GLY A 1 357 ? -12.147 -12.401 8.387 1.00 47.34 357 GLY A N 1
ATOM 2886 C CA . GLY A 1 357 ? -11.030 -13.027 7.691 1.00 47.34 357 GLY A CA 1
ATOM 2887 C C . GLY A 1 357 ? -10.129 -12.068 6.910 1.00 47.34 357 GLY A C 1
ATOM 2888 O O . GLY A 1 357 ? -9.281 -12.559 6.157 1.00 47.34 357 GLY A O 1
ATOM 2889 N N . GLN A 1 358 ? -10.178 -10.745 7.139 1.00 50.91 358 GLN A N 1
ATOM 2890 C CA . GLN A 1 358 ? -9.024 -9.891 6.834 1.00 50.91 358 GLN A CA 1
ATOM 2891 C C . GLN A 1 358 ? -7.881 -10.224 7.798 1.00 50.91 358 GLN A C 1
ATOM 2893 O O . GLN A 1 358 ? -7.552 -9.539 8.762 1.00 50.91 358 GLN A O 1
ATOM 2898 N N . ASN A 1 359 ? -7.236 -11.344 7.485 1.00 54.34 359 ASN A N 1
ATOM 2899 C CA . ASN A 1 359 ? -5.850 -11.599 7.780 1.00 54.34 359 ASN A CA 1
ATOM 2900 C C . ASN A 1 359 ? -5.108 -10.279 7.567 1.00 54.34 359 ASN A C 1
ATOM 2902 O O . ASN A 1 359 ? -5.145 -9.747 6.459 1.00 54.34 359 ASN A O 1
ATOM 2906 N N . LEU A 1 360 ? -4.435 -9.763 8.600 1.00 61.81 360 LEU A N 1
ATOM 2907 C CA . LEU A 1 360 ? -3.695 -8.492 8.567 1.00 61.81 360 LEU A CA 1
ATOM 2908 C C . LEU A 1 360 ? -2.704 -8.380 7.392 1.00 61.81 360 LEU A C 1
ATOM 2910 O O . LEU A 1 360 ? -2.160 -7.320 7.130 1.00 61.81 360 LEU A O 1
ATOM 2914 N N . THR A 1 361 ? -2.499 -9.463 6.647 1.00 61.62 361 THR A N 1
ATOM 2915 C CA . THR A 1 361 ? -2.055 -9.479 5.247 1.00 61.62 361 THR A CA 1
ATOM 2916 C C . THR A 1 361 ? -2.704 -8.431 4.327 1.00 61.62 361 THR A C 1
ATOM 2918 O O . THR A 1 361 ? -2.018 -7.925 3.441 1.00 61.62 361 THR A O 1
ATOM 2921 N N . PHE A 1 362 ? -3.993 -8.112 4.483 1.00 69.50 362 PHE A N 1
ATOM 2922 C CA . PHE A 1 362 ? -4.700 -7.174 3.598 1.00 69.50 362 PHE A CA 1
ATOM 2923 C C . PHE A 1 362 ? -4.493 -5.702 3.977 1.00 69.50 362 PHE A C 1
ATOM 2925 O O . PHE A 1 362 ? -4.473 -4.856 3.078 1.00 69.50 362 PHE A O 1
ATOM 2932 N N . GLY A 1 363 ? -4.223 -5.436 5.258 1.00 79.69 363 GLY A N 1
ATOM 2933 C CA . GLY A 1 363 ? -3.923 -4.117 5.810 1.00 79.69 363 GLY A CA 1
ATOM 2934 C C . GLY A 1 363 ? -5.066 -3.487 6.606 1.00 79.69 363 GLY A C 1
ATOM 2935 O O . GLY A 1 363 ? -6.217 -3.858 6.446 1.00 79.69 363 GLY A O 1
ATOM 2936 N N . VAL A 1 364 ? -4.720 -2.535 7.469 1.00 84.88 364 VAL A N 1
ATOM 2937 C CA . VAL A 1 364 ? -5.617 -1.723 8.296 1.00 84.88 364 VAL A CA 1
ATOM 2938 C C . VAL A 1 364 ? -5.456 -0.275 7.858 1.00 84.88 364 VAL A C 1
ATOM 2940 O O . VAL A 1 364 ? -4.332 0.225 7.815 1.00 84.88 364 VAL A O 1
ATOM 2943 N N . ALA A 1 365 ? -6.554 0.373 7.472 1.00 82.12 365 ALA A N 1
ATOM 2944 C CA . ALA A 1 365 ? -6.538 1.778 7.063 1.00 82.12 365 ALA A CA 1
ATOM 2945 C C . ALA A 1 365 ? -6.597 2.709 8.280 1.00 82.12 365 ALA A C 1
ATOM 2947 O O . ALA A 1 365 ? -5.892 3.713 8.333 1.00 82.12 365 ALA A O 1
ATOM 2948 N N . ASN A 1 366 ? -7.414 2.331 9.265 1.00 85.50 366 ASN A N 1
ATOM 2949 C CA . ASN A 1 366 ? -7.654 3.068 10.495 1.00 85.50 366 ASN A CA 1
ATOM 2950 C C . ASN A 1 366 ? -7.720 2.083 11.675 1.00 85.50 366 ASN A C 1
ATOM 2952 O O . ASN A 1 366 ? -8.469 1.106 11.635 1.00 85.50 366 ASN A O 1
ATOM 2956 N N . LEU A 1 367 ? -6.900 2.316 12.705 1.00 86.56 367 LEU A N 1
ATOM 2957 C CA . LEU A 1 367 ? -6.854 1.467 13.900 1.00 86.56 367 LEU A CA 1
ATOM 2958 C C . LEU A 1 367 ? -8.112 1.613 14.769 1.00 86.56 367 LEU A C 1
ATOM 2960 O O . LEU A 1 367 ? -8.480 0.650 15.439 1.00 86.56 367 LEU A O 1
ATOM 2964 N N . GLU A 1 368 ? -8.759 2.780 14.751 1.00 88.19 368 GLU A N 1
ATOM 2965 C CA . GLU A 1 368 ? -9.995 3.042 15.495 1.00 88.19 368 GLU A CA 1
ATOM 2966 C C . GLU A 1 368 ? -11.160 2.245 14.902 1.00 88.19 368 GLU A C 1
ATOM 2968 O O . GLU A 1 368 ? -11.768 1.448 15.615 1.00 88.19 368 GLU A O 1
ATOM 2973 N N . ASP A 1 369 ? -11.376 2.352 13.586 1.00 87.81 369 ASP A N 1
ATOM 2974 C CA . ASP A 1 369 ? -12.410 1.591 12.869 1.00 87.81 369 ASP A CA 1
ATOM 2975 C C . ASP A 1 369 ? -12.196 0.077 13.041 1.00 87.81 369 ASP A C 1
ATOM 2977 O O . ASP A 1 369 ? -13.131 -0.682 13.303 1.00 87.81 369 ASP A O 1
ATOM 2981 N N . TYR A 1 370 ? -10.938 -0.378 12.975 1.00 88.25 370 TYR A N 1
ATOM 2982 C CA . TYR A 1 370 ? -10.591 -1.777 13.226 1.00 88.25 370 TYR A CA 1
ATOM 2983 C C . TYR A 1 370 ? -10.956 -2.230 14.650 1.00 88.25 370 TYR A C 1
ATOM 2985 O O . TYR A 1 370 ? -11.464 -3.343 14.843 1.00 88.25 370 TYR A O 1
ATOM 2993 N N . ALA A 1 371 ? -10.698 -1.390 15.658 1.00 89.75 371 ALA A N 1
ATOM 2994 C CA . ALA A 1 371 ? -11.016 -1.685 17.052 1.00 89.75 371 ALA A CA 1
ATOM 2995 C C . ALA A 1 371 ? -12.532 -1.727 17.290 1.00 89.75 371 ALA A C 1
ATOM 2997 O O . ALA A 1 371 ? -13.014 -2.694 17.886 1.00 89.75 371 ALA A O 1
ATOM 2998 N N . GLN A 1 372 ? -13.267 -0.736 16.772 1.00 91.88 372 GLN A N 1
ATOM 2999 C CA . GLN A 1 372 ? -14.727 -0.651 16.851 1.00 91.88 372 GLN A CA 1
ATOM 3000 C C . GLN A 1 372 ? -15.383 -1.876 16.223 1.00 91.88 372 GLN A C 1
ATOM 3002 O O . GLN A 1 372 ? -16.205 -2.540 16.851 1.00 91.88 372 GLN A O 1
ATOM 3007 N N . CYS A 1 373 ? -14.957 -2.248 15.021 1.00 90.31 373 CYS A N 1
ATOM 3008 C CA . CYS A 1 373 ? -15.503 -3.404 14.333 1.00 90.31 373 CYS A CA 1
ATOM 3009 C C . CYS A 1 373 ? -15.217 -4.723 15.058 1.00 90.31 373 CYS A C 1
ATOM 3011 O O . CYS A 1 373 ? -16.100 -5.576 15.204 1.00 90.31 373 CYS A O 1
ATOM 3013 N N . 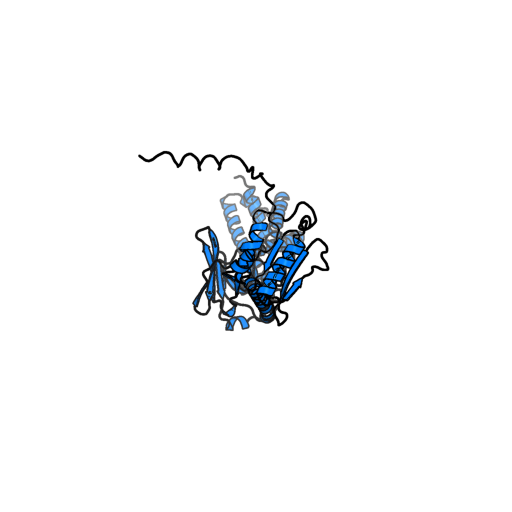THR A 1 374 ? -13.999 -4.888 15.585 1.00 89.69 374 THR A N 1
ATOM 3014 C CA . THR A 1 374 ? -13.646 -6.081 16.367 1.00 89.69 374 THR A CA 1
ATOM 3015 C C . THR A 1 374 ? -14.472 -6.158 17.659 1.00 89.69 374 THR A C 1
ATOM 3017 O O . THR A 1 374 ? -14.934 -7.243 18.029 1.00 89.69 374 THR A O 1
ATOM 3020 N N . ALA A 1 375 ? -14.697 -5.021 18.331 1.00 92.31 375 ALA A N 1
ATOM 3021 C CA . ALA A 1 375 ? -15.574 -4.928 19.496 1.00 92.31 375 ALA A CA 1
ATOM 3022 C C . ALA A 1 375 ? -17.027 -5.275 19.130 1.00 92.31 375 ALA A C 1
ATOM 3024 O O . ALA A 1 375 ? -17.624 -6.140 19.770 1.00 92.31 375 ALA A O 1
ATOM 3025 N N . ALA A 1 376 ? -17.558 -4.710 18.042 1.00 93.69 376 ALA A N 1
ATOM 3026 C CA . ALA A 1 376 ? -18.916 -4.957 17.568 1.00 93.69 376 ALA A CA 1
ATOM 3027 C C . ALA A 1 376 ? -19.172 -6.439 17.258 1.00 93.69 376 ALA A C 1
ATOM 3029 O O . ALA A 1 376 ? -20.172 -6.999 17.706 1.00 93.69 376 ALA A O 1
ATOM 3030 N N . LYS A 1 377 ? -18.248 -7.124 16.568 1.00 91.81 377 LYS A N 1
ATOM 3031 C CA . LYS A 1 377 ? -18.349 -8.575 16.314 1.00 91.81 377 LYS A CA 1
ATOM 3032 C C . LYS A 1 377 ? -18.378 -9.392 17.599 1.00 91.81 377 LYS A C 1
ATOM 3034 O O . LYS A 1 377 ? -19.191 -10.311 17.739 1.00 91.81 377 LYS A O 1
ATOM 3039 N N . ARG A 1 378 ? -17.490 -9.066 18.545 1.00 91.81 378 ARG A N 1
ATOM 3040 C CA . ARG A 1 378 ? -17.441 -9.728 19.853 1.00 91.81 378 ARG A CA 1
ATOM 3041 C C . ARG A 1 378 ? -18.764 -9.543 20.591 1.00 91.81 378 ARG A C 1
ATOM 3043 O O . ARG A 1 378 ? -19.323 -10.525 21.075 1.00 91.81 378 ARG A O 1
ATOM 3050 N N . GLU A 1 379 ? -19.263 -8.316 20.669 1.00 95.25 379 GLU A N 1
ATOM 3051 C CA . GLU A 1 379 ? -20.487 -7.999 21.400 1.00 95.25 379 GLU A CA 1
ATOM 3052 C C . GLU A 1 379 ? -21.736 -8.583 20.736 1.00 95.25 379 GLU A C 1
ATOM 3054 O O . GLU A 1 379 ? -22.560 -9.161 21.438 1.00 95.25 379 GLU A O 1
ATOM 3059 N N . LEU A 1 380 ? -21.840 -8.581 19.401 1.00 94.50 380 LEU A N 1
ATOM 3060 C CA . LEU A 1 380 ? -22.898 -9.305 18.682 1.00 94.50 380 LEU A CA 1
ATOM 3061 C C . LEU A 1 380 ? -22.909 -10.795 19.044 1.00 94.50 380 LEU A C 1
ATOM 3063 O O . LEU A 1 380 ? -23.971 -11.371 19.282 1.00 94.50 380 LEU A O 1
ATOM 3067 N N . SER A 1 381 ? -21.732 -11.426 19.131 1.00 94.00 381 SER A N 1
ATOM 3068 C CA . SER A 1 381 ? -21.638 -12.822 19.565 1.00 94.00 381 SER A CA 1
ATOM 3069 C C . SER A 1 381 ? -22.076 -13.023 21.017 1.00 94.00 381 SER A C 1
ATOM 3071 O O . SER A 1 381 ? -22.647 -14.073 21.308 1.00 94.00 381 SER A O 1
ATOM 3073 N N . LEU A 1 382 ? -21.780 -12.086 21.921 1.00 94.75 382 LEU A N 1
ATOM 3074 C CA . LEU A 1 382 ? -22.205 -12.153 23.322 1.00 94.75 382 LEU A CA 1
ATOM 3075 C C . LEU A 1 382 ? -23.722 -11.980 23.442 1.00 94.75 382 LEU A C 1
ATOM 3077 O O . LEU A 1 382 ? -24.379 -12.790 24.091 1.00 94.75 382 LEU A O 1
ATOM 3081 N N . ILE A 1 383 ? -24.295 -10.998 22.748 1.00 94.19 383 ILE A N 1
ATOM 3082 C CA . ILE A 1 383 ? -25.740 -10.746 22.744 1.00 94.19 383 ILE A CA 1
ATOM 3083 C C . ILE A 1 383 ? -26.497 -11.966 22.206 1.00 94.19 383 ILE A C 1
ATOM 3085 O O . ILE A 1 383 ? -27.448 -12.423 22.831 1.00 94.19 383 ILE A O 1
ATOM 3089 N N . ASN A 1 384 ? -26.022 -12.576 21.113 1.00 92.44 384 ASN A N 1
ATOM 3090 C CA . ASN A 1 384 ? -26.616 -13.804 20.568 1.00 92.44 384 ASN A CA 1
ATOM 3091 C C . ASN A 1 384 ? -26.541 -15.001 21.536 1.00 92.44 384 ASN A C 1
ATOM 3093 O O . ASN A 1 384 ? -27.332 -15.933 21.420 1.00 92.44 384 ASN A O 1
ATOM 3097 N N . LYS A 1 385 ? -25.596 -14.990 22.484 1.00 95.44 385 LYS A N 1
ATOM 3098 C CA . LYS A 1 385 ? -25.475 -15.990 23.558 1.00 95.44 385 LYS A CA 1
ATOM 3099 C C . LYS A 1 385 ? -26.308 -15.643 24.801 1.00 95.44 385 LYS A C 1
ATOM 3101 O O . LYS A 1 385 ? -26.260 -16.392 25.771 1.00 95.44 385 LYS A O 1
ATOM 3106 N N . GLY A 1 386 ? -27.047 -14.534 24.789 1.00 91.75 386 GLY A N 1
ATOM 3107 C CA . GLY A 1 386 ? -27.902 -14.100 25.895 1.00 91.75 386 GLY A CA 1
ATOM 3108 C C . GLY A 1 386 ? -27.192 -13.292 26.983 1.00 91.75 386 GLY A C 1
ATOM 3109 O O . GLY A 1 386 ? -27.744 -13.144 28.070 1.00 91.75 386 GLY A O 1
ATOM 3110 N N . TYR A 1 387 ? -25.985 -12.772 26.729 1.00 92.81 387 TYR A N 1
ATOM 3111 C CA . TYR A 1 387 ? -25.331 -11.864 27.678 1.00 92.81 387 TYR A CA 1
ATOM 3112 C C . TYR A 1 387 ? -26.093 -10.536 27.775 1.00 92.81 387 TYR A C 1
ATOM 3114 O O . TYR A 1 387 ? -26.575 -10.007 26.772 1.00 92.81 387 TYR A O 1
ATOM 3122 N N . THR A 1 388 ? -26.173 -9.992 28.992 1.00 91.31 388 THR A N 1
ATOM 3123 C CA . THR A 1 388 ? -26.866 -8.732 29.283 1.00 91.31 388 THR A CA 1
ATOM 3124 C C . THR A 1 388 ? -26.225 -7.555 28.556 1.00 91.31 388 THR A C 1
ATOM 3126 O O . THR A 1 388 ? -25.000 -7.430 28.534 1.00 91.31 388 THR A O 1
ATOM 3129 N N . ILE A 1 389 ? -27.066 -6.660 28.030 1.00 93.69 389 ILE A N 1
ATOM 3130 C CA . ILE A 1 389 ? -26.620 -5.397 27.445 1.00 93.69 389 ILE A CA 1
ATOM 3131 C C . ILE A 1 389 ? -26.280 -4.423 28.577 1.00 93.69 389 ILE A C 1
ATOM 3133 O O . ILE A 1 389 ? -27.179 -3.885 29.220 1.00 93.69 389 ILE A O 1
ATOM 3137 N N . SER A 1 390 ? -24.991 -4.235 28.855 1.00 93.25 390 SER A N 1
ATOM 3138 C CA . SER A 1 390 ? -24.506 -3.379 29.947 1.00 93.25 390 SER A CA 1
ATOM 3139 C C . SER A 1 390 ? -23.141 -2.768 29.639 1.00 93.25 390 SER A C 1
ATOM 3141 O O . SER A 1 390 ? -22.452 -3.211 28.718 1.00 93.25 390 SER A O 1
ATOM 3143 N N . VAL A 1 391 ? -22.734 -1.772 30.430 1.00 94.06 391 VAL A N 1
ATOM 3144 C CA . VAL A 1 391 ? -21.422 -1.108 30.322 1.00 94.06 391 VAL A CA 1
ATOM 3145 C C . VAL A 1 391 ? -20.270 -2.107 30.478 1.00 94.06 391 VAL A C 1
ATOM 3147 O O . VAL A 1 391 ? -19.253 -2.002 29.800 1.00 94.06 391 VAL A O 1
ATOM 3150 N N . GLU A 1 392 ? -20.432 -3.102 31.346 1.00 92.19 392 GLU A N 1
ATOM 3151 C CA . GLU A 1 392 ? -19.389 -4.067 31.698 1.00 92.19 392 GLU A CA 1
ATOM 3152 C C . GLU A 1 392 ? -19.248 -5.178 30.653 1.00 92.19 392 GLU A C 1
ATOM 3154 O O . GLU A 1 392 ? -18.135 -5.600 30.333 1.00 92.19 392 GLU A O 1
ATOM 3159 N N . ASN A 1 393 ? -20.374 -5.673 30.132 1.00 91.12 393 ASN A N 1
ATOM 3160 C CA . ASN A 1 393 ? -20.392 -6.843 29.254 1.00 91.12 393 ASN A CA 1
ATOM 3161 C C . ASN A 1 393 ? -20.352 -6.468 27.771 1.00 91.12 393 ASN A C 1
ATOM 3163 O O . ASN A 1 393 ? -19.682 -7.138 26.982 1.00 91.12 393 ASN A O 1
ATOM 3167 N N . THR A 1 394 ? -21.083 -5.418 27.396 1.00 95.38 394 THR A N 1
ATOM 3168 C CA . THR A 1 394 ? -21.286 -4.991 26.007 1.00 95.38 394 THR A CA 1
ATOM 3169 C C . THR A 1 394 ? -21.316 -3.453 25.917 1.00 95.38 394 THR A C 1
ATOM 3171 O O . THR A 1 394 ? -22.367 -2.863 25.622 1.00 95.38 394 THR A O 1
ATOM 3174 N N . PRO A 1 395 ? -20.206 -2.770 26.248 1.00 96.81 395 PRO A N 1
ATOM 3175 C CA . PRO A 1 395 ? -20.161 -1.311 26.276 1.00 96.81 395 PRO A CA 1
ATOM 3176 C C . PRO A 1 395 ? -20.561 -0.677 24.940 1.00 96.81 395 PRO A C 1
ATOM 3178 O O . PRO A 1 395 ? -21.296 0.306 24.939 1.00 96.81 395 PRO A O 1
ATOM 3181 N N . LEU A 1 396 ? -20.153 -1.226 23.793 1.00 97.19 396 LEU A N 1
ATOM 3182 C CA . LEU A 1 396 ? -20.512 -0.640 22.498 1.00 97.19 396 LEU A CA 1
ATOM 3183 C C . LEU A 1 396 ? -22.015 -0.781 22.204 1.00 97.19 396 LEU A C 1
ATOM 3185 O O . LEU A 1 396 ? -22.655 0.161 21.733 1.00 97.19 396 LEU A O 1
ATOM 3189 N N . ALA A 1 397 ? -22.610 -1.919 22.553 1.00 97.06 397 ALA A N 1
ATOM 3190 C CA . ALA A 1 397 ? -24.048 -2.141 22.471 1.00 97.06 397 ALA A CA 1
ATOM 3191 C C . ALA A 1 397 ? -24.816 -1.167 23.371 1.00 97.06 397 ALA A C 1
ATOM 3193 O O . ALA A 1 397 ? -25.754 -0.505 22.926 1.00 97.06 397 ALA A O 1
ATOM 3194 N N . TYR A 1 398 ? -24.388 -1.029 24.627 1.00 97.06 398 TYR A N 1
ATOM 3195 C CA . TYR A 1 398 ? -25.023 -0.129 25.583 1.00 97.06 398 TYR A CA 1
ATOM 3196 C C . TYR A 1 398 ? -24.906 1.336 25.141 1.00 97.06 398 TYR A C 1
ATOM 3198 O O . TYR A 1 398 ? -25.871 2.095 25.215 1.00 97.06 398 TYR A O 1
ATOM 3206 N N . TYR A 1 399 ? -23.763 1.727 24.580 1.00 97.88 399 TYR A N 1
ATOM 3207 C CA . TYR A 1 399 ? -23.576 3.043 23.979 1.00 97.88 399 TYR A CA 1
ATOM 3208 C C . TYR A 1 399 ? -24.572 3.322 22.840 1.00 97.88 399 TYR A C 1
ATOM 3210 O O . TYR A 1 399 ? -25.217 4.375 22.818 1.00 97.88 399 TYR A O 1
ATOM 3218 N N . HIS A 1 400 ? -24.753 2.373 21.915 1.00 97.44 400 HIS A N 1
ATOM 3219 C CA . HIS A 1 400 ? -25.728 2.495 20.821 1.00 97.44 400 HIS A CA 1
ATOM 3220 C C . HIS A 1 400 ? -27.177 2.530 21.315 1.00 97.44 400 HIS A C 1
ATOM 3222 O O . HIS A 1 400 ? -28.002 3.260 20.756 1.00 97.44 400 HIS A O 1
ATOM 3228 N N . LEU A 1 401 ? -27.486 1.788 22.381 1.00 96.38 401 LEU A N 1
ATOM 3229 C CA . LEU A 1 401 ? -28.778 1.853 23.059 1.00 96.38 401 LEU A CA 1
ATOM 3230 C C . LEU A 1 401 ? -29.041 3.269 23.591 1.00 96.38 401 LEU A C 1
ATOM 3232 O O . LEU A 1 401 ? -30.068 3.857 23.254 1.00 96.38 401 LEU A O 1
ATOM 3236 N N . LEU A 1 402 ? -28.101 3.849 24.348 1.00 96.12 402 LEU A N 1
ATOM 3237 C CA . LEU A 1 402 ? -28.236 5.206 24.893 1.00 96.12 402 LEU A CA 1
ATOM 3238 C C . LEU A 1 402 ? -28.399 6.261 23.796 1.00 96.12 402 LEU A C 1
ATOM 3240 O O . LEU A 1 402 ? -29.248 7.144 23.908 1.00 96.12 402 LEU A O 1
ATOM 3244 N N . LYS A 1 403 ? -27.629 6.154 22.706 1.00 96.06 403 LYS A N 1
ATOM 3245 C CA . LYS A 1 403 ? -27.787 7.029 21.536 1.00 96.06 403 LYS A CA 1
ATOM 3246 C C . LYS A 1 403 ? -29.177 6.928 20.917 1.00 96.06 403 LYS A C 1
ATOM 3248 O O . LYS A 1 403 ? -29.752 7.949 20.555 1.00 96.06 403 LYS A O 1
ATOM 3253 N N . THR A 1 404 ? -29.723 5.718 20.807 1.00 94.50 404 THR A N 1
ATOM 3254 C CA . THR A 1 404 ? -31.067 5.513 20.253 1.00 94.50 404 THR A CA 1
ATOM 3255 C C . THR A 1 404 ? -32.129 6.146 21.153 1.00 94.50 404 THR A C 1
ATOM 3257 O O . THR A 1 404 ? -32.965 6.892 20.655 1.00 94.50 404 THR A O 1
ATOM 3260 N N . VAL A 1 405 ? -32.053 5.936 22.475 1.00 94.19 405 VAL A N 1
ATOM 3261 C CA . VAL A 1 405 ? -32.967 6.572 23.445 1.00 94.19 405 VAL A CA 1
ATOM 3262 C C . VAL A 1 405 ? -32.902 8.096 23.338 1.00 94.19 405 VAL A C 1
ATOM 3264 O O . VAL A 1 405 ? -33.938 8.752 23.266 1.00 94.19 405 VAL A O 1
ATOM 3267 N N . ARG A 1 406 ? -31.693 8.666 23.259 1.00 93.69 406 ARG A N 1
ATOM 3268 C CA . ARG A 1 406 ? -31.519 10.114 23.102 1.00 93.69 406 ARG A CA 1
ATOM 3269 C C . ARG A 1 406 ? -32.148 10.654 21.818 1.00 93.69 406 ARG A C 1
ATOM 3271 O O . ARG A 1 406 ? -32.683 11.762 21.842 1.00 93.69 406 ARG A O 1
ATOM 3278 N N . ASN A 1 407 ? -32.019 9.922 20.713 1.00 91.62 407 ASN A N 1
ATOM 3279 C CA . ASN A 1 407 ? -32.538 10.330 19.407 1.00 91.62 407 ASN A CA 1
ATOM 3280 C C . ASN A 1 407 ? -34.068 10.247 19.340 1.00 91.62 407 ASN A C 1
ATOM 3282 O O . ASN A 1 407 ? -34.687 11.070 18.676 1.00 91.62 407 ASN A O 1
ATOM 3286 N N . ASP A 1 408 ? -34.665 9.275 20.033 1.00 86.94 408 ASP A N 1
ATOM 3287 C CA . ASP A 1 408 ? -36.120 9.113 20.113 1.00 86.94 408 ASP A CA 1
ATOM 3288 C C . ASP A 1 408 ? -36.776 10.130 21.074 1.00 86.94 408 ASP A C 1
ATOM 3290 O O . ASP A 1 408 ? -37.991 10.324 21.031 1.00 86.94 408 ASP A O 1
ATOM 3294 N N . TYR A 1 409 ? -35.993 10.799 21.929 1.00 88.25 409 TYR A N 1
ATOM 3295 C CA . TYR A 1 409 ? -36.485 11.824 22.847 1.00 88.25 409 TYR A CA 1
ATOM 3296 C C . TYR A 1 409 ? -36.788 13.145 22.126 1.00 88.25 409 TYR A C 1
ATOM 3298 O O . TYR A 1 409 ? -35.887 13.846 21.656 1.00 88.25 409 TYR A O 1
ATOM 3306 N N . ILE A 1 410 ? -38.072 13.500 22.105 1.00 78.31 410 ILE A N 1
ATOM 3307 C CA . ILE A 1 410 ? -38.588 14.810 21.710 1.00 78.31 410 ILE A CA 1
ATOM 3308 C C . ILE A 1 410 ? -38.985 15.495 23.021 1.00 78.31 410 ILE A C 1
ATOM 3310 O O . ILE A 1 410 ? -39.916 15.031 23.676 1.00 78.31 410 ILE A O 1
ATOM 3314 N N . GLY A 1 411 ? -38.191 16.487 23.437 1.00 65.62 411 GLY A N 1
ATOM 3315 C CA . GLY A 1 411 ? -38.257 17.115 24.765 1.00 65.62 411 GLY A CA 1
ATOM 3316 C C . GLY A 1 411 ? -39.563 17.814 25.091 1.00 65.62 411 GLY A C 1
ATOM 3317 O O . GLY A 1 411 ? -40.135 18.441 24.170 1.00 65.62 411 GLY A O 1
#

pLDDT: mean 74.82, std 17.89, range [27.61, 97.88]

Radius of gyration: 37.01 Å; chains: 1; bounding box: 69×71×116 Å

Foldseek 3Di:
DDDDPVPVVVPVPPDDDDPDPDPPPLPQLAADPVLLVQCVLPQVSSCVSRVCVSCPPPQFCDDDDFNPPPVPDNLVRNQVNVQVSLVVNVWHKDWPVVPPPGFKTKIFTAHPVRDTQWMWMDGRGDTDIQHNVNVVVVVVQVVVVVVVVVVQVVPLQAFEWWFWFADPNDIWTFRAWAFLAGGFHFWWWCQDPPRDTDTDHPLQFFKKAWDADPVRDTAIKTATPVRDIDPPRTLGFGDDPVVPGPRLPPQWTWTWTADPPPRWTFIAIDSDDTRMTGTDNPVVSRPDGSHRHDGDLAPVLLVVLLVVLLVLVVVLCVVCVVVVLNVVQDDDDDDPVLLVQLLVVLVVLLPWQDHDPPPSSVHGNDSNSVSSNSLSVLLNVCVVVVHDDDSVRRSSSVSSSSVVSVVPDDD

Sequence (411 aa):
MKLRIFSLVLMSSILCSCASTSPKKTPMLQLTNEILEAANKDYEKLYELWLQPFFKGKKSLHTGNYIDWDGWGNNRAFIDGFSRFCKATGNTIKSNMELVNQNEIMAECIDRENNVISRAKAEYWRFTLESPKTLALKRQTKEAKAERKKLFAKKIKLNGPTGWIYFNNVKYRLLRIGSLNTSHPIVLEQEVENGVNKFTYLEDYKEIRRTKSKEGYIGMAATLIDGSIIDSNIKYNELGRKGSAVHFGARNHRFVVLDNESQQPYTLTSWILPDKMVFDDPSEWKKIKNTKLKSNLSSLLVKRHNESTVIAIDKLMLKSKDEGWFSLIPNNKINERLLNSMISNLRSDSRDGCDDGQNLTFGVANLEDYAQCTAAKRELSLINKGYTISVENTPLAYYHLLKTVRNDYIG

Secondary structure (DSSP, 8-state):
---SSTTSSSSSSSS-----------------HHHHHHHTT-HHHHIIIIIHHHHTT-SSS-SSSS-TTGGGTHHHHHHHHHHHHHHHTT-EEEE-GGG--SSEEEEEEE-TTS-EEEEEEEETTEEEEE-HHHHHHHHHHHHHHHHHHHHHHHHTTSPPPPEEEEETTEEEEEEEEE-SS-EE---EEEE-GGGPEEEE-GGGEEEEEEEE-TTS-EEEEEEETTS-EE-S--B-----S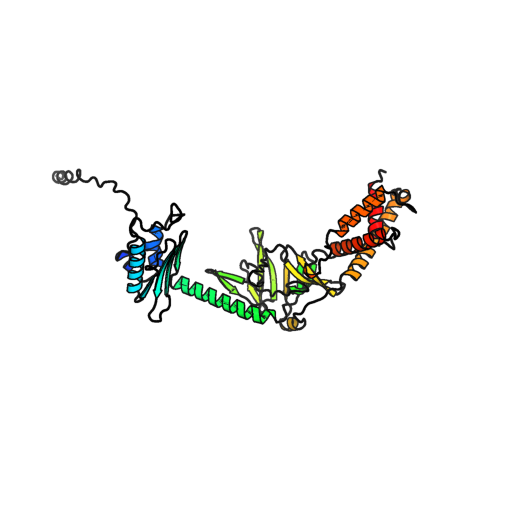TT----BTBS-EEEEEE-TTT--EEEEEESS--SEEEEPPHHHHTTS-SS-----HHHHHHHHHHHHHHHHHHHHHHHHHHTT-GGGS-SS---HHHHHHHHHHHHHHTTSS--TT--TTS-BS-HHHHHHHHHHHHHHHHHHTT---STTT-HHHHHHHHHHHHHH---